Protein AF-A0A6P6GHH7-F1 (afdb_monomer_lite)

Structure (mmCIF, N/CA/C/O backbone):
data_AF-A0A6P6GHH7-F1
#
_entry.id   AF-A0A6P6GHH7-F1
#
loop_
_atom_site.group_PDB
_atom_site.id
_atom_site.type_symbol
_atom_site.label_atom_id
_atom_site.label_alt_id
_atom_site.label_comp_id
_atom_site.label_asym_id
_atom_site.label_entity_id
_atom_site.label_seq_id
_atom_site.pdbx_PDB_ins_code
_atom_site.Cartn_x
_atom_site.Cartn_y
_atom_site.Cartn_z
_atom_site.occupancy
_atom_site.B_iso_or_equiv
_atom_site.auth_seq_id
_atom_site.auth_comp_id
_atom_site.auth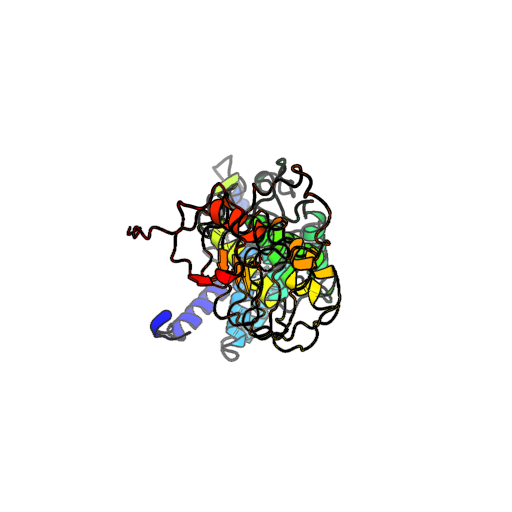_asym_id
_atom_site.auth_atom_id
_atom_site.pdbx_PDB_model_num
ATOM 1 N N . MET A 1 1 ? -5.517 -25.011 -0.598 1.00 57.78 1 MET A N 1
ATOM 2 C CA . MET A 1 1 ? -4.176 -25.634 -0.514 1.00 57.78 1 MET A CA 1
ATOM 3 C C . MET A 1 1 ? -4.291 -26.908 0.301 1.00 57.78 1 MET A C 1
ATOM 5 O O . MET A 1 1 ? -5.130 -26.941 1.194 1.00 57.78 1 MET A O 1
ATOM 9 N N . SER A 1 2 ? -3.521 -27.947 -0.031 1.00 68.38 2 SER A N 1
ATOM 10 C CA . SER A 1 2 ? -3.539 -29.202 0.735 1.00 68.38 2 SER A CA 1
ATOM 11 C C . SER A 1 2 ? -3.079 -28.944 2.180 1.00 68.38 2 SER A C 1
ATOM 13 O O . SER A 1 2 ? -2.083 -28.237 2.352 1.00 68.38 2 SER A O 1
ATOM 15 N N . PRO A 1 3 ? -3.740 -29.512 3.208 1.00 74.12 3 PRO A N 1
ATOM 16 C CA . PRO A 1 3 ? -3.252 -29.483 4.590 1.00 74.12 3 PRO A CA 1
ATOM 17 C C . PRO A 1 3 ? -1.834 -30.050 4.752 1.00 74.12 3 PRO A C 1
ATOM 19 O O . PRO A 1 3 ? -1.134 -29.692 5.692 1.00 74.12 3 PRO A O 1
ATOM 22 N N . GLU A 1 4 ? -1.381 -30.887 3.816 1.00 81.19 4 GLU A N 1
ATOM 23 C CA . GLU A 1 4 ? -0.002 -31.392 3.771 1.00 81.19 4 GLU A CA 1
ATOM 24 C C . GLU A 1 4 ? 1.025 -30.282 3.498 1.00 81.19 4 GLU A C 1
ATOM 26 O O . GLU A 1 4 ? 2.178 -30.395 3.897 1.00 81.19 4 GLU A O 1
ATOM 31 N N . LEU A 1 5 ? 0.602 -29.196 2.844 1.00 81.06 5 LEU A N 1
ATOM 32 C CA . LEU A 1 5 ? 1.461 -28.092 2.410 1.00 81.06 5 LEU A CA 1
ATOM 33 C C . LEU A 1 5 ? 1.445 -26.906 3.386 1.00 81.06 5 LEU A C 1
ATOM 35 O O . LEU A 1 5 ? 2.435 -26.192 3.495 1.00 81.06 5 LEU A O 1
ATOM 39 N N . VAL A 1 6 ? 0.324 -26.683 4.083 1.00 83.75 6 VAL A N 1
ATOM 40 C CA . VAL A 1 6 ? 0.111 -25.502 4.950 1.00 83.75 6 VAL A CA 1
ATOM 41 C C . VAL A 1 6 ? -0.226 -25.842 6.406 1.00 83.75 6 VAL A C 1
ATOM 43 O O . VAL A 1 6 ? -0.410 -24.942 7.221 1.00 83.75 6 VAL A O 1
ATOM 46 N N . GLY A 1 7 ? -0.291 -27.128 6.750 1.00 88.19 7 GLY A N 1
ATOM 47 C CA . GLY A 1 7 ? -0.637 -27.598 8.088 1.00 88.19 7 GLY A CA 1
ATOM 48 C C . GLY A 1 7 ? -2.141 -27.601 8.376 1.00 88.19 7 GLY A C 1
ATOM 49 O O . GLY A 1 7 ? -2.986 -27.409 7.497 1.00 88.19 7 GLY A O 1
ATOM 50 N N . LYS A 1 8 ? -2.483 -27.869 9.642 1.00 88.25 8 LYS A N 1
ATOM 51 C CA . LYS A 1 8 ? -3.875 -27.878 10.112 1.00 88.25 8 LYS A CA 1
ATOM 52 C C . LYS A 1 8 ? -4.432 -26.448 10.174 1.00 88.25 8 LYS A C 1
ATOM 54 O O . LYS A 1 8 ? -3.701 -25.548 10.592 1.00 88.25 8 LYS A O 1
ATOM 59 N N . PRO A 1 9 ? -5.714 -26.236 9.822 1.00 86.56 9 PRO A N 1
ATOM 60 C CA . PRO A 1 9 ? -6.380 -24.957 10.035 1.00 86.56 9 PRO A CA 1
ATOM 61 C C . PRO A 1 9 ? -6.310 -24.528 11.502 1.00 86.56 9 PRO A C 1
ATOM 63 O O . PRO A 1 9 ? -6.315 -25.365 12.403 1.00 86.56 9 PRO A O 1
ATOM 66 N N . ILE A 1 10 ? -6.265 -23.219 11.735 1.00 91.06 10 ILE A N 1
ATOM 67 C CA . ILE A 1 10 ? -6.428 -22.673 13.080 1.00 91.06 10 ILE A CA 1
ATOM 68 C C . ILE A 1 10 ? -7.863 -22.920 13.569 1.00 91.06 10 ILE A C 1
ATOM 70 O O . ILE A 1 10 ? -8.808 -22.817 12.786 1.00 91.06 10 ILE A O 1
ATOM 74 N N . GLU A 1 11 ? -8.017 -23.226 14.858 1.00 94.50 11 GLU A N 1
ATOM 75 C CA . GLU A 1 11 ? -9.334 -23.364 15.492 1.00 94.50 11 GLU A CA 1
ATOM 76 C C . GLU A 1 11 ? -10.148 -22.070 15.354 1.00 94.50 11 GLU A C 1
ATOM 78 O O . GLU A 1 11 ? -9.612 -20.962 15.492 1.00 94.50 11 GLU A O 1
ATOM 83 N N . LEU A 1 12 ? -11.448 -22.210 15.092 1.00 93.25 12 LEU A N 1
ATOM 84 C CA . LEU A 1 12 ? -12.342 -21.095 14.773 1.00 93.25 12 LEU A CA 1
ATOM 85 C C . LEU A 1 12 ? -12.441 -20.082 15.920 1.00 93.25 12 LEU A C 1
ATOM 87 O O . LEU A 1 12 ? -12.443 -18.873 15.689 1.00 93.25 12 LEU A O 1
ATOM 91 N N . GLU A 1 13 ? -12.446 -20.561 17.158 1.00 95.88 13 GLU A N 1
ATOM 92 C CA . GLU A 1 13 ? -12.486 -19.746 18.370 1.00 95.88 13 GLU A CA 1
ATOM 93 C C . GLU A 1 13 ? -11.304 -18.771 18.428 1.00 95.88 13 GLU A C 1
ATOM 95 O O . GLU A 1 13 ? -11.475 -17.615 18.803 1.00 95.88 13 GLU A O 1
ATOM 100 N N . ARG A 1 14 ? -10.122 -19.178 17.947 1.00 96.69 14 ARG A N 1
ATOM 101 C CA . ARG A 1 14 ? -8.946 -18.294 17.912 1.00 96.69 14 ARG A CA 1
ATOM 102 C C . ARG A 1 14 ? -9.095 -17.164 16.895 1.00 96.69 14 ARG A C 1
ATOM 104 O O . ARG A 1 14 ? -8.513 -16.098 17.086 1.00 96.69 14 ARG A O 1
ATOM 111 N N . LEU A 1 15 ? -9.864 -17.374 15.823 1.00 96.06 15 LEU A N 1
ATOM 112 C CA . LEU A 1 15 ? -10.217 -16.299 14.892 1.00 96.06 15 LEU A CA 1
ATOM 113 C C . LEU A 1 15 ? -11.187 -15.314 15.549 1.00 96.06 15 LEU A C 1
ATOM 115 O O . LEU A 1 15 ? -11.034 -14.107 15.378 1.00 96.06 15 LEU A O 1
ATOM 119 N N . TYR A 1 16 ? -12.150 -15.811 16.330 1.00 96.81 16 TYR A N 1
ATOM 120 C CA . TYR A 1 16 ? -13.071 -14.961 17.090 1.00 96.81 16 TYR A CA 1
ATOM 121 C C . TYR A 1 16 ? -12.337 -14.132 18.146 1.00 96.81 16 TYR A C 1
ATOM 123 O O . TYR A 1 16 ? -12.590 -12.933 18.264 1.00 96.81 16 TYR A O 1
ATOM 131 N N . ASP A 1 17 ? -11.375 -14.728 18.850 1.00 97.31 17 ASP A N 1
ATOM 132 C CA . ASP A 1 17 ? -10.522 -14.011 19.798 1.00 97.31 17 ASP A CA 1
ATOM 133 C C . ASP A 1 17 ? -9.724 -12.898 19.106 1.00 97.31 17 ASP A C 1
ATOM 135 O O . ASP A 1 17 ? -9.705 -11.764 19.585 1.00 97.31 17 ASP A O 1
ATOM 139 N N . ALA A 1 18 ? -9.141 -13.175 17.935 1.00 97.50 18 ALA A N 1
ATOM 140 C CA . ALA A 1 18 ? -8.432 -12.163 17.151 1.00 97.50 18 ALA A CA 1
ATOM 141 C C . ALA A 1 18 ? -9.353 -11.005 16.719 1.00 97.50 18 ALA A C 1
ATOM 143 O O . ALA A 1 18 ? -8.979 -9.837 16.836 1.00 97.50 18 ALA A O 1
ATOM 144 N N . VAL A 1 19 ? -10.579 -11.306 16.278 1.00 97.88 19 VAL A N 1
ATOM 145 C CA . VAL A 1 19 ? -11.588 -10.288 15.940 1.00 97.88 19 VAL A CA 1
ATOM 146 C C . VAL A 1 19 ? -11.955 -9.448 17.158 1.00 97.88 19 VAL A C 1
ATOM 148 O O . VAL A 1 19 ? -12.048 -8.225 17.053 1.00 97.88 19 VAL A O 1
ATOM 151 N N . ASN A 1 20 ? -12.122 -10.071 18.325 1.00 96.50 20 ASN A N 1
ATOM 152 C CA . ASN A 1 20 ? -12.418 -9.349 19.557 1.00 96.50 20 ASN A CA 1
ATOM 153 C C . ASN A 1 20 ? -11.288 -8.389 19.939 1.00 96.50 20 ASN A C 1
ATOM 155 O O . ASN A 1 20 ? -11.584 -7.248 20.289 1.00 96.50 20 ASN A O 1
ATOM 159 N N . VAL A 1 21 ? -10.023 -8.795 19.794 1.00 97.44 21 VAL A N 1
ATOM 160 C CA . VAL A 1 21 ? -8.872 -7.901 20.005 1.00 97.44 21 VAL A CA 1
ATOM 161 C C . VAL A 1 21 ? -8.938 -6.706 19.054 1.00 97.44 21 VAL A C 1
ATOM 163 O O . VAL A 1 21 ? -8.929 -5.570 19.521 1.00 97.44 21 VAL A O 1
ATOM 166 N N . ILE A 1 22 ? -9.102 -6.928 17.745 1.00 98.12 22 ILE A N 1
ATOM 167 C CA . ILE A 1 22 ? -9.172 -5.833 16.759 1.00 98.12 22 ILE A CA 1
ATOM 168 C C . ILE A 1 22 ? -10.296 -4.845 17.104 1.00 98.12 22 ILE A C 1
ATOM 170 O O . ILE A 1 22 ? -10.090 -3.632 17.083 1.00 98.12 22 ILE A O 1
ATOM 174 N N . LEU A 1 23 ? -11.479 -5.350 17.470 1.00 97.94 23 LEU A N 1
ATOM 175 C CA . LEU A 1 23 ? -12.623 -4.509 17.828 1.00 97.94 23 LEU A CA 1
ATOM 176 C C . LEU A 1 23 ? -12.365 -3.656 19.082 1.00 97.94 23 LEU A C 1
ATOM 178 O O . LEU A 1 23 ? -12.928 -2.568 19.189 1.00 97.94 23 LEU A O 1
ATOM 182 N N . THR A 1 24 ? -11.524 -4.113 20.016 1.00 96.75 24 THR A N 1
ATOM 183 C CA . THR A 1 24 ? -11.188 -3.346 21.233 1.00 96.75 24 THR A CA 1
ATOM 184 C C . THR A 1 24 ? -10.231 -2.181 20.979 1.00 96.75 24 THR A C 1
ATOM 186 O O . THR A 1 24 ? -10.210 -1.241 21.769 1.00 96.75 24 THR A O 1
ATOM 189 N N . LEU A 1 25 ? -9.476 -2.212 19.876 1.00 97.81 25 LEU A N 1
ATOM 190 C CA . LEU A 1 25 ? -8.456 -1.210 19.548 1.00 97.81 25 LEU A CA 1
ATOM 191 C C . LEU A 1 25 ? -9.008 0.013 18.796 1.00 97.81 25 LEU A C 1
ATOM 193 O O . LEU A 1 25 ? -8.272 0.974 18.574 1.00 97.81 25 LEU A O 1
ATOM 197 N N . GLN A 1 26 ? -10.283 0.005 18.385 1.00 98.06 26 GLN A N 1
ATOM 198 C CA . GLN A 1 26 ? -10.872 1.143 17.678 1.00 98.06 26 GLN A CA 1
ATOM 199 C C . GLN A 1 26 ? -11.217 2.284 18.637 1.00 98.06 26 GLN A C 1
ATOM 201 O O . GLN A 1 26 ? -12.055 2.152 19.532 1.00 98.06 26 GLN A O 1
ATOM 206 N N . ALA A 1 27 ? -10.637 3.449 18.382 1.00 96.81 27 ALA A N 1
ATOM 207 C CA . ALA A 1 27 ? -10.942 4.670 19.101 1.00 96.81 27 ALA A CA 1
ATOM 208 C C . ALA A 1 27 ? -12.282 5.284 18.661 1.00 96.81 27 ALA A C 1
ATOM 210 O O . ALA A 1 27 ? -12.885 4.938 17.641 1.00 96.81 27 ALA A O 1
ATOM 211 N N . LYS A 1 28 ? -12.759 6.279 19.419 1.00 95.19 28 LYS A N 1
ATOM 212 C CA . LYS A 1 28 ? -14.036 6.963 19.134 1.00 95.19 28 LYS A CA 1
ATOM 213 C C . LYS A 1 28 ? -14.063 7.653 17.766 1.00 95.19 28 LYS A C 1
ATOM 215 O O . LYS A 1 28 ? -15.137 7.748 17.175 1.00 95.19 28 LYS A O 1
ATOM 220 N N . ASN A 1 29 ? -12.910 8.113 17.278 1.00 95.75 29 ASN A N 1
ATOM 221 C CA . ASN A 1 29 ? -12.752 8.745 15.965 1.00 95.75 29 ASN A CA 1
ATOM 222 C C . ASN A 1 29 ? -12.733 7.734 14.798 1.00 95.75 29 ASN A C 1
ATOM 224 O O . ASN A 1 29 ? -12.688 8.155 13.649 1.00 95.75 29 ASN A O 1
ATOM 228 N N . GLY A 1 30 ? -12.782 6.425 15.080 1.00 97.94 30 GLY A N 1
ATOM 229 C CA . GLY A 1 30 ? -12.775 5.351 14.086 1.00 97.94 30 GLY A CA 1
ATOM 230 C C . GLY A 1 30 ? -11.396 4.805 13.730 1.00 97.94 30 GLY A C 1
ATOM 231 O O . GLY A 1 30 ? -11.325 3.746 13.104 1.00 97.94 30 GLY A O 1
ATOM 232 N N . GLY A 1 31 ? -10.329 5.483 14.150 1.00 98.19 31 GLY A N 1
ATOM 233 C CA . GLY A 1 31 ? -8.963 5.022 13.966 1.00 98.19 31 GLY A CA 1
ATOM 234 C C . GLY A 1 31 ? -8.617 3.859 14.891 1.00 98.19 31 GLY A C 1
ATOM 235 O O . GLY A 1 31 ? -9.273 3.633 15.908 1.00 98.19 31 GLY A O 1
ATOM 236 N N . VAL A 1 32 ? -7.577 3.118 14.528 1.00 98.38 32 VAL A N 1
ATOM 237 C CA . VAL A 1 32 ? -7.079 1.955 15.267 1.00 98.38 32 VAL A CA 1
ATOM 238 C C . VAL A 1 32 ? -5.631 2.198 15.665 1.00 98.38 32 VAL A C 1
ATOM 240 O O . VAL A 1 32 ? -4.824 2.651 14.848 1.00 98.38 32 VAL A O 1
ATOM 243 N N . SER A 1 33 ? -5.304 1.911 16.918 1.00 95.94 33 SER A N 1
ATOM 244 C CA . SER A 1 33 ? -3.940 1.980 17.441 1.00 95.94 33 SER A CA 1
ATOM 245 C C . SER A 1 33 ? -3.139 0.710 17.157 1.00 95.94 33 SER A C 1
ATOM 247 O O . SER A 1 33 ? -3.680 -0.326 16.774 1.00 95.94 33 SER A O 1
ATOM 249 N N . ALA A 1 34 ? -1.820 0.793 17.334 1.00 93.81 34 ALA A N 1
ATOM 250 C CA . ALA A 1 34 ? -0.922 -0.327 17.057 1.00 93.81 34 ALA A CA 1
ATOM 251 C C . ALA A 1 34 ? -0.928 -1.409 18.152 1.00 93.81 34 ALA A C 1
ATOM 253 O O . ALA A 1 34 ? -0.858 -2.593 17.833 1.00 93.81 34 ALA A O 1
ATOM 254 N N . TRP A 1 35 ? -0.996 -1.009 19.427 1.00 92.81 35 TRP A N 1
ATOM 255 C CA . TRP A 1 35 ? -0.715 -1.905 20.560 1.00 92.81 35 TRP A CA 1
ATOM 256 C C . TRP A 1 35 ? -1.857 -1.975 21.572 1.00 92.81 35 TRP A C 1
ATOM 258 O O . TRP A 1 35 ? -2.320 -3.059 21.914 1.00 92.81 35 TRP A O 1
ATOM 268 N N . GLU A 1 36 ? -2.316 -0.817 22.042 1.00 93.50 36 GLU A N 1
ATOM 269 C CA . GLU A 1 36 ? -3.300 -0.689 23.116 1.00 93.50 36 GLU A CA 1
ATOM 270 C C . GLU A 1 36 ? -4.334 0.377 22.747 1.00 93.50 36 GLU A C 1
ATOM 272 O O . GLU A 1 36 ? -3.996 1.304 22.001 1.00 93.50 36 GLU A O 1
ATOM 277 N N . PRO A 1 37 ? -5.581 0.290 23.243 1.00 92.69 37 PRO A N 1
ATOM 278 C CA . PRO A 1 37 ? -6.588 1.312 22.987 1.00 92.69 37 PRO A CA 1
ATOM 279 C C . PRO A 1 37 ? -6.087 2.703 23.388 1.00 92.69 37 PRO A C 1
ATOM 281 O O . PRO A 1 37 ? -5.508 2.887 24.460 1.00 92.69 37 PRO A O 1
ATOM 284 N N . THR A 1 38 ? -6.325 3.696 22.536 1.00 89.12 38 THR A N 1
ATOM 285 C CA . THR A 1 38 ? -5.948 5.078 22.844 1.00 89.12 38 THR A CA 1
ATOM 286 C C . THR A 1 38 ? -6.809 5.647 23.975 1.00 89.12 38 THR A C 1
ATOM 288 O O . THR A 1 38 ? -7.937 5.213 24.229 1.00 89.12 38 THR A O 1
ATOM 291 N N . GLY A 1 39 ? -6.280 6.643 24.686 1.00 85.00 39 GLY A N 1
ATOM 292 C CA . GLY A 1 39 ? -6.990 7.246 25.820 1.00 85.00 39 GLY A CA 1
ATOM 293 C C . GLY A 1 39 ? -6.156 8.199 26.668 1.00 85.00 39 GLY A C 1
ATOM 294 O O . GLY A 1 39 ? -6.715 8.984 27.434 1.00 85.00 39 GLY A O 1
ATOM 295 N N . ALA A 1 40 ? -4.833 8.166 26.511 1.00 90.88 40 ALA A N 1
ATOM 296 C CA . ALA A 1 40 ? -3.943 9.133 27.127 1.00 90.88 40 ALA A CA 1
ATOM 297 C C . ALA A 1 40 ? -4.192 10.546 26.550 1.00 90.88 40 ALA A C 1
ATOM 299 O O . ALA A 1 40 ? -4.367 10.697 25.338 1.00 90.88 40 ALA A O 1
ATOM 300 N N . PRO A 1 41 ? -4.250 11.594 27.391 1.00 91.00 41 PRO A N 1
ATOM 301 C CA . PRO A 1 41 ? -4.495 12.950 26.919 1.00 91.00 41 PRO A CA 1
ATOM 302 C C . PRO A 1 41 ? -3.272 13.519 26.185 1.00 91.00 41 PRO A C 1
ATOM 304 O O . PRO A 1 41 ? -2.147 13.402 26.662 1.00 91.00 41 PRO A O 1
ATOM 307 N N . GLY A 1 42 ? -3.505 14.222 25.071 1.00 90.19 42 GLY A N 1
ATOM 308 C CA . GLY A 1 42 ? -2.440 14.737 24.194 1.00 90.19 42 GLY A CA 1
ATOM 309 C C . GLY A 1 42 ? -1.464 15.733 24.831 1.00 90.19 42 GLY A C 1
ATOM 310 O O . GLY A 1 42 ? -0.388 15.965 24.297 1.00 90.19 42 GLY A O 1
ATOM 311 N N . TRP A 1 43 ? -1.783 16.315 25.994 1.00 93.88 43 TRP A N 1
ATOM 312 C CA . TRP A 1 43 ? -0.817 17.163 26.699 1.00 93.88 43 TRP A CA 1
ATOM 313 C C . TRP A 1 43 ? 0.385 16.366 27.233 1.00 93.88 43 TRP A C 1
ATOM 315 O O . TRP A 1 43 ? 1.418 16.965 27.512 1.00 93.88 43 TRP A O 1
ATOM 325 N N . LEU A 1 44 ? 0.289 15.036 27.352 1.00 94.75 44 LEU A N 1
ATOM 326 C CA . LEU A 1 44 ? 1.410 14.200 27.786 1.00 94.75 44 LEU A CA 1
ATOM 327 C C . LEU A 1 44 ? 2.582 14.221 26.801 1.00 94.75 44 LEU A C 1
ATOM 329 O O . LEU A 1 44 ? 3.717 14.099 27.247 1.00 94.75 44 LEU A O 1
ATOM 333 N N . ASP A 1 45 ? 2.360 14.466 25.506 1.00 91.00 45 ASP A N 1
ATOM 334 C CA . ASP A 1 45 ? 3.471 14.612 24.552 1.00 91.00 45 ASP A CA 1
ATOM 335 C C . ASP A 1 45 ? 4.348 15.839 24.826 1.00 91.00 45 ASP A C 1
ATOM 337 O O . ASP A 1 45 ? 5.505 15.863 24.419 1.00 91.00 45 ASP A O 1
ATOM 341 N N . TRP A 1 46 ? 3.868 16.826 25.594 1.00 92.06 46 TRP A N 1
ATOM 342 C CA . TRP A 1 46 ? 4.714 17.930 26.072 1.00 92.06 46 TRP A CA 1
ATOM 343 C C . TRP A 1 46 ? 5.797 17.464 27.047 1.00 92.06 46 TRP A C 1
ATOM 345 O O . TRP A 1 46 ? 6.749 18.196 27.302 1.00 92.06 46 TRP A O 1
ATOM 355 N N . LEU A 1 47 ? 5.649 16.260 27.606 1.00 94.56 47 LEU A N 1
ATOM 356 C CA . LEU A 1 47 ? 6.637 15.626 28.471 1.00 94.56 47 LEU A CA 1
ATOM 357 C C . LEU A 1 47 ? 7.642 14.783 27.687 1.00 94.56 47 LEU A C 1
ATOM 359 O O . LEU A 1 47 ? 8.435 14.087 28.317 1.00 94.56 47 LEU A O 1
ATOM 363 N N . ASN A 1 48 ? 7.604 14.807 26.350 1.00 93.88 48 ASN A N 1
ATOM 364 C CA . ASN A 1 48 ? 8.545 14.072 25.522 1.00 93.88 48 ASN A CA 1
ATOM 365 C C . ASN A 1 48 ? 9.992 14.499 25.850 1.00 93.88 48 ASN A C 1
ATOM 367 O O . ASN A 1 48 ? 10.365 15.634 25.553 1.00 93.88 48 ASN A O 1
ATOM 371 N N . PRO A 1 49 ? 10.820 13.608 26.430 1.00 94.62 49 PRO A N 1
ATOM 372 C CA . PRO A 1 49 ? 12.194 13.936 26.785 1.00 94.62 49 PRO A CA 1
ATOM 373 C C . PRO A 1 49 ? 13.183 13.685 25.632 1.00 94.62 49 PRO A C 1
ATOM 375 O O . PRO A 1 49 ? 14.391 13.776 25.840 1.00 94.62 49 PRO A O 1
ATOM 378 N N . VAL A 1 50 ? 12.703 13.286 24.448 1.00 93.62 50 VAL A N 1
ATOM 379 C CA . VAL A 1 50 ? 13.527 12.905 23.297 1.00 93.62 50 VAL A CA 1
ATOM 380 C C . VAL A 1 50 ? 13.400 13.954 22.195 1.00 93.62 50 VAL A C 1
ATOM 382 O O . VAL A 1 50 ? 12.419 13.990 21.457 1.00 93.62 50 VAL A O 1
ATOM 385 N N . ASP A 1 51 ? 14.447 14.761 22.033 1.00 90.00 51 ASP A N 1
ATOM 386 C CA . ASP A 1 51 ? 14.439 15.941 21.153 1.00 9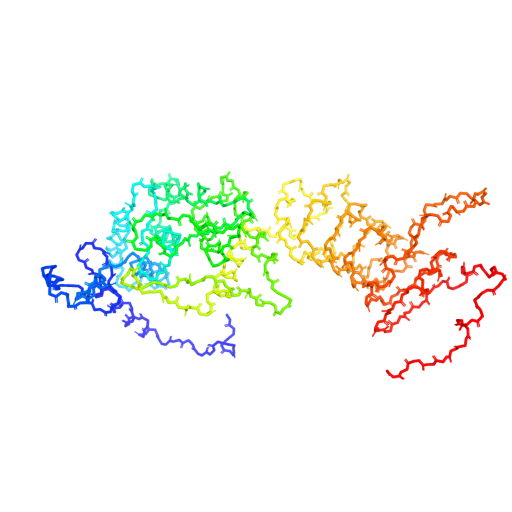0.00 51 ASP A CA 1
ATOM 387 C C . ASP A 1 51 ? 14.311 15.631 19.651 1.00 90.00 51 ASP A C 1
ATOM 389 O O . ASP A 1 51 ? 13.949 16.502 18.862 1.00 90.00 51 ASP A O 1
ATOM 393 N N . PHE A 1 52 ? 14.644 14.409 19.225 1.00 88.38 52 PHE A N 1
ATOM 394 C CA . PHE A 1 52 ? 14.730 14.043 17.807 1.00 88.38 52 PHE A CA 1
ATOM 395 C C . PHE A 1 52 ? 13.632 13.080 17.335 1.00 88.38 52 PHE A C 1
ATOM 397 O O . PHE A 1 52 ? 13.637 12.709 16.161 1.00 88.38 52 PHE A O 1
ATOM 404 N N . LEU A 1 53 ? 12.687 12.686 18.196 1.00 90.25 53 LEU A N 1
ATOM 405 C CA . LEU A 1 53 ? 11.571 11.787 17.864 1.00 90.25 53 LEU A CA 1
ATOM 406 C C . LEU A 1 53 ? 10.228 12.447 18.213 1.00 90.25 53 LEU A C 1
ATOM 408 O O . LEU A 1 53 ? 10.107 13.087 19.253 1.00 90.25 53 LEU A O 1
ATOM 412 N N . GLU A 1 54 ? 9.212 12.263 17.365 1.00 88.31 54 GLU A N 1
ATOM 413 C CA . GLU A 1 54 ? 7.841 12.762 17.587 1.00 88.31 54 GLU A CA 1
ATOM 414 C C . GLU A 1 54 ? 6.871 11.596 17.858 1.00 88.31 54 GLU A C 1
ATOM 416 O O . GLU A 1 54 ? 7.150 10.460 17.473 1.00 88.31 54 GLU A O 1
ATOM 421 N N . ASP A 1 55 ? 5.720 11.887 18.476 1.00 86.56 55 ASP A N 1
ATOM 422 C CA . ASP A 1 55 ? 4.598 10.952 18.667 1.00 86.56 55 ASP A CA 1
ATOM 423 C C . ASP A 1 55 ? 4.976 9.659 19.417 1.00 86.56 55 ASP A C 1
ATOM 425 O O . ASP A 1 55 ? 4.607 8.554 19.013 1.00 86.56 55 ASP A O 1
ATOM 429 N N . LEU A 1 56 ? 5.754 9.796 20.498 1.00 89.31 56 LEU A N 1
ATOM 430 C CA . LEU A 1 56 ? 6.309 8.660 21.248 1.00 89.31 56 LEU A CA 1
ATOM 431 C C . LEU A 1 56 ? 5.750 8.467 22.656 1.00 89.31 56 LEU A C 1
ATOM 433 O O . LEU A 1 56 ? 5.907 7.381 23.210 1.00 89.31 56 LEU A O 1
ATOM 437 N N . VAL A 1 57 ? 5.158 9.499 23.269 1.00 91.81 57 VAL A N 1
ATOM 438 C CA . VAL A 1 57 ? 4.757 9.423 24.685 1.00 91.81 57 VAL A CA 1
ATOM 439 C C . VAL A 1 57 ? 3.436 8.680 24.839 1.00 91.81 57 VAL A C 1
ATOM 441 O O . VAL A 1 57 ? 3.237 7.966 25.822 1.00 91.81 57 VAL A O 1
ATOM 444 N N . ILE A 1 58 ? 2.536 8.831 23.869 1.00 91.44 58 ILE A N 1
ATOM 445 C CA . ILE A 1 58 ? 1.215 8.205 23.883 1.00 91.44 58 ILE A CA 1
ATOM 446 C C . ILE A 1 58 ? 0.976 7.355 22.636 1.00 91.44 58 ILE A C 1
ATOM 448 O O . ILE A 1 58 ? 1.575 7.561 21.583 1.00 91.44 58 ILE A O 1
ATOM 452 N N . GLY A 1 59 ? 0.055 6.398 22.754 1.00 89.38 59 GLY A N 1
ATOM 453 C CA . GLY A 1 59 ? -0.442 5.638 21.614 1.00 89.38 59 GLY A CA 1
ATOM 454 C C . GLY A 1 59 ? -1.404 6.472 20.771 1.00 89.38 59 GLY A C 1
ATOM 455 O O . GLY A 1 59 ? -2.399 6.983 21.288 1.00 89.38 59 GLY A O 1
ATOM 456 N N . TYR A 1 60 ? -1.127 6.557 19.473 1.00 94.06 60 TYR A N 1
ATOM 457 C CA . TYR A 1 60 ? -1.994 7.193 18.487 1.00 94.06 60 TYR A CA 1
ATOM 458 C C . TYR A 1 60 ? -2.792 6.164 17.691 1.00 94.06 60 TYR A C 1
ATOM 460 O O . TYR A 1 60 ? -2.462 4.975 17.653 1.00 94.06 60 TYR A O 1
ATOM 468 N N . GLU A 1 61 ? -3.844 6.630 17.020 1.00 96.44 61 GLU A N 1
ATOM 469 C CA . GLU A 1 61 ? -4.443 5.868 15.933 1.00 96.44 61 GLU A CA 1
ATOM 470 C C . GLU A 1 61 ? -3.686 6.121 14.632 1.00 96.44 61 GLU A C 1
ATOM 472 O O . GLU A 1 61 ? -3.347 7.265 14.318 1.00 96.44 61 GLU A O 1
ATOM 477 N N . TYR A 1 62 ? -3.488 5.064 13.849 1.00 97.38 62 TYR A N 1
ATOM 478 C CA . TYR A 1 62 ? -2.724 5.125 12.609 1.00 97.38 62 TYR A CA 1
ATOM 479 C C . TYR A 1 62 ? -3.566 4.677 11.422 1.00 97.38 62 TYR A C 1
ATOM 481 O O . TYR A 1 62 ? -4.386 3.755 11.511 1.00 97.38 62 TYR A O 1
ATOM 489 N N . LEU A 1 63 ? -3.331 5.316 10.281 1.00 98.06 63 LEU A N 1
ATOM 490 C CA . LEU A 1 63 ? -3.974 4.993 9.014 1.00 98.06 63 LEU A CA 1
ATOM 491 C C . LEU A 1 63 ? -3.797 3.516 8.651 1.00 98.06 63 LEU A C 1
ATOM 493 O O . LEU A 1 63 ? -4.756 2.842 8.276 1.00 98.06 63 LEU A O 1
ATOM 497 N N . GLU A 1 64 ? -2.576 3.010 8.782 1.00 98.25 64 GLU A N 1
ATOM 498 C CA . GLU A 1 64 ? -2.194 1.676 8.325 1.00 98.25 64 GLU A CA 1
ATOM 499 C C . GLU A 1 64 ? -2.805 0.588 9.213 1.00 98.25 64 GLU A C 1
ATOM 501 O O . GLU A 1 64 ? -3.336 -0.402 8.705 1.00 98.25 64 GLU A O 1
ATOM 506 N N . CYS A 1 65 ? -2.827 0.815 10.531 1.00 98.44 65 CYS A N 1
ATOM 507 C CA . CYS A 1 65 ? -3.519 -0.041 11.497 1.00 98.44 65 CYS A CA 1
ATOM 508 C C . CYS A 1 65 ? -5.029 -0.070 11.222 1.00 98.44 65 CYS A C 1
ATOM 510 O O . CYS A 1 65 ? -5.649 -1.137 11.220 1.00 98.44 65 CYS A O 1
ATOM 512 N N . THR A 1 66 ? -5.612 1.096 10.927 1.00 98.81 66 THR A N 1
ATOM 513 C CA . THR A 1 66 ? -7.042 1.243 10.625 1.00 98.81 66 THR A CA 1
ATOM 514 C C . THR A 1 66 ? -7.416 0.513 9.339 1.00 98.81 66 THR A C 1
ATOM 516 O O . THR A 1 66 ? -8.349 -0.290 9.335 1.00 98.81 66 THR A O 1
ATOM 519 N N . SER A 1 67 ? -6.658 0.731 8.263 1.00 98.75 67 SER A N 1
ATOM 520 C CA . SER A 1 67 ? -6.877 0.077 6.972 1.00 98.75 67 SER A CA 1
ATOM 521 C C . SER A 1 67 ? -6.703 -1.441 7.054 1.00 98.75 67 SER A C 1
ATOM 523 O O . SER A 1 67 ? -7.568 -2.180 6.583 1.00 98.75 67 SER A O 1
ATOM 525 N N . SER A 1 68 ? -5.637 -1.923 7.702 1.00 98.56 68 SER A N 1
ATOM 526 C CA . SER A 1 68 ? -5.383 -3.364 7.860 1.00 98.56 68 SER A CA 1
ATOM 527 C C . SER A 1 68 ? -6.506 -4.054 8.634 1.00 98.56 68 SER A C 1
ATOM 529 O O . SER A 1 68 ? -6.993 -5.110 8.230 1.00 98.56 68 SER A O 1
ATOM 531 N N . SER A 1 69 ? -6.961 -3.426 9.720 1.00 98.69 69 SER A N 1
ATOM 532 C CA . SER A 1 69 ? -8.057 -3.941 10.543 1.00 98.69 69 SER A CA 1
ATOM 533 C C . SER A 1 69 ? -9.381 -3.965 9.783 1.00 98.69 69 SER A C 1
ATOM 535 O O . SER A 1 69 ? -10.123 -4.942 9.866 1.00 98.69 69 SER A O 1
ATOM 537 N N . LEU A 1 70 ? -9.663 -2.919 8.998 1.00 98.56 70 LEU A N 1
ATOM 538 C CA . LEU A 1 70 ? -10.845 -2.846 8.143 1.00 98.56 70 LEU A CA 1
ATOM 539 C C . LEU A 1 70 ? -10.844 -3.997 7.127 1.00 98.56 70 LEU A C 1
ATOM 541 O O . LEU A 1 70 ? -11.816 -4.750 7.063 1.00 98.56 70 LEU A O 1
ATOM 545 N N . GLN A 1 71 ? -9.745 -4.184 6.390 1.00 98.56 71 GLN A N 1
ATOM 546 C CA . GLN A 1 71 ? -9.595 -5.269 5.412 1.00 98.56 71 GLN A CA 1
ATOM 547 C C . GLN A 1 71 ? -9.797 -6.652 6.053 1.00 98.56 71 GLN A C 1
ATOM 549 O O . GLN A 1 71 ? -10.552 -7.476 5.529 1.00 98.56 71 GLN A O 1
ATOM 554 N N . ALA A 1 72 ? -9.174 -6.893 7.212 1.00 98.31 72 ALA A N 1
ATOM 555 C CA . ALA A 1 72 ? -9.302 -8.154 7.939 1.00 98.31 72 ALA A CA 1
ATOM 556 C C . ALA A 1 72 ? -10.751 -8.429 8.369 1.00 98.31 72 ALA A C 1
ATOM 558 O O . ALA A 1 72 ? -11.257 -9.533 8.160 1.00 98.31 72 ALA A O 1
ATOM 559 N N . LEU A 1 73 ? -11.445 -7.430 8.924 1.00 98.50 73 LEU A N 1
ATOM 560 C CA . LEU A 1 73 ? -12.824 -7.586 9.389 1.00 98.50 73 LEU A CA 1
ATOM 561 C C . LEU A 1 73 ? -13.833 -7.728 8.246 1.00 98.50 73 LEU A C 1
ATOM 563 O O . LEU A 1 73 ? -14.794 -8.484 8.386 1.00 98.50 73 LEU A O 1
ATOM 567 N N . VAL A 1 74 ? -13.611 -7.073 7.103 1.00 98.25 74 VAL A N 1
ATOM 568 C CA . VAL A 1 74 ? -14.426 -7.277 5.892 1.00 98.25 74 VAL A CA 1
ATOM 569 C C . VAL A 1 74 ? -14.301 -8.718 5.399 1.00 98.25 74 VAL A C 1
ATOM 571 O O . VAL A 1 74 ? -15.315 -9.376 5.147 1.00 98.25 74 VAL A O 1
ATOM 574 N N . LEU A 1 75 ? -13.072 -9.238 5.307 1.00 97.25 75 LEU A N 1
ATOM 575 C CA . LEU A 1 75 ? -12.838 -10.627 4.914 1.00 97.25 75 LEU A CA 1
ATOM 576 C C . LEU A 1 75 ? -13.451 -11.604 5.924 1.00 97.25 75 LEU A C 1
ATOM 578 O O . LEU A 1 75 ? -14.148 -12.539 5.530 1.00 97.25 75 LEU A O 1
ATOM 582 N N . PHE A 1 76 ? -13.242 -11.366 7.220 1.00 97.38 76 PHE A N 1
ATOM 583 C CA . PHE A 1 76 ? -13.814 -12.189 8.280 1.00 97.38 76 PHE A CA 1
ATOM 584 C C . PHE A 1 76 ? -15.346 -12.203 8.217 1.00 97.38 76 PHE A C 1
ATOM 586 O O . PHE A 1 76 ? -15.938 -13.278 8.213 1.00 97.38 76 PHE A O 1
ATOM 593 N N . LYS A 1 77 ? -15.999 -11.041 8.075 1.00 97.06 77 LYS A N 1
ATOM 594 C CA . LYS A 1 77 ? -17.462 -10.941 7.941 1.00 97.06 77 LYS A CA 1
ATOM 595 C C . LYS A 1 77 ? -17.977 -11.732 6.738 1.00 97.06 77 LYS A C 1
ATOM 597 O O . LYS A 1 77 ? -19.025 -12.366 6.835 1.00 97.06 77 LYS A O 1
ATOM 602 N N . LYS A 1 78 ? -17.258 -11.715 5.611 1.00 96.38 78 LYS A N 1
ATOM 603 C CA . LYS A 1 78 ? -17.624 -12.496 4.419 1.00 96.38 78 LYS A CA 1
ATOM 604 C C . LYS A 1 78 ? -17.600 -14.003 4.692 1.00 96.38 78 LYS A C 1
ATOM 606 O O . LYS A 1 78 ? -18.461 -14.717 4.186 1.00 96.38 78 LYS A O 1
ATOM 611 N N . LEU A 1 79 ? -16.628 -14.477 5.470 1.00 95.19 79 LEU A N 1
ATOM 612 C CA . LEU A 1 79 ? -16.469 -15.896 5.800 1.00 95.19 79 LEU A CA 1
ATOM 613 C C . LEU A 1 79 ? -17.379 -16.343 6.959 1.00 95.19 79 LEU A C 1
ATOM 615 O O . LEU A 1 79 ? -17.835 -17.483 6.967 1.00 95.19 79 LEU A O 1
ATOM 619 N N . PHE A 1 80 ? -17.684 -15.445 7.901 1.00 95.00 80 PHE A N 1
ATOM 620 C CA . PHE A 1 80 ? -18.433 -15.721 9.133 1.00 95.00 80 PHE A CA 1
ATOM 621 C C . PHE A 1 80 ? -19.546 -14.681 9.376 1.00 95.00 80 PHE A C 1
ATOM 623 O O . PHE A 1 80 ? -19.527 -13.953 10.372 1.00 95.00 80 PHE A O 1
ATOM 630 N N . PRO A 1 81 ? -20.566 -14.603 8.500 1.00 92.62 81 PRO A N 1
ATOM 631 C CA . PRO A 1 81 ? -21.538 -13.504 8.482 1.00 92.62 81 PRO A CA 1
ATOM 632 C C . PRO A 1 81 ? -22.443 -13.398 9.721 1.00 92.62 81 PRO A C 1
ATOM 634 O O . PRO A 1 81 ? -23.127 -12.387 9.874 1.00 92.62 81 PRO A O 1
ATOM 637 N N . GLY A 1 82 ? -22.468 -14.411 10.595 1.00 92.38 82 GLY A N 1
ATOM 638 C CA . GLY A 1 82 ? -23.267 -14.432 11.826 1.00 92.38 82 GLY A CA 1
ATOM 639 C C . GLY A 1 82 ? -22.543 -13.960 13.093 1.00 92.38 82 GLY A C 1
ATOM 640 O O . GLY A 1 82 ? -23.185 -13.834 14.134 1.00 92.38 82 GLY A O 1
ATOM 641 N N . HIS A 1 83 ? -21.229 -13.713 13.047 1.00 94.88 83 HIS A N 1
ATOM 642 C CA . HIS A 1 83 ? -20.448 -13.361 14.235 1.00 94.88 83 HIS A CA 1
ATOM 643 C C . HIS A 1 83 ? -20.247 -11.843 14.344 1.00 94.88 83 HIS A C 1
ATOM 645 O O . HIS A 1 83 ? -19.524 -11.254 13.544 1.00 94.88 83 HIS A O 1
ATOM 651 N N . ARG A 1 84 ? -20.870 -11.208 15.352 1.00 96.69 84 ARG A N 1
ATOM 652 C CA . ARG A 1 84 ? -20.705 -9.774 15.699 1.00 96.69 84 ARG A CA 1
ATOM 653 C C . ARG A 1 84 ? -20.874 -8.801 14.524 1.00 96.69 84 ARG A C 1
ATOM 655 O O . ARG A 1 84 ? -20.230 -7.756 14.444 1.00 96.69 84 ARG A O 1
ATOM 662 N N . THR A 1 85 ? -21.769 -9.141 13.602 1.00 96.88 85 THR A N 1
ATOM 663 C CA . THR A 1 85 ? -21.971 -8.440 12.328 1.00 96.88 85 THR A CA 1
ATOM 664 C C . THR A 1 85 ? -22.255 -6.953 12.513 1.00 96.88 85 THR A C 1
ATOM 666 O O . THR A 1 85 ? -21.704 -6.128 11.791 1.00 96.88 85 THR A O 1
ATOM 669 N N . LYS A 1 86 ? -23.080 -6.600 13.508 1.00 98.00 86 LYS A N 1
ATOM 670 C CA . LYS A 1 86 ? -23.451 -5.205 13.784 1.00 98.00 86 LYS A CA 1
ATOM 671 C C . LYS A 1 86 ? -22.245 -4.385 14.229 1.00 98.00 86 LYS A C 1
ATOM 673 O O . LYS A 1 86 ? -22.065 -3.263 13.767 1.00 98.00 86 LYS A O 1
ATOM 678 N N . GLU A 1 87 ? -21.425 -4.929 15.122 1.00 98.44 87 GLU A N 1
ATOM 679 C CA . GLU A 1 87 ? -20.227 -4.250 15.610 1.00 98.44 87 GLU A CA 1
ATOM 680 C C . GLU A 1 87 ? -19.171 -4.119 14.517 1.00 98.44 87 GLU A C 1
ATOM 682 O O . GLU A 1 87 ? -18.574 -3.052 14.394 1.00 98.44 87 GLU A O 1
ATOM 687 N N . ILE A 1 88 ? -19.003 -5.150 13.686 1.00 98.56 88 ILE A N 1
ATOM 688 C CA . ILE A 1 88 ? -18.101 -5.112 12.532 1.00 98.56 88 ILE A CA 1
ATOM 689 C C . ILE A 1 88 ? -18.555 -4.056 11.512 1.00 98.56 88 ILE A C 1
ATOM 691 O O . ILE A 1 88 ? -17.733 -3.279 11.036 1.00 98.56 88 ILE A O 1
ATOM 695 N N . ASP A 1 89 ? -19.850 -3.954 11.215 1.00 98.31 89 ASP A N 1
ATOM 696 C CA . ASP A 1 89 ? -20.363 -2.934 10.288 1.00 98.31 89 ASP A CA 1
ATOM 697 C C . ASP A 1 89 ? -20.164 -1.512 10.807 1.00 98.31 89 ASP A C 1
ATOM 699 O O . ASP A 1 89 ? -19.770 -0.603 10.064 1.00 98.31 89 ASP A O 1
ATOM 703 N N . ASN A 1 90 ? -20.373 -1.326 12.109 1.00 98.50 90 ASN A N 1
ATOM 704 C CA . ASN A 1 90 ? -20.122 -0.048 12.755 1.00 98.50 90 ASN A CA 1
ATOM 705 C C . ASN A 1 90 ? -18.620 0.288 12.752 1.00 98.50 90 ASN A C 1
ATOM 707 O O . ASN A 1 90 ? -18.248 1.439 12.518 1.00 98.50 90 ASN A O 1
ATOM 711 N N . PHE A 1 91 ? -17.760 -0.718 12.954 1.00 98.69 91 PHE A N 1
ATOM 712 C CA . PHE A 1 91 ? -16.310 -0.576 12.861 1.00 98.69 91 PHE A CA 1
ATOM 713 C C . PHE A 1 91 ? -15.889 -0.129 11.462 1.00 98.69 91 PHE A C 1
ATOM 715 O O . PHE A 1 91 ? -15.194 0.880 11.343 1.00 98.69 91 PHE A O 1
ATOM 722 N N . ILE A 1 92 ? -16.327 -0.839 10.415 1.00 98.69 92 ILE A N 1
ATOM 723 C CA . ILE A 1 92 ? -15.966 -0.563 9.015 1.00 98.69 92 ILE A CA 1
ATOM 724 C C . ILE A 1 92 ? -16.369 0.862 8.635 1.00 98.69 92 ILE A C 1
ATOM 726 O O . ILE A 1 92 ? -15.564 1.600 8.071 1.00 98.69 92 ILE A O 1
ATOM 730 N N . THR A 1 93 ? -17.584 1.278 9.003 1.00 98.62 93 THR A N 1
ATOM 731 C CA . THR A 1 93 ? -18.098 2.624 8.708 1.00 98.62 93 THR A CA 1
ATOM 732 C C . THR A 1 93 ? -17.218 3.711 9.329 1.00 98.62 93 THR A C 1
ATOM 734 O O . THR A 1 93 ? -16.825 4.664 8.654 1.00 98.62 93 THR A O 1
ATOM 737 N N . LYS A 1 94 ? -16.870 3.562 10.612 1.00 98.75 94 LYS A N 1
ATOM 738 C CA . LYS A 1 94 ? -16.025 4.528 11.325 1.00 98.75 94 LYS A CA 1
ATOM 739 C C . LYS A 1 94 ? -14.587 4.534 10.811 1.00 98.75 94 LYS A C 1
ATOM 741 O O . LYS A 1 94 ? -14.020 5.606 10.636 1.00 98.75 94 LYS A O 1
ATOM 746 N N . ALA A 1 95 ? -14.023 3.362 10.535 1.00 98.81 95 ALA A N 1
ATOM 747 C CA . ALA A 1 95 ? -12.670 3.220 10.012 1.00 98.81 95 ALA A CA 1
ATOM 748 C C . ALA A 1 95 ? -12.540 3.850 8.615 1.00 98.81 95 ALA A C 1
ATOM 750 O O . ALA A 1 95 ? -11.606 4.607 8.364 1.00 98.81 95 ALA A O 1
ATOM 751 N N . ALA A 1 96 ? -13.514 3.624 7.729 1.00 98.81 96 ALA A N 1
ATOM 752 C CA . ALA A 1 96 ? -13.537 4.245 6.407 1.00 98.81 96 ALA A CA 1
ATOM 753 C C . ALA A 1 96 ? -13.629 5.776 6.489 1.00 98.81 96 ALA A C 1
ATOM 755 O O . ALA A 1 96 ? -12.959 6.467 5.724 1.00 98.81 96 ALA A O 1
ATOM 756 N N . LYS A 1 97 ? -14.432 6.302 7.425 1.00 98.75 97 LYS A N 1
ATOM 757 C CA . LYS A 1 97 ? -14.516 7.743 7.680 1.00 98.75 97 LYS A CA 1
ATOM 758 C C . LYS A 1 97 ? -13.199 8.306 8.222 1.00 98.75 97 LYS A C 1
ATOM 760 O O . LYS A 1 97 ? -12.746 9.333 7.737 1.00 98.75 97 LYS A O 1
ATOM 765 N N . TYR A 1 98 ? -12.567 7.623 9.175 1.00 98.81 98 TYR A N 1
ATOM 766 C CA . TYR A 1 98 ? -11.258 8.021 9.695 1.00 98.81 98 TYR A CA 1
ATOM 767 C C . TYR A 1 98 ? -10.210 8.106 8.578 1.00 98.81 98 TYR A C 1
ATOM 769 O O . TYR A 1 98 ? -9.462 9.076 8.518 1.00 98.81 98 TYR A O 1
ATOM 777 N N . ILE A 1 99 ? -10.171 7.118 7.675 1.00 98.88 99 ILE A N 1
ATOM 778 C CA . ILE A 1 99 ? -9.246 7.124 6.534 1.00 98.88 99 ILE A CA 1
ATOM 779 C C . ILE A 1 99 ? -9.492 8.361 5.656 1.00 98.88 99 ILE A C 1
ATOM 781 O O . ILE A 1 99 ? -8.539 9.061 5.335 1.00 98.88 99 ILE A O 1
ATOM 785 N N . GLU A 1 100 ? -10.741 8.677 5.305 1.00 98.75 100 GLU A N 1
ATOM 786 C CA . GLU A 1 100 ? -11.061 9.888 4.528 1.00 98.75 100 GLU A CA 1
ATOM 787 C C . GLU A 1 100 ? -10.665 11.179 5.250 1.00 98.75 100 GLU A C 1
ATOM 789 O O . GLU A 1 100 ? -10.042 12.050 4.648 1.00 98.75 100 GLU A O 1
ATOM 794 N N . ASP A 1 101 ? -10.959 11.277 6.547 1.00 98.50 101 ASP A N 1
ATOM 795 C CA . ASP A 1 101 ? -10.660 12.456 7.366 1.00 98.50 101 ASP A CA 1
ATOM 796 C C . ASP A 1 101 ? -9.137 12.684 7.539 1.00 98.50 101 ASP A C 1
ATOM 798 O O . ASP A 1 101 ? -8.712 13.772 7.931 1.00 98.50 101 ASP A O 1
ATOM 802 N N . LYS A 1 102 ? -8.301 11.674 7.251 1.00 98.44 102 LYS A N 1
ATOM 803 C CA . LYS A 1 102 ? -6.828 11.751 7.283 1.00 98.44 102 LYS A CA 1
ATOM 804 C C . LYS A 1 102 ? -6.182 12.051 5.928 1.00 98.44 102 LYS A C 1
ATOM 806 O O . LYS A 1 102 ? -4.953 12.116 5.866 1.00 98.44 102 LYS A O 1
ATOM 811 N N . GLN A 1 103 ? -6.964 12.219 4.861 1.00 98.62 103 GLN A N 1
ATOM 812 C CA . GLN A 1 103 ? -6.422 12.534 3.539 1.00 98.62 103 GLN A CA 1
ATOM 813 C C . GLN A 1 103 ? -5.819 13.945 3.505 1.00 98.62 103 GLN A C 1
ATOM 815 O O . GLN A 1 103 ? -6.398 14.907 4.011 1.00 98.62 103 GLN A O 1
ATOM 820 N N . MET A 1 104 ? -4.664 14.079 2.861 1.00 98.31 104 MET A N 1
ATOM 821 C CA . MET A 1 104 ? -3.952 15.344 2.702 1.00 98.31 104 MET A CA 1
ATOM 822 C C . MET A 1 104 ? -4.557 16.200 1.571 1.00 98.31 104 MET A C 1
ATOM 824 O O . MET A 1 104 ? -5.275 15.684 0.705 1.00 98.31 104 MET A O 1
ATOM 828 N N . PRO A 1 105 ? -4.275 17.518 1.520 1.00 97.94 105 PRO A N 1
ATOM 829 C CA . PRO A 1 105 ? -4.768 18.397 0.452 1.00 97.94 105 PRO A CA 1
ATOM 830 C C . PRO A 1 105 ? -4.318 18.010 -0.966 1.00 97.94 105 PRO A C 1
ATOM 832 O O . PRO A 1 105 ? -5.056 18.250 -1.920 1.00 97.94 105 PRO A O 1
ATOM 835 N N . ASP A 1 106 ? -3.166 17.358 -1.118 1.00 97.56 106 ASP A N 1
ATOM 836 C CA . ASP A 1 106 ? -2.662 16.851 -2.405 1.00 97.56 106 ASP A CA 1
ATOM 837 C C . ASP A 1 106 ? -3.273 15.497 -2.823 1.00 97.56 106 ASP A C 1
ATOM 839 O O . ASP A 1 106 ? -2.957 14.979 -3.889 1.00 97.56 106 ASP A O 1
ATOM 843 N N . GLY A 1 107 ? -4.163 14.930 -1.998 1.00 98.44 107 GLY A N 1
ATOM 844 C CA . GLY A 1 107 ? -4.822 13.647 -2.242 1.00 98.44 107 GLY A CA 1
ATOM 845 C C . GLY A 1 107 ? -4.099 12.439 -1.649 1.00 98.44 107 GLY A C 1
ATOM 846 O O . GLY A 1 107 ? -4.684 11.357 -1.605 1.00 98.44 107 GLY A O 1
ATOM 847 N N . SER A 1 108 ? -2.876 12.612 -1.153 1.00 98.69 108 SER A N 1
ATOM 848 C CA . SER A 1 108 ? -2.095 11.545 -0.530 1.00 98.69 108 SER A CA 1
ATOM 849 C C . SER A 1 108 ? -2.517 11.269 0.918 1.00 98.69 108 SER A C 1
ATOM 851 O O . SER A 1 108 ? -3.346 11.971 1.504 1.00 98.69 108 SER A O 1
ATOM 853 N N . TRP A 1 109 ? -1.913 10.247 1.522 1.00 98.75 109 TRP A N 1
ATOM 854 C CA . TRP A 1 109 ? -1.997 9.996 2.958 1.00 98.75 109 TRP A CA 1
ATOM 855 C C . TRP A 1 109 ? -0.623 9.769 3.571 1.00 98.75 109 TRP A C 1
ATOM 857 O O . TRP A 1 109 ? 0.191 9.041 3.012 1.00 98.75 109 TRP A O 1
ATOM 867 N N . TYR A 1 110 ? -0.397 10.326 4.759 1.00 98.25 110 TYR A N 1
ATOM 868 C CA . TYR A 1 110 ? 0.855 10.164 5.494 1.00 98.25 110 TYR A CA 1
ATOM 869 C C . TYR A 1 110 ? 0.996 8.756 6.098 1.00 98.25 110 TYR A C 1
ATOM 871 O O . TYR A 1 110 ? 0.149 8.327 6.885 1.00 98.25 110 TYR A O 1
ATOM 879 N N . GLY A 1 111 ? 2.084 8.060 5.760 1.00 97.25 111 GLY A N 1
ATOM 880 C CA . GLY A 1 111 ? 2.510 6.813 6.399 1.00 97.25 111 GLY A CA 1
ATOM 881 C C . GLY A 1 111 ? 3.363 7.069 7.644 1.00 97.25 111 GLY A C 1
ATOM 882 O O . GLY A 1 111 ? 4.290 7.875 7.613 1.00 97.25 111 GLY A O 1
ATOM 883 N N . ASN A 1 112 ? 3.049 6.370 8.734 1.00 95.44 112 ASN A N 1
ATOM 884 C CA . ASN A 1 112 ? 3.740 6.447 10.023 1.00 95.44 112 ASN A CA 1
ATOM 885 C C . ASN A 1 112 ? 4.745 5.310 10.230 1.00 95.44 112 ASN A C 1
ATOM 887 O O . ASN A 1 112 ? 5.698 5.493 10.983 1.00 95.44 112 ASN A O 1
ATOM 891 N N . TRP A 1 113 ? 4.526 4.159 9.582 1.00 96.00 113 TRP A N 1
ATOM 892 C CA . TRP A 1 113 ? 5.337 2.941 9.758 1.00 96.00 113 TRP A CA 1
ATOM 893 C C . TRP A 1 113 ? 6.226 2.606 8.550 1.00 96.00 113 TRP A C 1
ATOM 895 O O . TRP A 1 113 ? 7.104 1.742 8.614 1.00 96.00 113 TRP A O 1
ATOM 905 N N . GLY A 1 114 ? 6.004 3.295 7.433 1.00 96.19 114 GLY A N 1
ATOM 906 C CA . GLY A 1 114 ? 6.766 3.161 6.200 1.00 96.19 114 GLY A CA 1
ATOM 907 C C . GLY A 1 114 ? 6.940 4.512 5.524 1.00 96.19 114 GLY A C 1
ATOM 908 O O . GLY A 1 114 ? 6.195 5.448 5.803 1.00 96.19 114 GLY A O 1
ATOM 909 N N . ILE A 1 115 ? 7.930 4.614 4.645 1.00 96.81 115 ILE A N 1
ATOM 910 C CA . ILE A 1 115 ? 8.238 5.839 3.903 1.00 96.81 115 ILE A CA 1
ATOM 911 C C . ILE A 1 115 ? 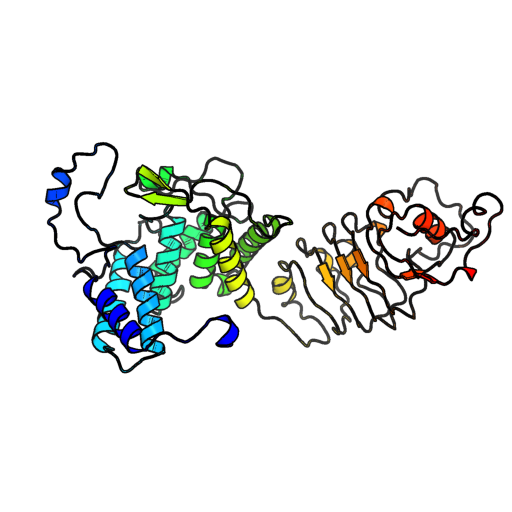7.344 5.933 2.664 1.00 96.81 115 ILE A C 1
ATOM 913 O O . ILE A 1 115 ? 7.439 5.090 1.774 1.00 96.81 115 ILE A O 1
ATOM 917 N N . CYS A 1 116 ? 6.527 6.966 2.494 1.00 81.56 116 CYS A N 1
ATOM 918 C CA . CYS A 1 116 ? 5.786 7.756 3.478 1.00 81.56 116 CYS A CA 1
ATOM 919 C C . CYS A 1 116 ? 4.390 7.956 2.885 1.00 81.56 116 CYS A C 1
ATOM 921 O O . CYS A 1 116 ? 3.450 7.248 3.255 1.00 81.56 116 CYS A O 1
ATOM 923 N N . PHE A 1 117 ? 4.271 8.818 1.877 1.00 98.69 117 PHE A N 1
ATOM 924 C CA . PHE A 1 117 ? 3.003 9.099 1.220 1.00 98.69 117 PHE A CA 1
ATOM 925 C C . PHE A 1 117 ? 2.599 8.002 0.239 1.00 98.69 117 PHE A C 1
ATOM 927 O O . PHE A 1 117 ? 1.412 7.700 0.125 1.00 98.69 117 PHE A O 1
ATOM 934 N N . LEU A 1 118 ? 3.555 7.340 -0.419 1.00 98.56 118 LEU A N 1
ATOM 935 C CA . LEU A 1 118 ? 3.254 6.175 -1.264 1.00 98.56 118 LEU A CA 1
ATOM 936 C C . LEU A 1 118 ? 2.737 5.000 -0.426 1.00 98.56 118 LEU A C 1
ATOM 938 O O . LEU A 1 118 ? 1.741 4.367 -0.778 1.00 98.56 118 LEU A O 1
ATOM 942 N N . TYR A 1 119 ? 3.379 4.759 0.719 1.00 98.56 119 TYR A N 1
ATOM 943 C CA . TYR A 1 119 ? 2.981 3.731 1.678 1.00 98.56 119 TYR A CA 1
ATOM 944 C C . TYR A 1 119 ? 1.587 4.006 2.253 1.00 98.56 119 TYR A C 1
ATOM 946 O O . TYR A 1 119 ? 0.699 3.157 2.155 1.00 98.56 119 TYR A O 1
ATOM 954 N N . GLY A 1 120 ? 1.366 5.212 2.787 1.00 98.62 120 GLY A N 1
ATOM 955 C CA . GLY A 1 120 ? 0.075 5.604 3.347 1.00 98.62 120 GLY A CA 1
ATOM 956 C C . GLY A 1 120 ? -1.050 5.584 2.310 1.00 98.62 120 GLY A C 1
ATOM 957 O O . GLY A 1 120 ? -2.124 5.050 2.581 1.00 98.62 120 GLY A O 1
ATOM 958 N N . THR A 1 121 ? -0.800 6.087 1.099 1.00 98.88 121 THR A N 1
ATOM 959 C CA . THR A 1 121 ? -1.810 6.127 0.027 1.00 98.88 121 THR A CA 1
ATOM 960 C C . THR A 1 121 ? -2.222 4.729 -0.430 1.00 98.88 121 THR A C 1
ATOM 962 O O . THR A 1 121 ? -3.415 4.480 -0.604 1.00 98.88 121 THR A O 1
ATOM 965 N N . TRP A 1 122 ? -1.280 3.787 -0.556 1.00 98.69 122 TRP A N 1
ATOM 966 C CA . TRP A 1 122 ? -1.616 2.389 -0.845 1.00 98.69 122 TRP A CA 1
ATOM 967 C C . TRP A 1 122 ? -2.525 1.784 0.235 1.00 98.69 122 TRP A C 1
ATOM 969 O O . TRP A 1 122 ? -3.575 1.223 -0.094 1.00 98.69 122 TRP A O 1
ATOM 979 N N . PHE A 1 123 ? -2.183 1.955 1.519 1.00 98.81 123 PHE A N 1
ATOM 980 C CA . PHE A 1 123 ? -3.040 1.502 2.621 1.00 98.81 123 PHE A CA 1
ATOM 981 C C . PHE A 1 123 ? -4.420 2.152 2.576 1.00 98.81 123 PHE A C 1
ATOM 983 O O . PHE A 1 123 ? -5.423 1.459 2.751 1.00 98.81 123 PHE A O 1
ATOM 990 N N . ALA A 1 124 ? -4.495 3.462 2.349 1.00 98.81 124 ALA A N 1
ATOM 991 C CA . ALA A 1 124 ? -5.758 4.181 2.309 1.00 98.81 124 ALA A CA 1
ATOM 992 C C . ALA A 1 124 ? -6.664 3.667 1.187 1.00 98.81 124 ALA A C 1
ATOM 994 O O . ALA A 1 124 ? -7.800 3.286 1.463 1.00 98.81 124 ALA A O 1
ATOM 995 N N . ILE A 1 125 ? -6.157 3.575 -0.047 1.00 98.81 125 ILE A N 1
ATOM 996 C CA . ILE A 1 125 ? -6.938 3.096 -1.196 1.00 98.81 125 ILE A CA 1
ATOM 997 C C . ILE A 1 125 ? -7.442 1.672 -0.944 1.00 98.81 125 ILE A C 1
ATOM 999 O O . ILE A 1 125 ? -8.638 1.427 -1.081 1.00 98.81 125 ILE A O 1
ATOM 1003 N N . LYS A 1 126 ? -6.576 0.757 -0.491 1.00 98.31 126 LYS A N 1
ATOM 1004 C CA . LYS A 1 126 ? -6.957 -0.638 -0.212 1.00 98.31 126 LYS A CA 1
ATOM 1005 C C . LYS A 1 126 ? -7.985 -0.755 0.924 1.00 98.31 126 LYS A C 1
ATOM 1007 O O . LYS A 1 126 ? -8.907 -1.565 0.865 1.00 98.31 126 LYS A O 1
ATOM 1012 N N . GLY A 1 127 ? -7.866 0.086 1.953 1.00 98.56 127 GLY A N 1
ATOM 1013 C CA . GLY A 1 127 ? -8.822 0.148 3.062 1.00 98.56 127 GLY A CA 1
ATOM 1014 C C . GLY A 1 127 ? -10.187 0.691 2.639 1.00 98.56 127 GLY A C 1
ATOM 1015 O O . GLY A 1 127 ? -11.219 0.132 3.007 1.00 98.56 127 GLY A O 1
ATOM 1016 N N . LEU A 1 128 ? -10.204 1.757 1.835 1.00 98.81 128 LEU A N 1
ATOM 1017 C CA . LEU A 1 128 ? -11.436 2.321 1.282 1.00 98.81 128 LEU A CA 1
ATOM 1018 C C . LEU A 1 128 ? -12.092 1.351 0.288 1.00 98.81 128 LEU A C 1
ATOM 1020 O O . LEU A 1 128 ? -13.312 1.194 0.327 1.00 98.81 128 LEU A O 1
ATOM 1024 N N . GLU A 1 129 ? -11.307 0.644 -0.529 1.00 98.31 129 GLU A N 1
ATOM 1025 C CA . GLU A 1 129 ? -11.804 -0.415 -1.413 1.00 98.31 129 GLU A CA 1
ATOM 1026 C C . GLU A 1 129 ? -12.518 -1.519 -0.634 1.00 98.31 129 GLU A C 1
ATOM 1028 O O . GLU A 1 129 ? -13.663 -1.857 -0.945 1.00 98.31 129 GLU A O 1
ATOM 1033 N N . ALA A 1 130 ? -11.901 -2.028 0.435 1.00 97.94 130 ALA A N 1
ATOM 1034 C CA . ALA A 1 130 ? -12.530 -3.023 1.298 1.00 97.94 130 ALA A CA 1
ATOM 1035 C C . ALA A 1 130 ? -13.831 -2.507 1.948 1.00 97.94 130 ALA A C 1
ATOM 1037 O O . ALA A 1 130 ? -14.753 -3.287 2.183 1.00 97.94 130 ALA A O 1
ATOM 1038 N N . ALA A 1 131 ? -13.955 -1.194 2.171 1.00 98.12 131 ALA A N 1
ATOM 1039 C CA . ALA A 1 131 ? -15.189 -0.551 2.629 1.00 98.12 131 ALA A CA 1
ATOM 1040 C C . ALA A 1 131 ? -16.238 -0.325 1.516 1.00 98.12 131 ALA A C 1
ATOM 1042 O O . ALA A 1 131 ? -17.260 0.317 1.762 1.00 98.12 131 ALA A O 1
ATOM 1043 N N . GLY A 1 132 ? -16.005 -0.822 0.296 1.00 97.38 132 GLY A N 1
ATOM 1044 C CA . GLY A 1 132 ? -16.906 -0.675 -0.851 1.00 97.38 132 GLY A CA 1
ATOM 1045 C C . GLY A 1 132 ? -16.765 0.651 -1.605 1.00 97.38 132 GLY A C 1
ATOM 1046 O O . GLY A 1 132 ? -17.638 1.002 -2.407 1.00 97.38 132 GLY A O 1
ATOM 1047 N N . LYS A 1 133 ? -15.691 1.406 -1.358 1.00 97.81 133 LYS A N 1
ATOM 1048 C CA . LYS A 1 133 ? -15.392 2.643 -2.086 1.00 97.81 133 LYS A CA 1
ATOM 1049 C C . LYS A 1 133 ? -14.501 2.355 -3.285 1.00 97.81 133 LYS A C 1
ATOM 1051 O O . LYS A 1 133 ? -13.725 1.416 -3.303 1.00 97.81 133 LYS A O 1
ATOM 1056 N N . SER A 1 134 ? -14.625 3.156 -4.320 1.00 93.69 134 SER A N 1
ATOM 1057 C CA . SER A 1 134 ? -13.921 2.978 -5.584 1.00 93.69 134 SER A CA 1
ATOM 1058 C C . SER A 1 134 ? -13.724 4.333 -6.243 1.00 93.69 134 SER A C 1
ATOM 1060 O O . SER A 1 134 ? -14.253 5.344 -5.771 1.00 93.69 134 SER A O 1
ATOM 1062 N N . TYR A 1 135 ? -13.001 4.348 -7.359 1.00 94.38 135 TYR A N 1
ATOM 1063 C CA . TYR A 1 135 ? -12.841 5.549 -8.169 1.00 94.38 135 TYR A CA 1
ATOM 1064 C C . TYR A 1 135 ? -14.192 6.197 -8.529 1.00 94.38 135 TYR A C 1
ATOM 1066 O O . TYR A 1 135 ? -14.325 7.418 -8.498 1.00 94.38 135 TYR A O 1
ATOM 1074 N N . ASP A 1 136 ? -15.223 5.400 -8.812 1.00 94.75 136 ASP A N 1
ATOM 1075 C CA . ASP A 1 136 ? -16.500 5.917 -9.319 1.00 94.75 136 ASP A CA 1
ATOM 1076 C C . ASP A 1 136 ? -17.369 6.578 -8.242 1.00 94.75 136 ASP A C 1
ATOM 1078 O O . ASP A 1 136 ? -18.152 7.479 -8.543 1.00 94.75 136 ASP A O 1
ATOM 1082 N N . ASN A 1 137 ? -17.241 6.151 -6.982 1.00 96.81 137 ASN A N 1
ATOM 1083 C CA . ASN A 1 137 ? -18.130 6.575 -5.894 1.00 96.81 137 ASN A CA 1
ATOM 1084 C C . ASN A 1 137 ? -17.424 7.306 -4.738 1.00 96.81 137 ASN A C 1
ATOM 1086 O O . ASN A 1 137 ? -18.096 7.725 -3.797 1.00 96.81 137 ASN A O 1
ATOM 1090 N N . SER A 1 138 ? -16.099 7.477 -4.784 1.00 98.19 138 SER A N 1
ATOM 1091 C CA . SER A 1 138 ? -15.337 8.141 -3.724 1.00 98.19 138 SER A CA 1
ATOM 1092 C C . SER A 1 138 ? -14.354 9.158 -4.288 1.00 98.19 138 SER A C 1
ATOM 1094 O O . SER A 1 138 ? -13.407 8.833 -4.999 1.00 98.19 138 SER A O 1
ATOM 1096 N N . GLU A 1 139 ? -14.562 10.426 -3.935 1.00 98.31 139 GLU A N 1
ATOM 1097 C CA . GLU A 1 139 ? -13.612 11.502 -4.229 1.00 98.31 139 GLU A CA 1
ATOM 1098 C C . GLU A 1 139 ? -12.242 11.254 -3.591 1.00 98.31 139 GLU A C 1
ATOM 1100 O O . GLU A 1 139 ? -11.222 11.489 -4.235 1.00 98.31 139 GLU A O 1
ATOM 1105 N N . ALA A 1 140 ? -12.212 10.701 -2.375 1.00 98.69 140 ALA A N 1
ATOM 1106 C CA . ALA A 1 140 ? -10.964 10.379 -1.700 1.00 98.69 140 ALA A CA 1
ATOM 1107 C C . ALA A 1 140 ? -10.121 9.390 -2.517 1.00 98.69 140 ALA A C 1
ATOM 1109 O O . ALA A 1 140 ? -8.948 9.658 -2.775 1.00 98.69 140 ALA A O 1
ATOM 1110 N N . VAL A 1 141 ? -10.725 8.299 -3.009 1.00 98.75 141 VAL A N 1
ATOM 1111 C CA . VAL A 1 141 ? -10.030 7.326 -3.872 1.00 98.75 141 VAL A CA 1
ATOM 1112 C C . VAL A 1 141 ? -9.533 7.986 -5.161 1.00 98.75 141 VAL A C 1
ATOM 1114 O O . VAL A 1 141 ? -8.382 7.776 -5.535 1.00 98.75 141 VAL A O 1
ATOM 1117 N N . ARG A 1 142 ? -10.347 8.833 -5.808 1.00 98.62 142 ARG A N 1
ATOM 1118 C CA . ARG A 1 142 ? -9.945 9.548 -7.036 1.00 98.62 142 ARG A CA 1
ATOM 1119 C C . ARG A 1 142 ? -8.707 10.409 -6.833 1.00 98.62 142 ARG A C 1
ATOM 1121 O O . ARG A 1 142 ? -7.765 10.299 -7.612 1.00 98.62 142 ARG A O 1
ATOM 1128 N N . ARG A 1 143 ? -8.692 11.211 -5.768 1.00 98.81 143 ARG A N 1
ATOM 1129 C CA . ARG A 1 143 ? -7.559 12.077 -5.417 1.00 98.81 143 ARG A CA 1
ATOM 1130 C C . ARG A 1 143 ? -6.311 11.269 -5.045 1.00 98.81 143 ARG A C 1
ATOM 1132 O O . ARG A 1 143 ? -5.208 11.651 -5.413 1.00 98.81 143 ARG A O 1
ATOM 1139 N N . GLY A 1 144 ? -6.483 10.120 -4.387 1.00 98.81 144 GLY A N 1
ATOM 1140 C C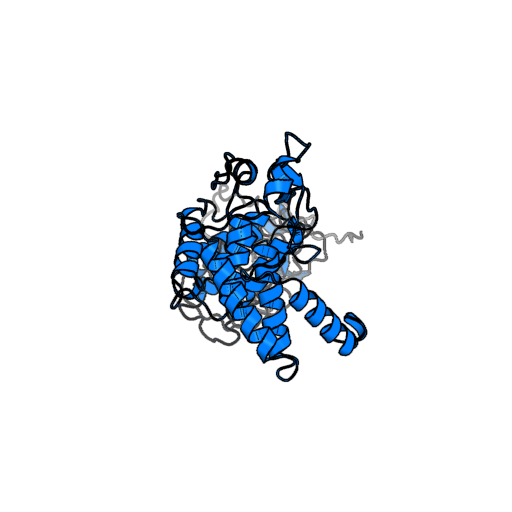A . GLY A 1 144 ? -5.392 9.182 -4.108 1.00 98.81 144 GLY A CA 1
ATOM 1141 C C . GLY A 1 144 ? -4.759 8.598 -5.368 1.00 98.81 144 GLY A C 1
ATOM 1142 O O . GLY A 1 144 ? -3.539 8.572 -5.504 1.00 98.81 144 GLY A O 1
ATOM 1143 N N . VAL A 1 145 ? -5.591 8.156 -6.312 1.00 98.75 145 VAL A N 1
ATOM 1144 C CA . VAL A 1 145 ? -5.133 7.660 -7.617 1.00 98.75 145 VAL A CA 1
ATOM 1145 C C . VAL A 1 145 ? -4.440 8.771 -8.403 1.00 98.75 145 VAL A C 1
ATOM 1147 O O . VAL A 1 145 ? -3.363 8.546 -8.947 1.00 98.75 145 VAL A O 1
ATOM 1150 N N . GLU A 1 146 ? -5.005 9.978 -8.422 1.00 98.75 146 GLU A N 1
ATOM 1151 C CA . GLU A 1 146 ? -4.401 11.143 -9.073 1.00 98.75 146 GLU A CA 1
ATOM 1152 C C . GLU A 1 146 ? -3.028 11.490 -8.481 1.00 98.75 146 GLU A C 1
ATOM 1154 O O . GLU A 1 146 ? -2.080 11.709 -9.235 1.00 98.75 146 GLU A O 1
ATOM 1159 N N . PHE A 1 147 ? -2.874 11.448 -7.155 1.00 98.88 147 PHE A N 1
ATOM 1160 C CA . PHE A 1 147 ? -1.574 11.601 -6.501 1.00 98.88 147 PHE A CA 1
ATOM 1161 C C . PHE A 1 147 ? -0.553 10.560 -6.991 1.00 98.88 147 PHE A C 1
ATOM 1163 O O . PHE A 1 147 ? 0.570 10.922 -7.354 1.00 98.88 147 PHE A O 1
ATOM 1170 N N . LEU A 1 148 ? -0.928 9.276 -7.053 1.00 98.88 148 LEU A N 1
ATOM 1171 C CA . LEU A 1 148 ? -0.037 8.218 -7.547 1.00 98.88 148 LEU A CA 1
ATOM 1172 C C . LEU A 1 148 ? 0.350 8.446 -9.014 1.00 98.88 148 LEU A C 1
ATOM 1174 O O . LEU A 1 148 ? 1.522 8.333 -9.361 1.00 98.88 148 LEU A O 1
ATOM 1178 N N . LEU A 1 149 ? -0.600 8.818 -9.873 1.00 98.69 149 LEU A N 1
ATOM 1179 C CA . LEU A 1 149 ? -0.330 9.109 -11.284 1.00 98.69 149 LEU A CA 1
ATOM 1180 C C . LEU A 1 149 ? 0.620 10.302 -11.453 1.00 98.69 149 LEU A C 1
ATOM 1182 O O . LEU A 1 149 ? 1.599 10.208 -12.192 1.00 98.69 149 LEU A O 1
ATOM 1186 N N . ASN A 1 150 ? 0.375 11.392 -10.724 1.00 98.44 150 ASN A N 1
ATOM 1187 C CA . ASN A 1 150 ? 1.173 12.619 -10.798 1.00 98.44 150 ASN A CA 1
ATOM 1188 C C . ASN A 1 150 ? 2.601 12.448 -10.263 1.00 98.44 150 ASN A C 1
ATOM 1190 O O . ASN A 1 150 ? 3.484 13.241 -10.588 1.00 98.44 150 ASN A O 1
ATOM 1194 N N . THR A 1 151 ? 2.835 11.423 -9.444 1.00 98.25 151 THR A N 1
ATOM 1195 C CA . THR A 1 151 ? 4.145 11.126 -8.852 1.00 98.25 151 THR A CA 1
ATOM 1196 C C . THR A 1 151 ? 4.890 9.989 -9.554 1.00 98.25 151 THR A C 1
ATOM 1198 O O . THR A 1 151 ? 6.042 9.720 -9.200 1.00 98.25 151 THR A O 1
ATOM 1201 N N . GLN A 1 152 ? 4.288 9.350 -10.567 1.00 98.50 152 GLN A N 1
ATOM 1202 C CA . GLN A 1 152 ? 4.953 8.304 -11.343 1.00 98.50 152 GLN A CA 1
ATOM 1203 C C . GLN A 1 152 ? 6.111 8.888 -12.162 1.00 98.50 152 GLN A C 1
ATOM 1205 O O . GLN A 1 152 ? 5.975 9.873 -12.891 1.00 98.50 152 GLN A O 1
ATOM 1210 N N . ARG A 1 153 ? 7.273 8.243 -12.082 1.00 97.62 153 ARG A N 1
ATOM 1211 C CA . ARG A 1 153 ? 8.498 8.665 -12.767 1.00 97.62 153 ARG A CA 1
ATOM 1212 C C . ARG A 1 153 ? 8.508 8.228 -14.233 1.00 97.62 153 ARG A C 1
ATOM 1214 O O . ARG A 1 153 ? 7.679 7.443 -14.703 1.00 97.62 153 ARG A O 1
ATOM 1221 N N . LYS A 1 154 ? 9.469 8.752 -15.002 1.00 94.31 154 LYS A N 1
ATOM 1222 C CA . LYS A 1 154 ? 9.610 8.473 -16.447 1.00 94.31 154 LYS A CA 1
ATOM 1223 C C . LYS A 1 154 ? 9.931 7.005 -16.751 1.00 94.31 154 LYS A C 1
ATOM 1225 O O . LYS A 1 154 ? 9.454 6.480 -17.754 1.00 94.31 154 LYS A O 1
ATOM 1230 N N . ASP A 1 155 ? 10.663 6.335 -15.870 1.00 90.12 155 ASP A N 1
ATOM 1231 C CA . ASP A 1 155 ? 10.966 4.898 -15.942 1.00 90.12 155 ASP A CA 1
ATOM 1232 C C . ASP A 1 155 ? 9.760 3.998 -15.598 1.00 90.12 155 ASP A C 1
ATOM 1234 O O . ASP A 1 155 ? 9.822 2.789 -15.801 1.00 90.12 155 ASP A O 1
ATOM 1238 N N . GLY A 1 156 ? 8.648 4.582 -15.134 1.00 92.69 156 GLY A N 1
ATOM 1239 C CA . GLY A 1 156 ? 7.423 3.867 -14.775 1.00 92.69 156 GLY A CA 1
ATOM 1240 C C . GLY A 1 156 ? 7.300 3.519 -13.294 1.00 92.69 156 GLY A C 1
ATOM 1241 O O . GLY A 1 156 ? 6.261 2.996 -12.895 1.00 92.69 156 GLY A O 1
ATOM 1242 N N . GLY A 1 157 ? 8.319 3.803 -12.485 1.00 97.94 157 GLY A N 1
ATOM 1243 C CA . GLY A 1 157 ? 8.294 3.533 -11.053 1.00 97.94 157 GLY A CA 1
ATOM 1244 C C . GLY A 1 157 ? 7.945 4.745 -10.200 1.00 97.94 157 GLY A C 1
ATOM 1245 O O . GLY A 1 157 ? 7.511 5.789 -10.691 1.00 97.94 157 GLY A O 1
ATOM 1246 N N . TRP A 1 158 ? 8.158 4.587 -8.897 1.00 98.69 158 TRP A N 1
ATOM 1247 C CA . TRP A 1 158 ? 8.058 5.653 -7.907 1.00 98.69 158 TRP A CA 1
ATOM 1248 C C . TRP A 1 158 ? 9.309 5.703 -7.040 1.00 98.69 158 TRP A C 1
ATOM 1250 O O . TRP A 1 158 ? 9.953 4.682 -6.798 1.00 98.69 158 TRP A O 1
ATOM 1260 N N . ALA A 1 159 ? 9.641 6.907 -6.577 1.00 97.88 159 ALA A N 1
ATOM 1261 C CA . ALA A 1 159 ? 10.760 7.139 -5.676 1.00 97.88 159 ALA A CA 1
ATOM 1262 C C . ALA A 1 159 ? 10.475 8.335 -4.763 1.00 97.88 159 ALA A C 1
ATOM 1264 O O . ALA A 1 159 ? 10.397 9.480 -5.214 1.00 97.88 159 ALA A O 1
ATOM 1265 N N . GLU A 1 160 ? 10.359 8.058 -3.477 1.00 97.88 160 GLU A N 1
ATOM 1266 C CA . GLU A 1 160 ? 10.082 8.989 -2.401 1.00 97.88 160 GLU A CA 1
ATOM 1267 C C . GLU A 1 160 ? 11.248 8.989 -1.411 1.00 97.88 160 GLU A C 1
ATOM 1269 O O . GLU A 1 160 ? 11.739 7.939 -0.990 1.00 97.88 160 GLU A O 1
ATOM 1274 N N . SER A 1 161 ? 11.684 10.188 -1.030 1.00 97.06 161 SER A N 1
ATOM 1275 C CA . SER A 1 161 ? 12.757 10.384 -0.064 1.00 97.06 161 SER A CA 1
ATOM 1276 C C . SER A 1 161 ? 12.273 10.151 1.365 1.00 97.06 161 SER A C 1
ATOM 1278 O O . SER A 1 161 ? 11.180 10.571 1.739 1.00 97.06 161 SER A O 1
ATOM 1280 N N . TYR A 1 162 ? 13.142 9.611 2.223 1.00 95.50 162 TYR A N 1
ATOM 1281 C CA . TYR A 1 162 ? 12.884 9.528 3.666 1.00 95.50 162 TYR A CA 1
ATOM 1282 C C . TYR A 1 162 ? 12.601 10.901 4.305 1.00 95.50 162 TYR A C 1
ATOM 1284 O O . TYR A 1 162 ? 11.921 10.982 5.328 1.00 95.50 162 TYR A O 1
ATOM 1292 N N . LYS A 1 163 ? 13.071 11.991 3.675 1.00 96.06 163 LYS A N 1
ATOM 1293 C CA . LYS A 1 163 ? 12.779 13.374 4.079 1.00 96.06 163 LYS A CA 1
ATOM 1294 C C . LYS A 1 163 ? 11.271 13.669 4.111 1.00 96.06 163 LYS A C 1
ATOM 1296 O O . LYS A 1 163 ? 10.862 14.535 4.881 1.00 96.06 163 LYS A O 1
ATOM 1301 N N . SER A 1 164 ? 10.446 12.939 3.349 1.00 97.12 164 SER A N 1
ATOM 1302 C CA . SER A 1 164 ? 8.981 13.024 3.430 1.00 97.12 164 SER A CA 1
ATOM 1303 C C . SER A 1 164 ? 8.454 12.807 4.848 1.00 97.12 164 SER A C 1
ATOM 1305 O O . SER A 1 164 ? 7.538 13.508 5.277 1.00 97.12 164 SER A O 1
ATOM 1307 N N . CYS A 1 165 ? 9.048 11.869 5.596 1.00 95.88 165 CYS A N 1
ATOM 1308 C CA . CYS A 1 165 ? 8.621 11.544 6.954 1.00 95.88 165 CYS A CA 1
ATOM 1309 C C . CYS A 1 165 ? 8.808 12.743 7.889 1.00 95.88 165 CYS A C 1
ATOM 1311 O O . CYS A 1 165 ? 7.866 13.128 8.586 1.00 95.88 165 CYS A O 1
ATOM 1313 N N . THR A 1 166 ? 9.996 13.352 7.856 1.00 93.12 166 THR A N 1
ATOM 1314 C CA . THR A 1 166 ? 10.366 14.509 8.682 1.00 93.12 166 THR A CA 1
ATOM 1315 C C . THR A 1 166 ? 9.616 15.772 8.260 1.00 93.12 166 THR A C 1
ATOM 1317 O O . THR A 1 166 ? 9.073 16.477 9.106 1.00 93.12 166 THR A O 1
ATOM 1320 N N . ASN A 1 167 ? 9.539 16.045 6.954 1.00 94.50 167 ASN A N 1
ATOM 1321 C CA . ASN A 1 167 ? 8.940 17.277 6.435 1.00 94.50 167 ASN A CA 1
ATOM 1322 C C . ASN A 1 167 ? 7.406 17.232 6.380 1.00 94.50 167 ASN A C 1
ATOM 1324 O O . ASN A 1 167 ? 6.778 18.269 6.176 1.00 94.50 167 ASN A O 1
ATOM 1328 N N . LYS A 1 168 ? 6.800 16.045 6.530 1.00 95.00 168 LYS A N 1
ATOM 1329 C CA . LYS A 1 168 ? 5.347 15.813 6.427 1.00 95.00 168 LYS A CA 1
ATOM 1330 C C . LYS A 1 168 ? 4.750 16.329 5.109 1.00 95.00 168 LYS A C 1
ATOM 1332 O O . LYS A 1 168 ? 3.595 16.746 5.060 1.00 95.00 168 LYS A O 1
ATOM 1337 N N . VAL A 1 169 ? 5.535 16.267 4.037 1.00 96.81 169 VAL A N 1
ATOM 1338 C CA . VAL A 1 169 ? 5.132 16.590 2.664 1.00 96.81 169 VAL A CA 1
ATOM 1339 C C . VAL A 1 169 ? 5.859 15.662 1.702 1.00 96.81 169 VAL A C 1
ATOM 1341 O O . VAL A 1 169 ? 7.019 15.315 1.943 1.00 96.81 169 VAL A O 1
ATOM 1344 N N . TYR A 1 170 ? 5.189 15.249 0.627 1.00 98.00 170 TYR A N 1
ATOM 1345 C CA . TYR A 1 170 ? 5.801 14.389 -0.375 1.00 98.00 170 TYR A CA 1
ATOM 1346 C C . TYR A 1 170 ? 7.064 15.044 -0.938 1.00 98.00 170 TYR A C 1
ATOM 1348 O O . TYR A 1 170 ? 7.024 16.128 -1.521 1.00 98.00 170 TYR A O 1
ATOM 1356 N N . THR A 1 171 ? 8.197 14.378 -0.737 1.00 97.88 171 THR A N 1
ATOM 1357 C CA . THR A 1 171 ? 9.507 14.817 -1.204 1.00 97.88 171 THR A CA 1
ATOM 1358 C C . THR A 1 171 ? 10.025 13.788 -2.210 1.00 97.88 171 THR A C 1
ATOM 1360 O O . THR A 1 171 ? 10.419 12.690 -1.802 1.00 97.88 171 THR A O 1
ATOM 1363 N N . PRO A 1 172 ? 10.036 14.108 -3.519 1.00 96.56 172 PRO A N 1
ATOM 1364 C CA . PRO A 1 172 ? 10.586 13.219 -4.534 1.00 96.56 172 PRO A CA 1
ATOM 1365 C C . PRO A 1 172 ? 12.025 12.822 -4.199 1.00 96.56 172 PRO A C 1
ATOM 1367 O O . PRO A 1 172 ? 12.814 13.640 -3.720 1.00 96.56 172 PRO A O 1
ATOM 1370 N N . PHE A 1 173 ? 12.383 11.572 -4.466 1.00 96.38 173 PHE A N 1
ATOM 1371 C CA . PHE A 1 173 ? 13.774 11.144 -4.373 1.00 96.38 173 PHE A CA 1
ATOM 1372 C C . PHE A 1 173 ? 14.619 11.814 -5.470 1.00 96.38 173 PHE A C 1
ATOM 1374 O O . PHE A 1 173 ? 14.238 11.816 -6.644 1.00 96.38 173 PHE A O 1
ATOM 1381 N N . GLU A 1 174 ? 15.762 12.380 -5.073 1.00 92.88 174 GLU A N 1
ATOM 1382 C CA . GLU A 1 174 ? 16.636 13.189 -5.938 1.00 92.88 174 GLU A CA 1
ATOM 1383 C C . GLU A 1 174 ? 17.442 12.347 -6.948 1.00 92.88 174 GLU A C 1
ATOM 1385 O O . GLU A 1 174 ? 17.902 12.887 -7.951 1.00 92.88 174 GLU A O 1
ATOM 1390 N N . GLY A 1 175 ? 17.600 11.038 -6.714 1.00 91.31 175 GLY A N 1
ATOM 1391 C CA . GLY A 1 175 ? 18.287 10.137 -7.645 1.00 91.31 175 GLY A CA 1
ATOM 1392 C C . GLY A 1 175 ? 17.517 9.920 -8.949 1.00 91.31 175 GLY A C 1
ATOM 1393 O O . GLY A 1 175 ? 16.354 10.308 -9.082 1.00 91.31 175 GLY A O 1
ATOM 1394 N N . ASP A 1 176 ? 18.165 9.297 -9.931 1.00 89.31 176 ASP A N 1
ATOM 1395 C CA . ASP A 1 176 ? 17.612 9.040 -11.266 1.00 89.31 176 ASP A CA 1
ATOM 1396 C C . ASP A 1 176 ? 16.755 7.765 -11.337 1.00 89.31 176 ASP A C 1
ATOM 1398 O O . ASP A 1 176 ? 15.823 7.704 -12.142 1.00 89.31 176 ASP A O 1
ATOM 1402 N N . HIS A 1 177 ? 16.977 6.809 -10.438 1.00 92.19 177 HIS A N 1
ATOM 1403 C CA . HIS A 1 177 ? 16.238 5.551 -10.376 1.00 92.19 177 HIS A CA 1
ATOM 1404 C C . HIS A 1 177 ? 14.952 5.613 -9.535 1.00 92.19 177 HIS A C 1
ATOM 1406 O O . HIS A 1 177 ? 14.785 6.439 -8.634 1.00 92.19 177 HIS A O 1
ATOM 1412 N N . SER A 1 178 ? 14.045 4.679 -9.818 1.00 97.81 178 SER A N 1
ATOM 1413 C CA . SER A 1 178 ? 12.918 4.347 -8.946 1.00 97.81 178 SER A CA 1
ATOM 1414 C C . SER A 1 178 ? 13.293 3.384 -7.820 1.00 97.81 178 SER A C 1
ATOM 1416 O O . SER A 1 178 ? 14.264 2.630 -7.925 1.00 97.81 178 SER A O 1
ATOM 1418 N N . ASN A 1 179 ? 12.503 3.377 -6.746 1.00 98.12 179 ASN A N 1
ATOM 1419 C CA . ASN A 1 179 ? 12.592 2.385 -5.680 1.00 98.12 179 ASN A CA 1
ATOM 1420 C C . ASN A 1 179 ? 11.544 1.283 -5.915 1.00 98.12 179 ASN A C 1
ATOM 1422 O O . ASN A 1 179 ? 10.366 1.558 -6.139 1.00 98.12 179 ASN A O 1
ATOM 1426 N N . LEU A 1 180 ? 11.958 0.021 -5.894 1.00 98.25 180 LEU A N 1
ATOM 1427 C CA . LEU A 1 180 ? 11.151 -1.125 -6.312 1.00 98.25 180 LEU A CA 1
ATOM 1428 C C . LEU A 1 180 ? 10.051 -1.459 -5.305 1.00 98.25 180 LEU A C 1
ATOM 1430 O O . LEU A 1 180 ? 8.956 -1.847 -5.705 1.00 98.25 180 LEU A O 1
ATOM 1434 N N . VAL A 1 181 ? 10.294 -1.246 -4.009 1.00 98.44 181 VAL A N 1
ATOM 1435 C CA . VAL A 1 181 ? 9.251 -1.417 -2.989 1.00 98.44 181 VAL A CA 1
ATOM 1436 C C . VAL A 1 181 ? 8.193 -0.333 -3.156 1.00 98.44 181 VAL A C 1
ATOM 1438 O O . VAL A 1 181 ? 7.009 -0.640 -3.245 1.00 98.44 181 VAL A O 1
ATOM 1441 N N . GLN A 1 182 ? 8.604 0.928 -3.285 1.00 98.56 182 GLN A N 1
ATOM 1442 C CA . GLN A 1 182 ? 7.684 2.043 -3.541 1.00 98.56 182 GLN A CA 1
ATOM 1443 C C . GLN A 1 182 ? 6.936 1.892 -4.866 1.00 98.56 182 GLN A C 1
ATOM 1445 O O . GLN A 1 182 ? 5.747 2.192 -4.943 1.00 98.56 182 GLN A O 1
ATOM 1450 N N . THR A 1 183 ? 7.599 1.350 -5.885 1.00 98.81 183 THR A N 1
ATOM 1451 C CA . THR A 1 183 ? 6.974 1.034 -7.170 1.00 98.81 183 THR A CA 1
ATOM 1452 C C . THR A 1 183 ? 5.899 -0.034 -7.024 1.00 98.81 183 THR A C 1
ATOM 1454 O O . THR A 1 183 ? 4.812 0.117 -7.574 1.00 98.81 183 THR A O 1
ATOM 1457 N N . ALA A 1 184 ? 6.164 -1.088 -6.253 1.00 98.75 184 ALA A N 1
ATOM 1458 C CA . ALA A 1 184 ? 5.176 -2.116 -5.955 1.00 98.75 184 ALA A CA 1
ATOM 1459 C C . ALA A 1 184 ? 3.967 -1.559 -5.180 1.00 98.75 184 ALA A C 1
ATOM 1461 O O . ALA A 1 184 ? 2.830 -1.912 -5.490 1.00 98.75 184 ALA A O 1
ATOM 1462 N N . LEU A 1 185 ? 4.192 -0.650 -4.224 1.00 98.75 185 LEU A N 1
ATOM 1463 C CA . LEU A 1 185 ? 3.125 0.042 -3.490 1.00 98.75 185 LEU A CA 1
ATOM 1464 C C . LEU A 1 185 ? 2.266 0.911 -4.421 1.00 98.75 185 LEU A C 1
ATOM 1466 O O . LEU A 1 185 ? 1.041 0.807 -4.394 1.00 98.75 185 LEU A O 1
ATOM 1470 N N . GLY A 1 186 ? 2.897 1.721 -5.279 1.00 98.69 186 GLY A N 1
ATOM 1471 C CA . GLY A 1 186 ? 2.206 2.546 -6.275 1.00 98.69 186 GLY A CA 1
ATOM 1472 C C . GLY A 1 186 ? 1.402 1.707 -7.268 1.00 98.69 186 GLY A C 1
ATOM 1473 O O . GLY A 1 186 ? 0.227 1.987 -7.502 1.00 98.69 186 GLY A O 1
ATOM 1474 N N . LEU A 1 187 ? 1.992 0.618 -7.773 1.00 98.38 187 LEU A N 1
ATOM 1475 C CA . LEU A 1 187 ? 1.323 -0.355 -8.637 1.00 98.38 187 LEU A CA 1
ATOM 1476 C C . LEU A 1 187 ? 0.063 -0.923 -7.971 1.00 98.38 187 LEU A C 1
ATOM 1478 O O . LEU A 1 187 ? -1.024 -0.784 -8.526 1.00 98.38 187 LEU A O 1
ATOM 1482 N N . MET A 1 188 ? 0.173 -1.499 -6.770 1.00 98.56 188 MET A N 1
ATOM 1483 C CA . MET A 1 188 ? -0.995 -2.033 -6.056 1.00 98.56 188 MET A CA 1
ATOM 1484 C C . MET A 1 188 ? -2.023 -0.941 -5.730 1.00 98.56 188 MET A C 1
ATOM 1486 O O . MET A 1 188 ? -3.224 -1.181 -5.813 1.00 98.56 188 MET A O 1
ATOM 1490 N N . GLY A 1 189 ? -1.582 0.275 -5.396 1.00 98.38 189 GLY A N 1
ATOM 1491 C CA . GLY A 1 189 ? -2.471 1.415 -5.170 1.00 98.38 189 GLY A CA 1
ATOM 1492 C C . GLY A 1 189 ? -3.312 1.753 -6.403 1.00 98.38 189 GLY A C 1
ATOM 1493 O O . GLY A 1 189 ? -4.524 1.922 -6.292 1.00 98.38 189 GLY A O 1
ATOM 1494 N N . LEU A 1 190 ? -2.704 1.777 -7.592 1.00 98.00 190 LEU A N 1
ATOM 1495 C CA . LEU A 1 190 ? -3.423 1.990 -8.852 1.00 98.00 190 LEU A CA 1
ATOM 1496 C C . LEU A 1 190 ? -4.355 0.823 -9.204 1.00 98.00 190 LEU A C 1
ATOM 1498 O O . LEU A 1 190 ? -5.461 1.053 -9.694 1.00 98.00 190 LEU A O 1
ATOM 1502 N N . ILE A 1 191 ? -3.936 -0.415 -8.930 1.00 95.81 191 ILE A N 1
ATOM 1503 C CA . ILE A 1 191 ? -4.755 -1.621 -9.114 1.00 95.81 191 ILE A CA 1
ATOM 1504 C C . ILE A 1 191 ? -6.040 -1.531 -8.283 1.00 95.81 191 ILE A C 1
ATOM 1506 O O . ILE A 1 191 ? -7.138 -1.562 -8.839 1.00 95.81 191 ILE A O 1
ATOM 1510 N N . HIS A 1 192 ? -5.910 -1.344 -6.969 1.00 96.56 192 HIS A N 1
ATOM 1511 C CA . HIS A 1 192 ? -7.046 -1.223 -6.049 1.00 96.56 192 HIS A CA 1
ATOM 1512 C C . HIS A 1 192 ? -7.858 0.061 -6.283 1.00 96.56 192 HIS A C 1
ATOM 1514 O O . HIS A 1 192 ? -9.057 0.120 -6.019 1.00 96.56 192 HIS A O 1
ATOM 1520 N N . GLY A 1 193 ? -7.223 1.088 -6.850 1.00 96.00 193 GLY A N 1
ATOM 1521 C CA . GLY A 1 193 ? -7.873 2.306 -7.321 1.00 96.00 193 GLY A CA 1
ATOM 1522 C C . GLY A 1 193 ? -8.655 2.146 -8.628 1.00 96.00 193 GLY A C 1
ATOM 1523 O O . GLY A 1 193 ? -9.190 3.139 -9.116 1.00 96.00 193 GLY A O 1
ATOM 1524 N N . ARG A 1 194 ? -8.723 0.937 -9.207 1.00 92.06 194 ARG A N 1
ATOM 1525 C CA . ARG A 1 194 ? -9.366 0.636 -10.501 1.00 92.06 194 ARG A CA 1
ATOM 1526 C C . ARG A 1 194 ? -8.842 1.472 -11.664 1.00 92.06 194 ARG A C 1
ATOM 1528 O O . ARG A 1 194 ? -9.556 1.762 -12.621 1.00 92.06 194 ARG A O 1
ATOM 1535 N N . GLN A 1 195 ? -7.562 1.835 -11.615 1.00 91.69 195 GLN A N 1
ATOM 1536 C CA . GLN A 1 195 ? -6.943 2.596 -12.693 1.00 91.69 195 GLN A CA 1
ATOM 1537 C C . GLN A 1 195 ? -6.907 1.797 -14.007 1.00 91.69 195 GLN A C 1
ATOM 1539 O O . GLN A 1 195 ? -6.979 2.393 -15.077 1.00 91.69 195 GLN A O 1
ATOM 1544 N N . CYS A 1 196 ? -6.872 0.460 -13.938 1.00 87.44 196 CYS A N 1
ATOM 1545 C CA . CYS A 1 196 ? -6.895 -0.421 -15.109 1.00 87.44 196 CYS A CA 1
ATOM 1546 C C . CYS A 1 196 ? -8.140 -0.228 -15.993 1.00 87.44 196 CYS A C 1
ATOM 1548 O O . CYS A 1 196 ? -8.026 -0.298 -17.212 1.00 87.44 196 CYS A O 1
ATOM 1550 N N . ASP A 1 197 ? -9.300 0.062 -15.394 1.00 86.44 197 ASP A N 1
ATOM 1551 C CA . ASP A 1 197 ? -10.561 0.279 -16.120 1.00 86.44 197 ASP A CA 1
ATOM 1552 C C . ASP A 1 197 ? -10.564 1.610 -16.898 1.00 86.44 197 ASP A C 1
ATOM 1554 O O . ASP A 1 197 ? -11.430 1.849 -17.740 1.00 86.44 197 ASP A O 1
ATOM 1558 N N . ARG A 1 198 ? -9.607 2.498 -16.595 1.00 88.94 198 ARG A N 1
ATOM 1559 C CA . ARG A 1 198 ? -9.495 3.853 -17.151 1.00 88.94 198 ARG A CA 1
ATOM 1560 C C . ARG A 1 198 ? -8.341 3.949 -18.139 1.00 88.94 198 ARG A C 1
ATOM 1562 O O . ARG A 1 198 ? -8.540 4.284 -19.300 1.00 88.94 198 ARG A O 1
ATOM 1569 N N . ASP A 1 199 ? -7.138 3.678 -17.649 1.00 84.56 199 ASP A N 1
ATOM 1570 C CA . ASP A 1 199 ? -5.908 3.623 -18.427 1.00 84.56 199 ASP A CA 1
ATOM 1571 C C . ASP A 1 199 ? -4.928 2.666 -17.728 1.00 84.56 199 ASP A C 1
ATOM 1573 O O . ASP A 1 199 ? -4.405 3.003 -16.658 1.00 84.56 199 ASP A O 1
ATOM 1577 N N . PRO A 1 200 ? -4.660 1.482 -18.307 1.00 84.50 200 PRO A N 1
ATOM 1578 C CA . PRO A 1 200 ? -3.752 0.505 -17.721 1.00 84.50 200 PRO A CA 1
ATOM 1579 C C . PRO A 1 200 ? -2.267 0.856 -17.926 1.00 84.50 200 PRO A C 1
ATOM 1581 O O . PRO A 1 200 ? -1.403 0.236 -17.303 1.00 84.50 200 PRO A O 1
ATOM 1584 N N . THR A 1 201 ? -1.933 1.863 -18.743 1.00 83.94 201 THR A N 1
ATOM 1585 C CA . THR A 1 201 ? -0.545 2.226 -19.091 1.00 83.94 201 THR A CA 1
ATOM 1586 C C . THR A 1 201 ? 0.356 2.487 -17.871 1.00 83.94 201 THR A C 1
ATOM 1588 O O . THR A 1 201 ? 1.478 1.970 -17.839 1.00 83.94 201 THR A O 1
ATOM 1591 N N . PRO A 1 202 ? -0.071 3.224 -16.828 1.00 90.50 202 PRO A N 1
ATOM 1592 C CA . PRO A 1 202 ? 0.745 3.442 -15.632 1.00 90.50 202 PRO A CA 1
ATOM 1593 C C . PRO A 1 202 ? 1.055 2.143 -14.874 1.00 90.50 202 PRO A C 1
ATOM 1595 O O . PRO A 1 202 ? 2.189 1.940 -14.441 1.00 90.50 202 PRO A O 1
ATOM 1598 N N . ILE A 1 203 ? 0.078 1.237 -14.765 1.00 89.44 203 ILE A N 1
ATOM 1599 C CA . ILE A 1 203 ? 0.213 -0.079 -14.114 1.00 89.44 203 ILE A CA 1
ATOM 1600 C C . ILE A 1 203 ? 1.226 -0.934 -14.885 1.00 89.44 203 ILE A C 1
ATOM 1602 O O . ILE A 1 203 ? 2.165 -1.490 -14.316 1.00 89.44 203 ILE A O 1
ATOM 1606 N N . HIS A 1 204 ? 1.068 -0.984 -16.202 1.00 85.31 204 HIS A N 1
ATOM 1607 C CA . HIS A 1 204 ? 1.940 -1.682 -17.134 1.00 85.31 204 HIS A CA 1
ATOM 1608 C C . HIS A 1 204 ? 3.405 -1.224 -17.061 1.00 85.31 204 HIS A C 1
ATOM 1610 O O . HIS A 1 204 ? 4.322 -2.044 -16.979 1.00 85.31 204 HIS A O 1
ATOM 1616 N N . ARG A 1 205 ? 3.640 0.094 -17.036 1.00 89.94 205 ARG A N 1
ATOM 1617 C CA . ARG A 1 205 ? 4.985 0.676 -16.896 1.00 89.94 205 ARG A CA 1
ATOM 1618 C C . ARG A 1 205 ? 5.643 0.287 -15.568 1.00 89.94 205 ARG A C 1
ATOM 1620 O O . ARG A 1 205 ? 6.822 -0.059 -15.559 1.00 89.94 205 ARG A O 1
ATOM 1627 N N . ALA A 1 206 ? 4.879 0.271 -14.479 1.00 93.88 206 ALA A N 1
ATOM 1628 C CA . ALA A 1 206 ? 5.369 -0.141 -13.167 1.00 93.88 206 ALA A CA 1
ATOM 1629 C C . ALA A 1 206 ? 5.708 -1.638 -13.115 1.00 93.88 206 ALA A C 1
ATOM 1631 O O . ALA A 1 206 ? 6.789 -2.018 -12.665 1.00 93.88 206 ALA A O 1
ATOM 1632 N N . ALA A 1 207 ? 4.820 -2.491 -13.635 1.00 87.94 207 ALA A N 1
ATOM 1633 C CA . ALA A 1 207 ? 5.054 -3.930 -13.713 1.00 87.94 207 ALA A CA 1
ATOM 1634 C C . ALA A 1 207 ? 6.290 -4.257 -14.567 1.00 87.94 207 ALA A C 1
ATOM 1636 O O . ALA A 1 207 ? 7.116 -5.073 -14.157 1.00 87.94 207 ALA A O 1
ATOM 1637 N N . LYS A 1 208 ? 6.465 -3.571 -15.708 1.00 83.44 208 LYS A N 1
ATOM 1638 C CA . LYS A 1 208 ? 7.666 -3.677 -16.552 1.00 83.44 208 LYS A CA 1
ATOM 1639 C C . LYS A 1 208 ? 8.940 -3.405 -15.766 1.00 83.44 208 LYS A C 1
ATOM 1641 O O . LYS A 1 208 ? 9.887 -4.183 -15.863 1.00 83.44 208 LYS A O 1
ATOM 1646 N N . LEU A 1 209 ? 8.964 -2.306 -15.011 1.00 87.12 209 LEU A N 1
ATOM 1647 C CA . LEU A 1 209 ? 10.123 -1.944 -14.207 1.00 87.12 209 LEU A CA 1
ATOM 1648 C C . LEU A 1 209 ? 10.447 -3.051 -13.197 1.00 87.12 209 LEU A C 1
ATOM 1650 O O . LEU A 1 209 ? 11.571 -3.539 -13.191 1.00 87.12 209 LEU A O 1
ATOM 1654 N N . LEU A 1 210 ? 9.459 -3.514 -12.422 1.00 89.50 210 LEU A N 1
ATOM 1655 C CA . LEU A 1 210 ? 9.660 -4.589 -11.444 1.00 89.50 210 LEU A CA 1
ATOM 1656 C C . LEU A 1 210 ? 10.205 -5.867 -12.101 1.00 89.50 210 LEU A C 1
ATOM 1658 O O . LEU A 1 210 ? 11.220 -6.397 -11.663 1.00 89.50 210 LEU A O 1
ATOM 1662 N N . ILE A 1 211 ? 9.590 -6.342 -13.185 1.00 85.00 211 ILE A N 1
ATOM 1663 C CA . ILE A 1 211 ? 10.026 -7.569 -13.876 1.00 85.00 211 ILE A CA 1
ATOM 1664 C C . ILE A 1 211 ? 11.467 -7.445 -14.375 1.00 85.00 211 ILE A C 1
ATOM 1666 O O . ILE A 1 211 ? 12.260 -8.378 -14.233 1.00 85.00 211 ILE A O 1
ATOM 1670 N N . ASN A 1 212 ? 11.822 -6.289 -14.934 1.00 83.25 212 ASN A N 1
ATOM 1671 C CA . ASN A 1 212 ? 13.157 -6.049 -15.471 1.00 83.25 212 ASN A CA 1
ATOM 1672 C C . ASN A 1 212 ? 14.217 -5.845 -14.381 1.00 83.25 212 ASN A C 1
ATOM 1674 O O . ASN A 1 212 ? 15.401 -6.023 -14.655 1.00 83.25 212 ASN A O 1
ATOM 1678 N N . SER A 1 213 ? 13.807 -5.495 -13.162 1.00 87.44 213 SER A N 1
ATOM 1679 C CA . SER A 1 213 ? 14.700 -5.332 -12.013 1.00 87.44 213 SER A CA 1
ATOM 1680 C C . SER A 1 213 ? 14.942 -6.620 -11.221 1.00 87.44 213 SER A C 1
ATOM 1682 O O . SER A 1 213 ? 15.766 -6.610 -10.307 1.00 87.44 213 SER A O 1
ATOM 1684 N N . GLN A 1 214 ? 14.259 -7.723 -11.548 1.00 86.44 214 GLN A N 1
ATOM 1685 C CA . GLN A 1 214 ? 14.490 -9.007 -10.889 1.00 86.44 214 GLN A CA 1
ATOM 1686 C C . GLN A 1 214 ? 15.852 -9.592 -11.294 1.00 86.44 214 GLN A C 1
ATOM 1688 O O . GLN A 1 214 ? 16.157 -9.743 -12.483 1.00 86.44 214 GLN A O 1
ATOM 1693 N N . LEU A 1 215 ? 16.652 -9.968 -10.296 1.00 82.12 215 LEU A N 1
ATOM 1694 C CA . LEU A 1 215 ? 17.957 -10.598 -10.481 1.00 82.12 215 LEU A CA 1
ATOM 1695 C C . LEU A 1 215 ? 17.808 -12.015 -11.058 1.00 82.12 215 LEU A C 1
ATOM 1697 O O . LEU A 1 215 ? 16.733 -12.618 -11.025 1.00 82.12 215 LEU A O 1
ATOM 1701 N N . GLU A 1 216 ? 18.903 -12.578 -11.570 1.00 76.44 216 GLU A N 1
ATOM 1702 C CA . GLU A 1 216 ? 18.928 -13.955 -12.096 1.00 76.44 216 GLU A CA 1
ATOM 1703 C C . GLU A 1 216 ? 18.580 -15.000 -11.027 1.00 76.44 216 GLU A C 1
ATOM 1705 O O . GLU A 1 216 ? 17.997 -16.034 -11.333 1.00 76.44 216 GLU A O 1
ATOM 1710 N N . THR A 1 217 ? 18.859 -14.697 -9.757 1.00 82.06 217 THR A N 1
ATOM 1711 C CA . THR A 1 217 ? 18.512 -15.539 -8.603 1.00 82.06 217 THR A CA 1
ATOM 1712 C C . THR A 1 217 ? 17.026 -15.506 -8.242 1.00 82.06 217 THR A C 1
ATOM 1714 O O . THR A 1 217 ? 16.591 -16.266 -7.380 1.00 82.06 217 THR A O 1
ATOM 1717 N N . GLY A 1 218 ? 16.250 -14.601 -8.844 1.00 79.81 218 GLY A N 1
ATOM 1718 C CA . GLY A 1 218 ? 14.870 -14.318 -8.459 1.00 79.81 218 GLY A CA 1
ATOM 1719 C C . GLY A 1 218 ? 14.713 -13.305 -7.315 1.00 79.81 218 GLY A C 1
ATOM 1720 O O . GLY A 1 218 ? 13.586 -12.863 -7.091 1.00 79.81 218 GLY A O 1
ATOM 1721 N N . ASP A 1 219 ? 15.801 -12.904 -6.638 1.00 87.62 219 ASP A N 1
ATOM 1722 C CA . ASP A 1 219 ? 15.802 -11.805 -5.651 1.00 87.62 219 ASP A CA 1
ATOM 1723 C C . ASP A 1 219 ? 15.677 -10.444 -6.364 1.00 87.62 219 ASP A C 1
ATOM 1725 O O . ASP A 1 219 ? 15.826 -10.323 -7.585 1.00 87.62 219 ASP A O 1
ATOM 1729 N N . PHE A 1 220 ? 15.435 -9.400 -5.584 1.00 92.88 220 PHE A N 1
ATOM 1730 C CA . PHE A 1 220 ? 15.466 -8.010 -6.017 1.00 92.88 220 PHE A CA 1
ATOM 1731 C C . PHE A 1 220 ? 16.642 -7.279 -5.360 1.00 92.88 220 PHE A C 1
ATOM 1733 O O . PHE A 1 220 ? 17.016 -7.601 -4.228 1.00 92.88 220 PHE A O 1
ATOM 1740 N N . PRO A 1 221 ? 17.245 -6.282 -6.031 1.00 94.25 221 PRO A N 1
ATOM 1741 C CA . PRO A 1 221 ? 18.359 -5.538 -5.461 1.00 94.25 221 PRO A CA 1
ATOM 1742 C C . PRO A 1 221 ? 17.930 -4.761 -4.210 1.00 94.25 221 PRO A C 1
ATOM 1744 O O . PRO A 1 221 ? 16.819 -4.235 -4.123 1.00 94.25 221 PRO A O 1
ATOM 1747 N N . GLN A 1 222 ? 18.838 -4.664 -3.238 1.00 95.56 222 GLN A N 1
ATOM 1748 C CA . GLN A 1 222 ? 18.638 -3.799 -2.083 1.00 95.56 222 GLN A CA 1
ATOM 1749 C C . GLN A 1 222 ? 18.772 -2.328 -2.497 1.00 95.56 222 GLN A C 1
ATOM 1751 O O . GLN A 1 222 ? 19.758 -1.947 -3.120 1.00 95.56 222 GLN A O 1
ATOM 1756 N N . GLN A 1 223 ? 17.797 -1.513 -2.102 1.00 95.19 223 GLN A N 1
ATOM 1757 C CA . GLN A 1 223 ? 17.771 -0.066 -2.327 1.00 95.19 223 GLN A CA 1
ATOM 1758 C C . GLN A 1 223 ? 17.629 0.679 -0.989 1.00 95.19 223 GLN A C 1
ATOM 1760 O O . GLN A 1 223 ? 17.983 0.134 0.064 1.00 95.19 223 GLN A O 1
ATOM 1765 N N . GLU A 1 224 ? 17.126 1.912 -1.014 1.00 94.31 224 GLU A N 1
ATOM 1766 C CA . GLU A 1 224 ? 16.929 2.755 0.163 1.00 94.31 224 GLU A CA 1
ATOM 1767 C C . GLU A 1 224 ? 16.035 2.089 1.219 1.00 94.31 224 GLU A C 1
ATOM 1769 O O . GLU A 1 224 ? 15.295 1.130 0.969 1.00 94.31 224 GLU A O 1
ATOM 1774 N N . LEU A 1 225 ? 16.121 2.619 2.440 1.00 93.62 225 LEU A N 1
ATOM 1775 C CA . LEU A 1 225 ? 15.275 2.213 3.554 1.00 93.62 225 LEU A CA 1
ATOM 1776 C C . LEU A 1 225 ? 13.798 2.437 3.220 1.00 93.62 225 LEU A C 1
ATOM 1778 O O . LEU A 1 225 ? 13.455 3.322 2.445 1.00 93.62 225 LEU A O 1
ATOM 1782 N N . MET A 1 226 ? 12.933 1.631 3.834 1.00 94.38 226 MET A N 1
ATOM 1783 C CA . MET A 1 226 ? 11.487 1.664 3.592 1.00 94.38 226 MET A CA 1
ATOM 1784 C C . MET A 1 226 ? 10.658 1.819 4.860 1.00 94.38 226 MET A C 1
ATOM 1786 O O . MET A 1 226 ? 9.488 2.180 4.776 1.00 94.38 226 MET A O 1
ATOM 1790 N N . GLY A 1 227 ? 11.239 1.531 6.023 1.00 93.38 227 GLY A N 1
ATOM 1791 C CA . GLY A 1 227 ? 10.576 1.697 7.305 1.00 93.38 227 GLY A CA 1
ATOM 1792 C C . GLY A 1 227 ? 10.828 3.078 7.886 1.00 93.38 227 GLY A C 1
ATOM 1793 O O . GLY A 1 227 ? 11.915 3.634 7.723 1.00 93.38 227 GLY A O 1
ATOM 1794 N N . ALA A 1 228 ? 9.845 3.587 8.615 1.00 91.88 228 ALA A N 1
ATOM 1795 C CA . ALA A 1 228 ? 9.979 4.788 9.424 1.00 91.88 228 ALA A CA 1
ATOM 1796 C C . ALA A 1 228 ? 9.248 4.578 10.753 1.00 91.88 228 ALA A C 1
ATOM 1798 O O . ALA A 1 228 ? 8.198 3.948 10.777 1.00 91.88 228 ALA A O 1
ATOM 1799 N N . LEU A 1 229 ? 9.800 5.091 11.850 1.00 88.62 229 LEU A N 1
ATOM 1800 C CA . LEU A 1 229 ? 9.090 5.288 13.113 1.00 88.62 229 LEU A CA 1
ATOM 1801 C C . LEU A 1 229 ? 9.384 6.674 13.649 1.00 88.62 229 LEU A C 1
ATOM 1803 O O . LEU A 1 229 ? 10.474 7.217 13.438 1.00 88.62 229 LEU A O 1
ATOM 1807 N N . PHE A 1 230 ? 8.416 7.210 14.395 1.00 88.56 230 PHE A N 1
ATOM 1808 C CA . PHE A 1 230 ? 8.558 8.473 15.123 1.00 88.56 230 PHE A CA 1
ATOM 1809 C C . PHE A 1 230 ? 9.119 9.591 14.230 1.00 88.56 230 PHE A C 1
ATOM 1811 O O . PHE A 1 230 ? 9.892 10.445 14.669 1.00 88.56 230 PHE A O 1
ATOM 1818 N N . ARG A 1 231 ? 8.757 9.521 12.938 1.00 84.56 231 ARG A N 1
ATOM 1819 C CA . ARG A 1 231 ? 9.098 10.419 11.823 1.00 84.56 231 ARG A CA 1
ATOM 1820 C C . ARG A 1 231 ? 10.567 10.489 11.411 1.00 84.56 231 ARG A C 1
ATOM 1822 O O . ARG A 1 231 ? 10.841 10.655 10.228 1.00 84.56 231 ARG A O 1
ATOM 1829 N N . ASN A 1 232 ? 11.497 10.334 12.347 1.00 87.12 232 ASN A N 1
ATOM 1830 C CA . ASN A 1 232 ? 12.926 10.571 12.127 1.00 87.12 232 ASN A CA 1
ATOM 1831 C C . ASN A 1 232 ? 13.788 9.308 12.266 1.00 87.12 232 ASN A C 1
ATOM 1833 O O . ASN A 1 232 ? 14.974 9.343 11.942 1.00 87.12 232 ASN A O 1
ATOM 1837 N N . CYS A 1 233 ? 13.220 8.183 12.712 1.00 91.12 233 CYS A N 1
ATOM 1838 C CA . CYS A 1 233 ? 13.942 6.920 12.836 1.00 91.12 233 CYS A CA 1
ATOM 1839 C C . CYS A 1 233 ? 13.662 6.030 11.621 1.00 91.12 233 CYS A C 1
ATOM 1841 O O . CYS A 1 233 ? 12.562 5.498 11.477 1.00 91.12 233 CYS A O 1
ATOM 1843 N N . MET A 1 234 ? 14.645 5.874 10.732 1.00 94.12 234 MET A N 1
ATOM 1844 C CA . MET A 1 234 ? 14.499 5.030 9.543 1.00 94.12 234 MET A CA 1
ATOM 1845 C C . MET A 1 234 ? 14.858 3.579 9.850 1.00 94.12 234 MET A C 1
ATOM 1847 O O . MET A 1 234 ? 15.847 3.294 10.524 1.00 94.12 234 MET A O 1
ATOM 1851 N N . GLN A 1 235 ? 14.059 2.655 9.324 1.00 93.12 235 GLN A N 1
ATOM 1852 C CA . GLN A 1 235 ? 14.204 1.225 9.557 1.00 93.12 235 GLN A CA 1
ATOM 1853 C C . GLN A 1 235 ? 14.412 0.439 8.271 1.00 93.12 235 GLN A C 1
ATOM 1855 O O . GLN A 1 235 ? 13.865 0.735 7.203 1.00 93.12 235 GLN A O 1
ATOM 1860 N N . HIS A 1 236 ? 15.184 -0.632 8.413 1.00 93.94 236 HIS A N 1
ATOM 1861 C CA . HIS A 1 236 ? 15.449 -1.572 7.346 1.00 93.94 236 HIS A CA 1
ATOM 1862 C C . HIS A 1 236 ? 14.533 -2.797 7.450 1.00 93.94 236 HIS A C 1
ATOM 1864 O O . HIS A 1 236 ? 14.713 -3.647 8.319 1.00 93.94 236 HIS A O 1
ATOM 1870 N N . TYR A 1 237 ? 13.587 -2.917 6.518 1.00 95.25 237 TYR A N 1
ATOM 1871 C CA . TYR A 1 237 ? 12.775 -4.120 6.334 1.00 95.25 237 TYR A CA 1
ATOM 1872 C C . TYR A 1 237 ? 13.346 -4.966 5.192 1.00 95.25 237 TYR A C 1
ATOM 1874 O O . TYR A 1 237 ? 12.928 -4.841 4.042 1.00 95.25 237 TYR A O 1
ATOM 1882 N N . ALA A 1 238 ? 14.303 -5.844 5.503 1.00 94.19 238 ALA A N 1
ATOM 1883 C CA . ALA A 1 238 ? 15.049 -6.616 4.500 1.00 94.19 238 ALA A CA 1
ATOM 1884 C C . ALA A 1 238 ? 14.152 -7.416 3.538 1.00 94.19 238 ALA A C 1
ATOM 1886 O O . ALA A 1 238 ? 14.435 -7.509 2.345 1.00 94.19 238 ALA A O 1
ATOM 1887 N N . ALA A 1 239 ? 13.048 -7.972 4.042 1.00 96.31 239 ALA A N 1
ATOM 1888 C CA . ALA A 1 239 ? 12.143 -8.799 3.250 1.00 96.31 239 ALA A CA 1
ATOM 1889 C C . ALA A 1 239 ? 11.267 -7.997 2.269 1.00 96.31 239 ALA A C 1
ATOM 1891 O O . ALA A 1 239 ? 10.728 -8.581 1.329 1.00 96.31 239 ALA A O 1
ATOM 1892 N N . TYR A 1 240 ? 11.127 -6.676 2.442 1.00 97.81 240 TYR A N 1
ATOM 1893 C CA . TYR A 1 240 ? 10.217 -5.858 1.629 1.00 97.81 240 TYR A CA 1
ATOM 1894 C C . TYR A 1 240 ? 10.579 -5.867 0.147 1.00 97.81 240 TYR A C 1
ATOM 1896 O O . TYR A 1 240 ? 9.676 -5.914 -0.686 1.00 97.81 240 TYR A O 1
ATOM 1904 N N . ARG A 1 241 ? 11.877 -5.908 -0.180 1.00 95.94 241 ARG A N 1
ATOM 1905 C CA . ARG A 1 241 ? 12.342 -5.982 -1.573 1.00 95.94 241 ARG A CA 1
ATOM 1906 C C . ARG A 1 241 ? 11.853 -7.236 -2.302 1.00 95.94 241 ARG A C 1
ATOM 1908 O O . ARG A 1 241 ? 11.766 -7.216 -3.515 1.00 95.94 241 ARG A O 1
ATOM 1915 N N . ASN A 1 242 ? 11.496 -8.297 -1.578 1.00 94.38 242 ASN A N 1
ATOM 1916 C CA . ASN A 1 242 ? 10.934 -9.514 -2.161 1.00 94.38 242 ASN A CA 1
ATOM 1917 C C . ASN A 1 242 ? 9.411 -9.550 -2.037 1.00 94.38 242 ASN A C 1
ATOM 1919 O O . ASN A 1 242 ? 8.717 -9.766 -3.026 1.00 94.38 242 ASN A O 1
ATOM 1923 N N . ILE A 1 243 ? 8.884 -9.306 -0.833 1.00 96.44 243 ILE A N 1
ATOM 1924 C CA . ILE A 1 243 ? 7.450 -9.426 -0.541 1.00 96.44 243 ILE A CA 1
ATOM 1925 C C . ILE A 1 243 ? 6.627 -8.503 -1.441 1.00 96.44 243 ILE A C 1
ATOM 1927 O O . ILE A 1 243 ? 5.673 -8.958 -2.067 1.00 96.44 243 ILE A O 1
ATOM 1931 N N . PHE A 1 244 ? 6.991 -7.221 -1.526 1.00 98.19 244 PHE A N 1
ATOM 1932 C CA . PHE A 1 244 ? 6.165 -6.239 -2.222 1.00 98.19 244 PHE A CA 1
ATOM 1933 C C . PHE A 1 244 ? 6.202 -6.390 -3.743 1.00 98.19 244 PHE A C 1
ATOM 1935 O O . PHE A 1 244 ? 5.122 -6.468 -4.327 1.00 98.19 244 PHE A O 1
ATOM 1942 N N . PRO A 1 245 ? 7.371 -6.498 -4.406 1.00 96.75 245 PRO A N 1
ATOM 1943 C CA . PRO A 1 245 ? 7.401 -6.756 -5.842 1.00 96.75 245 PRO A CA 1
ATOM 1944 C C . PRO A 1 245 ? 6.678 -8.044 -6.239 1.00 96.75 245 PRO A C 1
ATOM 1946 O O . PRO A 1 245 ? 5.900 -8.024 -7.190 1.00 96.75 245 PRO A O 1
ATOM 1949 N N . LEU A 1 246 ? 6.854 -9.142 -5.491 1.00 93.81 246 LEU A N 1
ATOM 1950 C CA . LEU A 1 246 ? 6.142 -10.393 -5.773 1.00 93.81 246 LEU A CA 1
ATOM 1951 C C . LEU A 1 246 ? 4.629 -10.243 -5.606 1.00 93.81 246 LEU A C 1
ATOM 1953 O O . LEU A 1 246 ? 3.873 -10.706 -6.459 1.00 93.81 246 LEU A O 1
ATOM 1957 N N . TRP A 1 247 ? 4.180 -9.580 -4.540 1.00 96.12 247 TRP A N 1
ATOM 1958 C CA . TRP A 1 247 ? 2.759 -9.344 -4.300 1.00 96.12 247 TRP A CA 1
ATOM 1959 C C . TRP A 1 247 ? 2.148 -8.466 -5.400 1.00 96.12 247 TRP A C 1
ATOM 1961 O O . TRP A 1 247 ? 1.150 -8.851 -6.008 1.00 96.12 247 TRP A O 1
ATOM 1971 N N . ALA A 1 248 ? 2.787 -7.347 -5.737 1.00 96.38 248 ALA A N 1
ATOM 1972 C CA . ALA A 1 248 ? 2.299 -6.444 -6.772 1.00 96.38 248 ALA A CA 1
ATOM 1973 C C . ALA A 1 248 ? 2.238 -7.120 -8.150 1.00 96.38 248 ALA A C 1
ATOM 1975 O O . ALA A 1 248 ? 1.255 -6.959 -8.871 1.00 96.38 248 ALA A O 1
ATOM 1976 N N . LEU A 1 249 ? 3.240 -7.935 -8.501 1.00 89.69 249 LEU A N 1
ATOM 1977 C CA . LEU A 1 249 ? 3.234 -8.712 -9.744 1.00 89.69 249 LEU A CA 1
ATOM 1978 C C . LEU A 1 249 ? 2.179 -9.828 -9.742 1.00 89.69 249 LEU A C 1
ATOM 1980 O O . LEU A 1 249 ? 1.608 -10.124 -10.792 1.00 89.69 249 LEU A O 1
ATOM 1984 N N . ALA A 1 250 ? 1.886 -10.432 -8.588 1.00 86.62 250 ALA A N 1
ATOM 1985 C CA . ALA A 1 250 ? 0.812 -11.414 -8.461 1.00 86.62 250 ALA A CA 1
ATOM 1986 C C . ALA A 1 250 ? -0.573 -10.773 -8.644 1.00 86.62 250 ALA A C 1
ATOM 1988 O O . ALA A 1 250 ? -1.403 -11.316 -9.373 1.00 86.62 250 ALA A O 1
ATOM 1989 N N . GLU A 1 251 ? -0.818 -9.609 -8.037 1.00 90.19 251 GLU A N 1
ATOM 1990 C CA . GLU A 1 251 ? -2.060 -8.854 -8.247 1.00 90.19 251 GLU A CA 1
ATOM 1991 C C . GLU A 1 251 ? -2.181 -8.384 -9.700 1.00 90.19 251 GLU A C 1
ATOM 1993 O O . GLU A 1 251 ? -3.214 -8.599 -10.330 1.00 90.19 251 GLU A O 1
ATOM 1998 N N . TYR A 1 252 ? -1.097 -7.858 -10.272 1.00 86.88 252 TYR A N 1
ATOM 1999 C CA . TYR A 1 252 ? -1.034 -7.480 -11.680 1.00 86.88 252 TYR A CA 1
ATOM 2000 C C . TYR A 1 252 ? -1.372 -8.646 -12.620 1.00 86.88 252 TYR A C 1
ATOM 2002 O O . TYR A 1 252 ? -2.192 -8.498 -13.524 1.00 86.88 252 TYR A O 1
ATOM 2010 N N . ARG A 1 253 ? -0.803 -9.834 -12.375 1.00 81.31 253 ARG A N 1
ATOM 2011 C CA . ARG A 1 253 ? -1.106 -11.047 -13.149 1.00 81.31 253 ARG A CA 1
ATOM 2012 C C . ARG A 1 253 ? -2.593 -11.407 -13.107 1.00 81.31 253 ARG A C 1
ATOM 2014 O O . ARG A 1 253 ? -3.100 -11.907 -14.103 1.00 81.31 253 ARG A O 1
ATOM 2021 N N . ASN A 1 254 ? -3.276 -11.186 -11.985 1.00 76.06 254 ASN A N 1
ATOM 2022 C CA . ASN A 1 254 ? -4.698 -11.511 -11.848 1.00 76.06 254 ASN A CA 1
ATOM 2023 C C . ASN A 1 254 ? -5.618 -10.530 -12.591 1.00 76.06 254 ASN A C 1
ATOM 2025 O O . ASN A 1 254 ? -6.741 -10.900 -12.922 1.00 76.06 254 ASN A O 1
ATOM 2029 N N . LEU A 1 255 ? -5.158 -9.305 -12.863 1.00 71.69 255 LEU A N 1
ATOM 2030 C CA . LEU A 1 255 ? -5.913 -8.313 -13.640 1.00 71.69 255 LEU A CA 1
ATOM 2031 C C . LEU A 1 255 ? -5.870 -8.564 -15.142 1.00 71.69 255 LEU A C 1
ATOM 2033 O O . LEU A 1 255 ? -6.746 -8.099 -15.862 1.00 71.69 255 LEU A O 1
ATOM 2037 N N . ILE A 1 256 ? -4.840 -9.263 -15.613 1.00 60.94 256 ILE A N 1
ATOM 2038 C CA . ILE A 1 256 ? -4.628 -9.549 -17.026 1.00 60.94 256 ILE A CA 1
ATOM 2039 C C . ILE A 1 256 ? -5.174 -10.954 -17.316 1.00 60.94 256 ILE A C 1
ATOM 2041 O O . ILE A 1 256 ? -4.485 -11.942 -17.038 1.00 60.94 256 ILE A O 1
ATOM 2045 N N . PRO A 1 257 ? -6.406 -11.093 -17.845 1.00 43.91 257 PRO A N 1
ATOM 2046 C CA . PRO A 1 257 ? -6.942 -12.400 -18.191 1.00 43.91 257 PRO A CA 1
ATOM 2047 C C . PRO A 1 257 ? -6.077 -13.067 -19.267 1.00 43.91 257 PRO A C 1
ATOM 2049 O O . PRO A 1 257 ? -5.717 -12.455 -20.268 1.00 43.91 257 PRO A O 1
ATOM 2052 N N . PHE A 1 258 ? -5.767 -14.349 -19.066 1.00 36.84 258 PHE A N 1
ATOM 2053 C CA . PHE A 1 258 ? -5.217 -15.204 -20.114 1.00 36.84 258 PHE A CA 1
ATOM 2054 C C . PHE A 1 258 ? -6.288 -15.457 -21.182 1.00 36.84 258 PHE A C 1
ATOM 2056 O O . PHE A 1 258 ? -7.346 -15.992 -20.847 1.00 36.84 258 PHE A O 1
ATOM 2063 N N . PRO A 1 259 ? -6.013 -15.207 -22.467 1.00 35.31 259 PRO A N 1
ATOM 2064 C CA . PRO A 1 259 ? -6.806 -15.778 -23.542 1.00 35.31 259 PRO A CA 1
ATOM 2065 C C . PRO A 1 259 ? -6.251 -17.159 -23.920 1.00 35.31 259 PRO A C 1
ATOM 2067 O O . PRO A 1 259 ? -5.548 -17.316 -24.913 1.00 35.31 259 PRO A O 1
ATOM 2070 N N . CYS A 1 260 ? -6.534 -18.192 -23.132 1.00 28.28 260 CYS A N 1
ATOM 2071 C CA . CYS A 1 260 ? -6.315 -19.559 -23.602 1.00 28.28 260 CYS A CA 1
ATOM 2072 C C . CYS A 1 260 ? -7.474 -19.957 -24.536 1.00 28.28 260 CYS A C 1
ATOM 2074 O O . CYS A 1 260 ? -8.610 -20.086 -24.086 1.00 28.28 260 CYS A O 1
ATOM 2076 N N . GLY A 1 261 ? -7.190 -20.141 -25.836 1.00 29.36 261 GLY A N 1
ATOM 2077 C CA . GLY A 1 261 ? -8.114 -20.812 -26.769 1.00 29.36 261 GLY A CA 1
ATOM 2078 C C . GLY A 1 261 ? -8.505 -20.095 -28.068 1.00 29.36 261 GLY A C 1
ATOM 2079 O O . GLY A 1 261 ? -9.534 -20.451 -28.639 1.00 29.36 261 GLY A O 1
ATOM 2080 N N . PHE A 1 262 ? -7.736 -19.128 -28.576 1.00 34.06 262 PHE A N 1
ATOM 2081 C CA . PHE A 1 262 ? -8.041 -18.525 -29.880 1.00 34.06 262 PHE A CA 1
ATOM 2082 C C . PHE A 1 262 ? -7.263 -19.175 -31.035 1.00 34.06 262 PHE A C 1
ATOM 2084 O O . PHE A 1 262 ? -6.074 -19.457 -30.910 1.00 34.06 262 PHE A O 1
ATOM 2091 N N . ARG A 1 263 ? -7.944 -19.378 -32.174 1.00 32.12 263 ARG A N 1
ATOM 2092 C CA . ARG A 1 263 ? -7.323 -19.672 -33.484 1.00 32.12 263 ARG A CA 1
ATOM 2093 C C . ARG A 1 263 ? -6.709 -18.429 -34.147 1.00 32.12 263 ARG A C 1
ATOM 2095 O O . ARG A 1 263 ? -5.902 -18.576 -35.044 1.00 32.12 263 ARG A O 1
ATOM 2102 N N . GLU A 1 264 ? -7.086 -17.234 -33.700 1.00 35.09 264 GLU A N 1
ATOM 2103 C CA . GLU A 1 264 ? -6.557 -15.940 -34.148 1.00 35.09 264 GLU A CA 1
ATOM 2104 C C . GLU A 1 264 ? -6.497 -15.012 -32.931 1.00 35.09 264 GLU A C 1
ATOM 2106 O O . GLU A 1 264 ? -7.501 -14.865 -32.235 1.00 35.09 264 GLU A O 1
ATOM 2111 N N . VAL A 1 265 ? -5.345 -14.400 -32.637 1.00 40.88 265 VAL A N 1
ATOM 2112 C CA . VAL A 1 265 ? -5.196 -13.492 -31.486 1.00 40.88 265 VAL A CA 1
ATOM 2113 C C . VAL A 1 265 ? -5.858 -12.138 -31.815 1.00 40.88 265 VAL A C 1
ATOM 2115 O O . VAL A 1 265 ? -5.389 -11.433 -32.711 1.00 40.88 265 VAL A O 1
ATOM 2118 N N . PRO A 1 266 ? -6.939 -11.729 -31.121 1.00 34.72 266 PRO A N 1
ATOM 2119 C CA . PRO A 1 266 ? -7.624 -10.460 -31.378 1.00 34.72 266 PRO A CA 1
ATOM 2120 C C . PRO A 1 266 ? -6.734 -9.236 -31.109 1.00 34.72 266 PRO A C 1
ATOM 2122 O O . PRO A 1 266 ? -6.019 -9.200 -30.110 1.00 34.72 266 PRO A O 1
ATOM 2125 N N . HIS A 1 267 ? -6.873 -8.184 -31.929 1.00 39.50 267 HIS A N 1
ATOM 2126 C CA . HIS A 1 267 ? -6.163 -6.883 -31.850 1.00 39.50 267 HIS A CA 1
ATOM 2127 C C . HIS A 1 267 ? -6.129 -6.228 -30.450 1.00 39.50 267 HIS A C 1
ATOM 2129 O O . HIS A 1 267 ? -5.210 -5.484 -30.129 1.00 39.50 267 HIS A O 1
ATOM 2135 N N . GLY A 1 268 ? -7.087 -6.541 -29.572 1.00 38.50 268 GLY A N 1
ATOM 2136 C CA . GLY A 1 268 ? -7.138 -6.021 -28.197 1.00 38.50 268 GLY A CA 1
ATOM 2137 C C . GLY A 1 268 ? -6.385 -6.842 -27.142 1.00 38.50 268 GLY A C 1
ATOM 2138 O O . GLY A 1 268 ? -6.246 -6.382 -26.013 1.00 38.50 268 GLY A O 1
ATOM 2139 N N . LEU A 1 269 ? -5.915 -8.050 -27.469 1.00 38.47 269 LEU A N 1
ATOM 2140 C CA . LEU A 1 269 ? -5.228 -8.933 -26.519 1.00 38.47 269 LEU A CA 1
ATOM 2141 C C . LEU A 1 269 ? -3.720 -8.682 -26.451 1.00 38.47 269 LEU A C 1
ATOM 2143 O O . LEU A 1 269 ? -3.095 -9.042 -25.457 1.00 38.47 269 LEU A O 1
ATOM 2147 N N . TYR A 1 270 ? -3.135 -8.006 -27.440 1.00 43.34 270 TYR A N 1
ATOM 2148 C CA . TYR A 1 270 ? -1.697 -7.732 -27.493 1.00 43.34 270 TYR A CA 1
ATOM 2149 C C . TYR A 1 270 ? -1.197 -6.895 -26.311 1.00 43.34 270 TYR A C 1
ATOM 2151 O O . TYR A 1 270 ? -0.147 -7.211 -25.763 1.00 43.34 270 TYR A O 1
ATOM 2159 N N . THR A 1 271 ? -1.982 -5.925 -25.828 1.00 38.81 271 THR A N 1
ATOM 2160 C CA . THR A 1 271 ? -1.654 -5.093 -24.649 1.00 38.81 271 THR A CA 1
ATOM 2161 C C . THR A 1 271 ? -1.521 -5.899 -23.355 1.00 38.81 271 THR A C 1
ATOM 2163 O O . THR A 1 271 ? -0.727 -5.553 -22.481 1.00 38.81 271 THR A O 1
ATOM 2166 N N . SER A 1 272 ? -2.235 -7.024 -23.263 1.00 39.94 272 SER A N 1
ATOM 2167 C CA . SER A 1 272 ? -2.226 -7.940 -22.118 1.00 39.94 272 SER A CA 1
ATOM 2168 C C . SER A 1 272 ? -0.934 -8.781 -22.039 1.00 39.94 272 SER A C 1
ATOM 2170 O O . SER A 1 272 ? -0.482 -9.145 -20.952 1.00 39.94 272 SER A O 1
ATOM 2172 N N . PHE A 1 273 ? -0.281 -9.037 -23.181 1.00 39.00 273 PHE A N 1
ATOM 2173 C CA . PHE A 1 273 ? 0.904 -9.899 -23.292 1.00 39.00 273 PHE A CA 1
ATOM 2174 C C . PHE A 1 273 ? 2.249 -9.168 -23.168 1.00 39.00 273 PHE A C 1
ATOM 2176 O O . PHE A 1 273 ? 3.264 -9.822 -22.920 1.00 39.00 273 PHE A O 1
ATOM 2183 N N . ILE A 1 274 ? 2.269 -7.832 -23.285 1.00 44.00 274 ILE A N 1
ATOM 2184 C CA . ILE A 1 274 ? 3.483 -6.985 -23.368 1.00 44.00 274 ILE A CA 1
ATOM 2185 C C . ILE A 1 274 ? 4.466 -7.202 -22.195 1.00 44.00 274 ILE A C 1
ATOM 2187 O O . ILE A 1 274 ? 5.660 -6.930 -22.314 1.00 44.00 274 ILE A O 1
ATOM 2191 N N . TYR A 1 275 ? 3.996 -7.725 -21.060 1.00 43.41 275 TYR A N 1
ATOM 2192 C CA . TYR A 1 275 ? 4.738 -7.715 -19.797 1.00 43.41 275 TYR A CA 1
ATOM 2193 C C . TYR A 1 275 ? 5.026 -9.100 -19.219 1.00 43.41 275 TYR A C 1
ATOM 2195 O O . TYR A 1 275 ? 5.261 -9.209 -18.019 1.00 43.41 275 TYR A O 1
ATOM 2203 N N . ARG A 1 276 ? 4.995 -10.175 -20.016 1.00 42.03 276 ARG A N 1
ATOM 2204 C CA . ARG A 1 276 ? 5.273 -11.524 -19.497 1.00 42.03 276 ARG A CA 1
ATOM 2205 C C . ARG A 1 276 ? 6.699 -11.993 -19.800 1.00 42.03 276 ARG A C 1
ATOM 2207 O O . ARG A 1 276 ? 7.160 -11.898 -20.930 1.00 42.03 276 ARG A O 1
ATOM 2214 N N . ARG A 1 277 ? 7.364 -12.551 -18.777 1.00 37.62 277 ARG A N 1
ATOM 2215 C CA . ARG A 1 277 ? 8.711 -13.152 -18.865 1.00 37.62 277 ARG A CA 1
ATOM 2216 C C . ARG A 1 277 ? 8.710 -14.500 -19.613 1.00 37.62 277 ARG A C 1
ATOM 2218 O O . ARG A 1 277 ? 9.691 -14.801 -20.282 1.00 37.62 277 ARG A O 1
ATOM 2225 N N . GLU A 1 278 ? 7.597 -15.240 -19.517 1.00 45.88 278 GLU A N 1
ATOM 2226 C CA . GLU A 1 278 ? 7.354 -16.590 -20.064 1.00 45.88 278 GLU A CA 1
ATOM 2227 C C . GLU A 1 278 ? 5.912 -16.727 -20.620 1.00 45.88 278 GLU A C 1
ATOM 2229 O O . GLU A 1 278 ? 5.027 -17.255 -19.940 1.00 45.88 278 GLU A O 1
ATOM 2234 N N . PRO A 1 279 ? 5.567 -16.182 -21.797 1.00 47.03 279 PRO A N 1
ATOM 2235 C CA . PRO A 1 279 ? 4.336 -16.575 -22.478 1.00 47.03 279 PRO A CA 1
ATOM 2236 C C . PRO A 1 279 ? 4.440 -18.021 -22.995 1.00 47.03 279 PRO A C 1
ATOM 2238 O O . PRO A 1 279 ? 5.256 -18.323 -23.861 1.00 47.03 279 PRO A O 1
ATOM 2241 N N . ASP A 1 280 ? 3.588 -18.898 -22.462 1.00 46.84 280 ASP A N 1
ATOM 2242 C CA . ASP A 1 280 ? 3.316 -20.227 -23.015 1.00 46.84 280 ASP A CA 1
ATOM 2243 C C . ASP A 1 280 ? 2.208 -20.103 -24.072 1.00 46.84 280 ASP A C 1
ATOM 2245 O O . ASP A 1 280 ? 1.059 -19.784 -23.744 1.00 46.84 280 ASP A O 1
ATOM 2249 N N . LEU A 1 281 ? 2.584 -20.280 -25.340 1.00 52.31 281 LEU A N 1
ATOM 2250 C CA . LEU A 1 281 ? 1.696 -20.323 -26.504 1.00 52.31 281 LEU A CA 1
ATOM 2251 C C . LEU A 1 281 ? 1.647 -21.742 -27.102 1.00 52.31 281 LEU A C 1
ATOM 2253 O O . LEU A 1 281 ? 1.329 -21.906 -28.285 1.00 52.31 281 LEU A O 1
ATOM 2257 N N . SER A 1 282 ? 1.984 -22.771 -26.317 1.00 46.31 282 SER A N 1
ATOM 2258 C CA . SER A 1 282 ? 1.998 -24.153 -26.793 1.00 46.31 282 SER A CA 1
ATOM 2259 C C . SER A 1 282 ? 0.620 -24.581 -27.315 1.00 46.31 282 SER A C 1
ATOM 2261 O O . SER A 1 282 ? -0.424 -24.347 -26.702 1.00 46.31 282 SER A O 1
ATOM 2263 N N . GLY A 1 283 ? 0.599 -25.169 -28.514 1.00 41.41 283 GLY A N 1
ATOM 2264 C CA . GLY A 1 283 ? -0.639 -25.582 -29.184 1.00 41.41 283 GLY A CA 1
ATOM 2265 C C . GLY A 1 283 ? -1.533 -24.441 -29.700 1.00 41.41 283 GLY A C 1
ATOM 2266 O O . GLY A 1 283 ? -2.639 -24.712 -30.179 1.00 41.41 283 GLY A O 1
ATOM 2267 N N . CYS A 1 284 ? -1.095 -23.176 -29.648 1.00 45.69 284 CYS A N 1
ATOM 2268 C CA . CYS A 1 284 ? -1.796 -22.085 -30.323 1.00 45.69 284 CYS A CA 1
ATOM 2269 C C . CYS A 1 284 ? -1.639 -22.216 -31.847 1.00 45.69 284 CYS A C 1
ATOM 2271 O O . CYS A 1 284 ? -0.530 -22.275 -32.379 1.00 45.69 284 CYS A O 1
ATOM 2273 N N . GLY A 1 285 ? -2.761 -22.227 -32.572 1.00 41.78 285 GLY A N 1
ATOM 2274 C CA . GLY A 1 285 ? -2.767 -22.089 -34.028 1.00 41.78 285 GLY A CA 1
ATOM 2275 C C . GLY A 1 285 ? -2.461 -20.643 -34.399 1.00 41.78 285 GLY A C 1
ATOM 2276 O O . GLY A 1 285 ? -3.380 -19.875 -34.631 1.00 41.78 285 GLY A O 1
ATOM 2277 N N . LEU A 1 286 ? -1.189 -20.244 -34.367 1.00 46.50 286 LEU A N 1
ATOM 2278 C CA . LEU A 1 286 ? -0.762 -18.889 -34.718 1.00 46.50 286 LEU A CA 1
ATOM 2279 C C . LEU A 1 286 ? -0.793 -18.701 -36.244 1.00 46.50 286 LEU A C 1
ATOM 2281 O O . LEU A 1 286 ? 0.243 -18.717 -36.900 1.00 46.50 286 LEU A O 1
ATOM 2285 N N . GLU A 1 287 ? -1.978 -18.511 -36.818 1.00 40.34 287 GLU A N 1
ATOM 2286 C CA . GLU A 1 287 ? -2.130 -17.874 -38.131 1.00 40.34 287 GLU A CA 1
ATOM 2287 C C . GLU A 1 287 ? -2.413 -16.387 -37.892 1.00 40.34 287 GLU A C 1
ATOM 2289 O O . GLU A 1 287 ? -3.556 -15.950 -37.843 1.00 40.34 287 GLU A O 1
ATOM 2294 N N . VAL A 1 288 ? -1.366 -15.597 -37.642 1.00 37.84 288 VAL A N 1
ATOM 2295 C CA . VAL A 1 288 ? -1.491 -14.142 -37.469 1.00 37.84 288 VAL A CA 1
ATOM 2296 C C . VAL A 1 288 ? -0.546 -13.461 -38.450 1.00 37.84 288 VAL A C 1
ATOM 2298 O O . VAL A 1 288 ? 0.636 -13.779 -38.510 1.00 37.84 288 VAL A O 1
ATOM 2301 N N . SER A 1 289 ? -1.084 -12.547 -39.251 1.00 37.59 289 SER A N 1
ATOM 2302 C CA . SER A 1 289 ? -0.398 -11.859 -40.346 1.00 37.59 289 SER A CA 1
ATOM 2303 C C . SER A 1 289 ? 0.048 -10.437 -39.983 1.00 37.59 289 SER A C 1
ATOM 2305 O O . SER A 1 289 ? 0.014 -9.574 -40.856 1.00 37.59 289 SER A O 1
ATOM 2307 N N . ASP A 1 290 ? 0.379 -10.152 -38.719 1.00 41.31 290 ASP A N 1
ATOM 2308 C CA . ASP A 1 290 ? 0.611 -8.771 -38.268 1.00 41.31 290 ASP A CA 1
ATOM 2309 C C . ASP A 1 290 ? 1.968 -8.589 -37.567 1.00 41.31 290 ASP A C 1
ATOM 2311 O O . ASP A 1 290 ? 2.355 -9.374 -36.697 1.00 41.31 290 ASP A O 1
ATOM 2315 N N . ASP A 1 291 ? 2.676 -7.521 -37.946 1.00 43.03 291 ASP A N 1
ATOM 2316 C CA . ASP A 1 291 ? 4.066 -7.213 -37.577 1.00 43.03 291 ASP A CA 1
ATOM 2317 C C . ASP A 1 291 ? 4.234 -6.745 -36.110 1.00 43.03 291 ASP A C 1
ATOM 2319 O O . ASP A 1 291 ? 5.347 -6.499 -35.640 1.00 43.03 291 ASP A O 1
ATOM 2323 N N . SER A 1 292 ? 3.135 -6.645 -35.354 1.00 40.91 292 SER A N 1
ATOM 2324 C CA . SER A 1 292 ? 3.057 -6.000 -34.030 1.00 40.91 292 SER A CA 1
ATOM 2325 C C . SER A 1 292 ? 3.608 -6.830 -32.859 1.00 40.91 292 SER A C 1
ATOM 2327 O O . SER A 1 292 ? 3.679 -6.347 -31.731 1.00 40.91 292 SER A O 1
ATOM 2329 N N . ILE A 1 293 ? 4.001 -8.087 -33.091 1.00 48.41 293 ILE A N 1
ATOM 2330 C CA . ILE A 1 293 ? 4.581 -8.966 -32.054 1.00 48.41 293 ILE A CA 1
ATOM 2331 C C . ILE A 1 293 ? 6.010 -8.536 -31.678 1.00 48.41 293 ILE A C 1
ATOM 2333 O O . ILE A 1 293 ? 6.460 -8.807 -30.564 1.00 48.41 293 ILE A O 1
ATOM 2337 N N . GLY A 1 294 ? 6.698 -7.808 -32.567 1.00 41.34 294 GLY A N 1
ATOM 2338 C CA . GLY A 1 294 ? 8.064 -7.317 -32.349 1.00 41.34 294 GLY A CA 1
ATOM 2339 C C . GLY A 1 294 ? 8.206 -6.281 -31.224 1.00 41.34 294 GLY A C 1
ATOM 2340 O O . GLY A 1 294 ? 9.314 -6.067 -30.740 1.00 41.34 294 GLY A O 1
ATOM 2341 N N . ASP A 1 295 ? 7.105 -5.688 -30.754 1.00 43.62 295 ASP A N 1
ATOM 2342 C CA . ASP A 1 295 ? 7.108 -4.661 -29.698 1.00 43.62 295 ASP A CA 1
ATOM 2343 C C . ASP A 1 295 ? 7.063 -5.238 -28.269 1.00 43.62 295 ASP A C 1
ATOM 2345 O O . ASP A 1 295 ? 7.001 -4.501 -27.277 1.00 43.62 295 ASP A O 1
ATOM 2349 N N . ILE A 1 296 ? 7.098 -6.563 -28.112 1.00 50.69 296 ILE A N 1
ATOM 2350 C CA . ILE A 1 296 ? 7.083 -7.218 -26.800 1.00 50.69 296 ILE A CA 1
ATOM 2351 C C . ILE A 1 296 ? 8.510 -7.169 -26.196 1.00 50.69 296 ILE A C 1
ATOM 2353 O O . ILE A 1 296 ? 9.322 -8.084 -26.305 1.00 50.69 296 ILE A O 1
ATOM 2357 N N . VAL A 1 297 ? 8.819 -6.057 -25.519 1.00 44.75 297 VAL A N 1
ATOM 2358 C CA . VAL A 1 297 ? 10.163 -5.707 -24.997 1.00 44.75 297 VAL A CA 1
ATOM 2359 C C . VAL A 1 297 ? 10.649 -6.585 -23.818 1.00 44.75 297 VAL A C 1
ATOM 2361 O O . VAL A 1 297 ? 11.819 -6.523 -23.451 1.00 44.75 297 VAL A O 1
ATOM 2364 N N . CYS A 1 298 ? 9.790 -7.401 -23.195 1.00 44.91 298 CYS A N 1
ATOM 2365 C CA . CYS A 1 298 ? 10.084 -8.085 -21.918 1.00 44.91 298 CYS A CA 1
ATOM 2366 C C . CYS A 1 298 ? 10.220 -9.613 -21.996 1.00 44.91 298 CYS A C 1
ATOM 2368 O O . CYS A 1 298 ? 10.296 -10.282 -20.961 1.00 44.91 298 CYS A O 1
ATOM 2370 N N . LEU A 1 299 ? 10.244 -10.173 -23.201 1.00 52.62 299 LEU A N 1
ATOM 2371 C CA . LEU A 1 299 ? 10.220 -11.613 -23.388 1.00 52.62 299 LEU A CA 1
ATOM 2372 C C . LEU A 1 299 ? 11.628 -12.196 -23.221 1.00 52.62 299 LEU A C 1
ATOM 2374 O O . LEU A 1 299 ? 12.514 -11.881 -24.006 1.00 52.62 299 LEU A O 1
ATOM 2378 N N . ARG A 1 300 ? 11.837 -13.025 -22.187 1.00 53.38 300 ARG A N 1
ATOM 2379 C CA . ARG A 1 300 ? 13.085 -13.790 -21.989 1.00 53.38 300 ARG A CA 1
ATOM 2380 C C . ARG A 1 300 ? 12.946 -15.253 -22.402 1.00 53.38 300 ARG A C 1
ATOM 2382 O O . ARG A 1 300 ? 13.953 -15.875 -22.712 1.00 53.38 300 ARG A O 1
ATOM 2389 N N . TYR A 1 301 ? 11.730 -15.786 -22.403 1.00 54.09 301 TYR A N 1
ATOM 2390 C CA . TYR A 1 301 ? 11.422 -17.166 -22.753 1.00 54.09 301 TYR A CA 1
ATOM 2391 C C . TYR A 1 301 ? 10.165 -17.200 -23.628 1.00 54.09 301 TYR A C 1
ATOM 2393 O O . TYR A 1 301 ? 9.125 -16.705 -23.198 1.00 54.09 301 TYR A O 1
ATOM 2401 N N . LEU A 1 302 ? 10.255 -17.747 -24.842 1.00 65.19 302 LEU A N 1
ATOM 2402 C CA . LEU A 1 302 ? 9.124 -17.947 -25.757 1.00 65.19 302 LEU A CA 1
ATOM 2403 C C . LEU A 1 302 ? 8.893 -19.444 -25.943 1.00 65.19 302 LEU A C 1
ATOM 2405 O O . LEU A 1 302 ? 9.785 -20.115 -26.456 1.00 65.19 302 LEU A O 1
ATOM 2409 N N . ASP A 1 303 ? 7.711 -19.953 -25.600 1.00 60.56 303 ASP A N 1
ATOM 2410 C CA . ASP A 1 303 ? 7.315 -21.323 -25.937 1.00 60.56 303 ASP A CA 1
ATOM 2411 C C . ASP A 1 303 ? 6.190 -21.313 -26.967 1.00 60.56 303 ASP A C 1
ATOM 2413 O O . ASP A 1 303 ? 5.082 -20.850 -26.702 1.00 60.56 303 ASP A O 1
ATOM 2417 N N . VAL A 1 304 ? 6.506 -21.808 -28.157 1.00 64.81 304 VAL A N 1
ATOM 2418 C CA . VAL A 1 304 ? 5.591 -22.019 -29.285 1.00 64.81 304 VAL A CA 1
ATOM 2419 C C . VAL A 1 304 ? 5.598 -23.493 -29.698 1.00 64.81 304 VAL A C 1
ATOM 2421 O O . VAL A 1 304 ? 5.372 -23.823 -30.861 1.00 64.81 304 VAL A O 1
ATOM 2424 N N . SER A 1 305 ? 5.909 -24.395 -28.763 1.00 64.81 305 SER A N 1
ATOM 2425 C CA . SER A 1 305 ? 5.914 -25.834 -29.015 1.00 64.81 305 SER A CA 1
ATOM 2426 C C . SER A 1 305 ? 4.568 -26.328 -29.557 1.00 64.81 305 SER A C 1
ATOM 2428 O O . SER A 1 305 ? 3.496 -25.821 -29.219 1.00 64.81 305 SER A O 1
ATOM 2430 N N . GLN A 1 306 ? 4.621 -27.342 -30.422 1.00 62.50 306 GLN A N 1
ATOM 2431 C CA . GLN A 1 306 ? 3.445 -27.943 -31.069 1.00 62.50 306 GLN A CA 1
ATOM 2432 C C . GLN A 1 306 ? 2.603 -26.965 -31.912 1.00 62.50 306 GLN A C 1
ATOM 2434 O O . GLN A 1 306 ? 1.439 -27.247 -32.207 1.00 62.50 306 GLN A O 1
ATOM 2439 N N . ALA A 1 307 ? 3.168 -25.827 -32.324 1.00 60.59 307 ALA A N 1
ATOM 2440 C CA . ALA A 1 307 ? 2.513 -24.936 -33.272 1.00 60.59 307 ALA A CA 1
ATOM 2441 C C . ALA A 1 307 ? 2.335 -25.629 -34.635 1.00 60.59 307 ALA A C 1
ATOM 2443 O O . ALA A 1 307 ? 3.225 -26.319 -35.140 1.00 60.59 307 ALA A O 1
ATOM 2444 N N . TYR A 1 308 ? 1.171 -25.424 -35.256 1.00 62.97 308 TYR A N 1
ATOM 2445 C CA . TYR A 1 308 ? 0.817 -26.017 -36.551 1.00 62.97 308 TYR A CA 1
ATOM 2446 C C . TYR A 1 308 ? 1.141 -25.072 -37.720 1.00 62.97 308 TYR A C 1
ATOM 2448 O O . TYR A 1 308 ? 0.329 -24.886 -38.621 1.00 62.97 308 TYR A O 1
ATOM 2456 N N . THR A 1 309 ? 2.311 -24.429 -37.701 1.00 64.12 309 THR A N 1
ATOM 2457 C CA . THR A 1 309 ? 2.710 -23.444 -38.721 1.00 64.12 309 THR A CA 1
ATOM 2458 C C . THR A 1 309 ? 3.911 -23.932 -39.529 1.00 64.12 309 THR A C 1
ATOM 2460 O O . THR A 1 309 ? 4.721 -24.721 -39.047 1.00 64.12 309 THR A O 1
ATOM 2463 N N . LYS A 1 310 ? 4.021 -23.467 -40.782 1.00 62.97 310 LYS A N 1
ATOM 2464 C CA . LYS A 1 310 ? 5.172 -23.752 -41.659 1.00 62.97 310 LYS A CA 1
ATOM 2465 C C . LYS A 1 310 ? 6.350 -22.810 -41.444 1.00 62.97 310 LYS A C 1
ATOM 2467 O O . LYS A 1 310 ? 7.492 -23.184 -41.684 1.00 62.97 310 LYS A O 1
ATOM 2472 N N . VAL A 1 311 ? 6.073 -21.582 -41.024 1.00 61.81 311 VAL A N 1
ATOM 2473 C CA . VAL A 1 311 ? 7.063 -20.527 -40.799 1.00 61.81 311 VAL A CA 1
ATOM 2474 C C . VAL A 1 311 ? 6.653 -19.792 -39.529 1.00 61.81 311 VAL A C 1
ATOM 2476 O O . VAL A 1 311 ? 5.475 -19.485 -39.340 1.00 61.81 311 VAL A O 1
ATOM 2479 N N . LEU A 1 312 ? 7.614 -19.548 -38.644 1.00 62.69 312 LEU A N 1
ATOM 2480 C CA . LEU A 1 312 ? 7.416 -18.712 -37.461 1.00 62.69 312 LEU A CA 1
ATOM 2481 C C . LEU A 1 312 ? 7.369 -17.229 -37.866 1.00 62.69 312 LEU A C 1
ATOM 2483 O O . LEU A 1 312 ? 7.987 -16.828 -38.847 1.00 62.69 312 LEU A O 1
ATOM 2487 N N . LEU A 1 313 ? 6.624 -16.413 -37.119 1.00 61.91 313 LEU A N 1
ATOM 2488 C CA . LEU A 1 313 ? 6.439 -14.982 -37.396 1.00 61.91 313 LEU A CA 1
ATOM 2489 C C . LEU A 1 313 ? 7.779 -14.252 -37.586 1.00 61.91 313 LEU A C 1
ATOM 2491 O O . LEU A 1 313 ? 8.657 -14.343 -36.728 1.00 61.91 313 LEU A O 1
ATOM 2495 N N . HIS A 1 314 ? 7.901 -13.463 -38.658 1.00 58.56 314 HIS A N 1
ATOM 2496 C CA . HIS A 1 314 ? 9.107 -12.676 -38.948 1.00 58.56 314 HIS A CA 1
ATOM 2497 C C . HIS A 1 314 ? 9.431 -11.688 -37.811 1.00 58.56 314 HIS A C 1
ATOM 2499 O O . HIS A 1 314 ? 10.593 -11.462 -37.490 1.00 58.56 314 HIS A O 1
ATOM 2505 N N . SER A 1 315 ? 8.408 -11.183 -37.113 1.00 53.28 315 SER A N 1
ATOM 2506 C CA . SER A 1 315 ? 8.549 -10.285 -35.961 1.00 53.28 315 SER A CA 1
ATOM 2507 C C . SER A 1 315 ? 9.256 -10.918 -34.755 1.00 53.28 315 SER A C 1
ATOM 2509 O O . SER A 1 315 ? 9.740 -10.179 -33.900 1.00 53.28 315 SER A O 1
ATOM 2511 N N . ILE A 1 316 ? 9.361 -12.258 -34.682 1.00 59.00 316 ILE A N 1
ATOM 2512 C CA . ILE A 1 316 ? 10.128 -12.941 -33.624 1.00 59.00 316 ILE A CA 1
ATOM 2513 C C . ILE A 1 316 ? 11.623 -12.590 -33.709 1.00 59.00 316 ILE A C 1
ATOM 2515 O O . ILE A 1 316 ? 12.343 -12.590 -32.713 1.00 59.00 316 ILE A O 1
ATOM 2519 N N . GLU A 1 317 ? 12.095 -12.212 -34.891 1.00 60.94 317 GLU A N 1
ATOM 2520 C CA . GLU A 1 317 ? 13.484 -11.810 -35.113 1.00 60.94 317 GLU A CA 1
ATOM 2521 C C . GLU A 1 317 ? 13.848 -10.501 -34.405 1.00 60.94 317 GLU A C 1
ATOM 2523 O O . GLU A 1 317 ? 15.020 -10.269 -34.122 1.00 60.94 317 GLU A O 1
ATOM 2528 N N . ASN A 1 318 ? 12.855 -9.673 -34.064 1.00 57.19 318 ASN A N 1
ATOM 2529 C CA . ASN A 1 318 ? 13.050 -8.389 -33.387 1.00 57.19 318 ASN A CA 1
ATOM 2530 C C . ASN A 1 318 ? 13.073 -8.516 -31.851 1.00 57.19 318 ASN A C 1
ATOM 2532 O O . ASN A 1 318 ? 13.193 -7.519 -31.139 1.00 57.19 318 ASN A O 1
ATOM 2536 N N . PHE A 1 319 ? 12.993 -9.736 -31.303 1.00 59.91 319 PHE A N 1
ATOM 2537 C CA . PHE A 1 319 ? 13.105 -9.980 -29.864 1.00 59.91 319 PHE A CA 1
ATOM 2538 C C . PHE A 1 319 ? 14.550 -9.854 -29.367 1.00 59.91 319 PHE A C 1
ATOM 2540 O O . PHE A 1 319 ? 15.217 -10.841 -29.056 1.00 59.91 319 PHE A O 1
ATOM 2547 N N . HIS A 1 320 ? 15.025 -8.619 -29.217 1.00 54.28 320 HIS A N 1
ATOM 2548 C CA . HIS A 1 320 ? 16.410 -8.321 -28.835 1.00 54.28 320 HIS A CA 1
ATOM 2549 C C . HIS A 1 320 ? 16.831 -8.849 -27.447 1.00 54.28 320 HIS A C 1
ATOM 2551 O O . HIS A 1 320 ? 18.028 -8.929 -27.170 1.00 54.28 320 HIS A O 1
ATOM 2557 N N . PHE A 1 321 ? 15.880 -9.224 -26.580 1.00 52.94 321 PHE A N 1
ATOM 2558 C CA . PHE A 1 321 ? 16.128 -9.635 -25.187 1.00 52.94 321 PHE A CA 1
ATOM 2559 C C . PHE A 1 321 ? 15.726 -11.084 -24.856 1.00 52.94 321 PHE A C 1
ATOM 2561 O O . PHE A 1 321 ? 15.875 -11.499 -23.702 1.00 52.94 321 PHE A O 1
ATOM 2568 N N . SER A 1 322 ? 15.237 -11.858 -25.834 1.00 56.25 322 SER A N 1
ATOM 2569 C CA . SER A 1 322 ? 14.859 -13.257 -25.597 1.00 56.25 322 SER A CA 1
ATOM 2570 C C . SER A 1 322 ? 16.090 -14.122 -25.354 1.00 56.25 322 SER A C 1
ATOM 2572 O O . SER A 1 322 ? 17.038 -14.079 -26.132 1.00 56.25 322 SER A O 1
ATOM 2574 N N . GLN A 1 323 ? 16.077 -14.892 -24.265 1.00 64.12 323 GLN A N 1
ATOM 2575 C CA . GLN A 1 323 ? 17.158 -15.789 -23.849 1.00 64.12 323 GLN A CA 1
ATOM 2576 C C . GLN A 1 323 ? 16.858 -17.251 -24.191 1.00 64.12 323 GLN A C 1
ATOM 2578 O O . GLN A 1 323 ? 17.794 -18.016 -24.418 1.00 64.12 323 GLN A O 1
ATOM 2583 N N . SER A 1 324 ? 15.582 -17.628 -24.282 1.00 64.69 324 SER A N 1
ATOM 2584 C CA . SER A 1 324 ? 15.148 -18.998 -24.547 1.00 64.69 324 SER A CA 1
ATOM 2585 C C . SER A 1 324 ? 13.999 -19.042 -25.555 1.00 64.69 324 SER A C 1
ATOM 2587 O O . SER A 1 324 ? 12.997 -18.351 -25.388 1.00 64.69 324 SER A O 1
ATOM 2589 N N . LEU A 1 325 ? 14.114 -19.888 -26.576 1.00 73.38 325 LEU A N 1
ATOM 2590 C CA . LEU A 1 325 ? 13.085 -20.146 -27.582 1.00 73.38 325 LEU A CA 1
ATOM 2591 C C . LEU A 1 325 ? 12.802 -21.650 -27.648 1.00 73.38 325 LEU A C 1
ATOM 2593 O O . LEU A 1 325 ? 13.683 -22.447 -27.963 1.00 73.38 325 LEU A O 1
ATOM 2597 N N . HIS A 1 326 ? 11.572 -22.051 -27.351 1.00 72.06 326 HIS A N 1
ATOM 2598 C CA . HIS A 1 326 ? 11.106 -23.430 -27.424 1.00 72.06 326 HIS A CA 1
ATOM 2599 C C . HIS A 1 326 ? 10.122 -23.578 -28.584 1.00 72.06 326 HIS A C 1
ATOM 2601 O O . HIS A 1 326 ? 9.047 -22.988 -28.586 1.00 72.06 326 HIS A O 1
ATOM 2607 N N . VAL A 1 327 ? 10.499 -24.382 -29.575 1.00 70.31 327 VAL A N 1
ATOM 2608 C CA . VAL A 1 327 ? 9.710 -24.695 -30.777 1.00 70.31 327 VAL A CA 1
ATOM 2609 C C . VAL A 1 327 ? 9.482 -26.208 -30.903 1.00 70.31 327 VAL A C 1
ATOM 2611 O O . VAL A 1 327 ? 9.189 -26.707 -31.980 1.00 70.31 327 VAL A O 1
ATOM 2614 N N . SER A 1 328 ? 9.639 -26.974 -29.818 1.00 71.69 328 SER A N 1
ATOM 2615 C CA . SER A 1 328 ? 9.636 -28.438 -29.892 1.00 71.69 328 SER A CA 1
ATOM 2616 C C . SER A 1 328 ? 8.298 -29.015 -30.373 1.00 71.69 328 SER A C 1
ATOM 2618 O O . SER A 1 328 ? 7.235 -28.565 -29.947 1.00 71.69 328 SER A O 1
ATOM 2620 N N . GLY A 1 329 ? 8.327 -30.059 -31.200 1.00 64.19 329 GLY A N 1
ATOM 2621 C CA . GLY A 1 329 ? 7.125 -30.738 -31.699 1.00 64.19 329 GLY A CA 1
ATOM 2622 C C . GLY A 1 329 ? 6.342 -29.951 -32.752 1.00 64.19 329 GLY A C 1
ATOM 2623 O O . GLY A 1 329 ? 5.186 -30.278 -33.013 1.00 64.19 329 GLY A O 1
ATOM 2624 N N . CYS A 1 330 ? 6.933 -28.917 -33.356 1.00 70.12 330 CYS A N 1
ATOM 2625 C CA . CYS A 1 330 ? 6.360 -28.214 -34.502 1.00 70.12 330 CYS A CA 1
ATOM 2626 C C . CYS A 1 330 ? 6.596 -29.021 -35.790 1.00 70.12 330 CYS A C 1
ATOM 2628 O O . CYS A 1 330 ? 7.491 -28.724 -36.578 1.00 70.12 330 CYS A O 1
ATOM 2630 N N . TYR A 1 331 ? 5.793 -30.068 -36.005 1.00 72.81 331 TYR A N 1
ATOM 2631 C CA . TYR A 1 331 ? 6.006 -31.048 -37.083 1.00 72.81 331 TYR A CA 1
ATOM 2632 C C . TYR A 1 331 ? 6.012 -30.451 -38.498 1.00 72.81 331 TYR A C 1
ATOM 2634 O O . TYR A 1 331 ? 6.702 -30.980 -39.363 1.00 72.81 331 TYR A O 1
ATOM 2642 N N . ASN A 1 332 ? 5.273 -29.360 -38.730 1.00 69.12 332 ASN A N 1
ATOM 2643 C CA . ASN A 1 332 ? 5.146 -28.705 -40.038 1.00 69.12 332 ASN A CA 1
ATOM 2644 C C . ASN A 1 332 ? 6.131 -27.548 -40.254 1.00 69.12 332 ASN A C 1
ATOM 2646 O O . ASN A 1 332 ? 6.116 -26.960 -41.332 1.00 69.12 332 ASN A O 1
ATOM 2650 N N . LEU A 1 333 ? 6.937 -27.188 -39.250 1.00 72.12 333 LEU A N 1
ATOM 2651 C CA . LEU A 1 333 ? 7.811 -26.021 -39.312 1.00 72.12 333 LEU A CA 1
ATOM 2652 C C . LEU A 1 333 ? 8.960 -26.275 -40.291 1.00 72.12 333 LEU A C 1
ATOM 2654 O O . LEU A 1 333 ? 9.822 -27.104 -40.029 1.00 72.12 333 LEU A O 1
ATOM 2658 N N . GLU A 1 334 ? 8.974 -25.548 -41.407 1.00 71.69 334 GLU A N 1
ATOM 2659 C CA . GLU A 1 334 ? 9.980 -25.682 -42.465 1.00 71.69 334 GLU A CA 1
ATOM 2660 C C . GLU A 1 334 ? 11.203 -24.788 -42.200 1.00 71.69 334 GLU A C 1
ATOM 2662 O O . GLU A 1 334 ? 12.321 -25.133 -42.589 1.00 71.69 334 GLU A O 1
ATOM 2667 N N . ARG A 1 335 ? 11.011 -23.629 -41.541 1.00 69.75 335 ARG A N 1
ATOM 2668 C CA . ARG A 1 335 ? 12.070 -22.631 -41.294 1.00 69.75 335 ARG A CA 1
ATOM 2669 C C . ARG A 1 335 ? 11.967 -21.956 -39.929 1.00 69.75 335 ARG A C 1
ATOM 2671 O O . ARG A 1 335 ? 10.889 -21.516 -39.528 1.00 69.75 335 ARG A O 1
ATOM 2678 N N . LEU A 1 336 ? 13.118 -21.798 -39.278 1.00 70.06 336 LEU A N 1
ATOM 2679 C CA . LEU A 1 336 ? 13.292 -20.962 -38.089 1.00 70.06 336 LEU A CA 1
ATOM 2680 C C . LEU A 1 336 ? 13.324 -19.462 -38.454 1.00 70.06 336 LEU A C 1
ATOM 2682 O O . LEU A 1 336 ? 13.636 -19.121 -39.600 1.00 70.06 336 LEU A O 1
ATOM 2686 N N . PRO A 1 337 ? 13.018 -18.559 -37.499 1.00 70.25 337 PRO A N 1
ATOM 2687 C CA . PRO A 1 337 ? 13.268 -17.124 -37.664 1.00 70.25 337 PRO A CA 1
ATOM 2688 C C . PRO A 1 337 ? 14.770 -16.859 -37.860 1.00 70.25 337 PRO A C 1
ATOM 2690 O O . PRO A 1 337 ? 15.593 -17.682 -37.458 1.00 70.25 337 PRO A O 1
ATOM 2693 N N . LYS A 1 338 ? 15.159 -15.716 -38.446 1.00 70.25 338 LYS A N 1
ATOM 2694 C CA . LYS A 1 338 ? 16.580 -15.317 -38.546 1.00 70.25 338 LYS A CA 1
ATOM 2695 C C . LYS A 1 338 ? 17.222 -15.178 -37.163 1.00 70.25 338 LYS A C 1
ATOM 2697 O O . LYS A 1 338 ? 17.204 -14.116 -36.541 1.00 70.25 338 LYS A O 1
ATOM 2702 N N . LEU A 1 339 ? 17.848 -16.260 -36.713 1.00 68.62 339 LEU A N 1
ATOM 2703 C CA . LEU A 1 339 ? 18.488 -16.356 -35.403 1.00 68.62 339 LEU A CA 1
ATOM 2704 C C . LEU A 1 339 ? 19.621 -15.333 -35.222 1.00 68.62 339 LEU A C 1
ATOM 2706 O O . LEU A 1 339 ? 19.875 -14.886 -34.109 1.00 68.62 339 LEU A O 1
ATOM 2710 N N . THR A 1 340 ? 20.244 -14.888 -36.318 1.00 63.81 340 THR A N 1
ATOM 2711 C CA . THR A 1 340 ? 21.279 -13.840 -36.334 1.00 63.81 340 THR A CA 1
ATOM 2712 C C . THR A 1 340 ? 20.815 -12.508 -35.740 1.00 63.81 340 THR A C 1
ATOM 2714 O O . THR A 1 340 ? 21.641 -11.755 -35.232 1.00 63.81 340 THR A O 1
ATOM 2717 N N . ASN A 1 341 ? 19.510 -12.218 -35.766 1.00 65.44 341 ASN A N 1
ATOM 2718 C CA . ASN A 1 341 ? 18.941 -10.988 -35.206 1.00 65.44 341 ASN A CA 1
ATOM 2719 C C . ASN A 1 341 ? 18.667 -11.097 -33.690 1.00 65.44 341 ASN A C 1
ATOM 2721 O O . ASN A 1 341 ? 18.497 -10.086 -33.004 1.00 65.44 341 ASN A O 1
ATOM 2725 N N . MET A 1 342 ? 18.676 -12.315 -33.137 1.00 68.00 342 MET A N 1
ATOM 2726 C CA . MET A 1 342 ? 18.345 -12.611 -31.741 1.00 68.00 342 MET A CA 1
ATOM 2727 C C . MET A 1 342 ? 19.600 -12.634 -30.851 1.00 68.00 342 MET A C 1
ATOM 2729 O O . MET A 1 342 ? 19.963 -13.658 -30.276 1.00 68.00 342 MET A O 1
ATOM 2733 N N . LEU A 1 343 ? 20.249 -11.475 -30.701 1.00 66.94 343 LEU A N 1
ATOM 2734 C CA . LEU A 1 343 ? 21.553 -11.293 -30.030 1.00 66.94 343 LEU A CA 1
ATOM 2735 C C . LEU A 1 343 ? 21.611 -11.657 -28.529 1.00 66.94 343 LEU A C 1
ATOM 2737 O O . LEU A 1 343 ? 22.671 -11.562 -27.922 1.00 66.94 343 LEU A O 1
ATOM 2741 N N . SER A 1 344 ? 20.488 -12.004 -27.898 1.00 67.56 344 SER A N 1
ATOM 2742 C CA . SER A 1 344 ? 20.439 -12.412 -26.483 1.00 67.56 344 SER A CA 1
ATOM 2743 C C . SER A 1 344 ? 20.118 -13.899 -26.293 1.00 67.56 344 SER A C 1
ATOM 2745 O O . SER A 1 344 ? 20.069 -14.357 -25.145 1.00 67.56 344 SER A O 1
ATOM 2747 N N . LEU A 1 345 ? 19.886 -14.644 -27.383 1.00 67.69 345 LEU A N 1
ATOM 2748 C CA . LEU A 1 345 ? 19.396 -16.019 -27.342 1.00 67.69 345 LEU A CA 1
ATOM 2749 C C . LEU A 1 345 ? 20.495 -16.979 -26.870 1.00 67.69 345 LEU A C 1
ATOM 2751 O O . LEU A 1 345 ? 21.565 -17.069 -27.463 1.00 67.69 345 LEU A O 1
ATOM 2755 N N . ARG A 1 346 ? 20.207 -17.726 -25.802 1.00 72.88 346 ARG A N 1
ATOM 2756 C CA . ARG A 1 346 ? 21.114 -18.704 -25.178 1.00 72.88 346 ARG A CA 1
ATOM 2757 C C . ARG A 1 346 ? 20.607 -20.133 -25.305 1.00 72.88 346 ARG A C 1
ATOM 2759 O O . ARG A 1 346 ? 21.413 -21.060 -25.338 1.00 72.88 346 ARG A O 1
ATOM 2766 N N . HIS A 1 347 ? 19.295 -20.322 -25.389 1.00 74.25 347 HIS A N 1
ATOM 2767 C CA . HIS A 1 347 ? 18.675 -21.640 -25.415 1.00 74.25 347 HIS A CA 1
ATOM 2768 C C . HIS A 1 347 ? 17.676 -21.739 -26.568 1.00 74.25 347 HIS A C 1
ATOM 2770 O O . HIS A 1 347 ? 16.704 -20.990 -26.611 1.00 74.25 347 HIS A O 1
ATOM 2776 N N . LEU A 1 348 ? 17.887 -22.679 -27.485 1.00 78.75 348 LEU A N 1
ATOM 2777 C CA . LEU A 1 348 ? 16.924 -23.034 -28.526 1.00 78.75 348 LEU A CA 1
ATOM 2778 C C . LEU A 1 348 ? 16.557 -24.510 -28.355 1.00 78.75 348 LEU A C 1
ATOM 2780 O O . LEU A 1 348 ? 17.441 -25.355 -28.268 1.00 78.75 348 LEU A O 1
ATOM 2784 N N . ASN A 1 349 ? 15.266 -24.825 -28.262 1.00 75.06 349 ASN A N 1
ATOM 2785 C CA . ASN A 1 349 ? 14.770 -26.200 -28.194 1.00 75.06 349 ASN A CA 1
ATOM 2786 C C . ASN A 1 349 ? 13.859 -26.487 -29.385 1.00 75.06 349 ASN A C 1
ATOM 2788 O O . ASN A 1 349 ? 12.684 -26.126 -29.382 1.00 75.06 349 ASN A O 1
ATOM 2792 N N . ASP A 1 350 ? 14.410 -27.170 -30.373 1.00 70.69 350 ASP A N 1
ATOM 2793 C CA . ASP A 1 350 ? 13.805 -27.523 -31.656 1.00 70.69 350 ASP A CA 1
ATOM 2794 C C . ASP A 1 350 ? 13.593 -29.036 -31.823 1.00 70.69 350 ASP A C 1
ATOM 2796 O O . ASP A 1 350 ? 13.417 -29.560 -32.922 1.00 70.69 350 ASP A O 1
ATOM 2800 N N . ASN A 1 351 ? 13.565 -29.761 -30.704 1.00 75.31 351 ASN A N 1
ATOM 2801 C CA . ASN A 1 351 ? 13.318 -31.196 -30.703 1.00 75.31 351 ASN A CA 1
ATOM 2802 C C . ASN A 1 351 ? 12.010 -31.556 -31.417 1.00 75.31 351 ASN A C 1
ATOM 2804 O O . ASN A 1 351 ? 10.966 -30.970 -31.143 1.00 75.31 351 ASN A O 1
ATOM 2808 N N . ARG A 1 352 ? 12.035 -32.624 -32.224 1.00 71.88 352 ARG A N 1
ATOM 2809 C CA . ARG A 1 352 ? 10.856 -33.161 -32.936 1.00 71.88 352 ARG A CA 1
ATOM 2810 C C . ARG A 1 352 ? 10.233 -32.186 -33.953 1.00 71.88 352 ARG A C 1
ATOM 2812 O O . ARG A 1 352 ? 9.030 -32.242 -34.197 1.00 71.88 352 ARG A O 1
ATOM 2819 N N . CYS A 1 353 ? 11.039 -31.310 -34.550 1.00 72.44 353 CYS A N 1
ATOM 2820 C CA . CYS A 1 353 ? 10.662 -30.522 -35.724 1.00 72.44 353 CYS A CA 1
ATOM 2821 C C . CYS A 1 353 ? 11.066 -31.257 -37.011 1.00 72.44 353 CYS A C 1
ATOM 2823 O O . CYS A 1 353 ? 12.156 -31.058 -37.534 1.00 72.44 353 CYS A O 1
ATOM 2825 N N . GLU A 1 354 ? 10.208 -32.153 -37.502 1.00 74.62 354 GLU A N 1
ATOM 2826 C CA . GLU A 1 354 ? 10.569 -33.099 -38.575 1.00 74.62 354 GLU A CA 1
ATOM 2827 C C . GLU A 1 354 ? 10.630 -32.480 -39.983 1.00 74.62 354 GLU A C 1
ATOM 2829 O O . GLU A 1 354 ? 11.366 -32.979 -40.828 1.00 74.62 354 GLU A O 1
ATOM 2834 N N . SER A 1 355 ? 9.891 -31.395 -40.244 1.00 75.69 355 SER A N 1
ATOM 2835 C CA . SER A 1 355 ? 9.867 -30.726 -41.562 1.00 75.69 355 SER A CA 1
ATOM 2836 C C . SER A 1 355 ? 10.940 -29.648 -41.738 1.00 75.69 355 SER A C 1
ATOM 2838 O O . SER A 1 355 ? 10.967 -28.971 -42.766 1.00 75.69 355 SER A O 1
ATOM 2840 N N . LEU A 1 356 ? 11.790 -29.445 -40.735 1.00 73.50 356 LEU A N 1
ATOM 2841 C CA . LEU A 1 356 ? 12.709 -28.317 -40.658 1.00 73.50 356 LEU A CA 1
ATOM 2842 C C . LEU A 1 356 ? 13.939 -28.628 -41.528 1.00 73.50 356 LEU A C 1
ATOM 2844 O O . LEU A 1 356 ? 14.534 -29.693 -41.399 1.00 73.50 356 LEU A O 1
ATOM 2848 N N . THR A 1 357 ? 14.283 -27.745 -42.472 1.00 71.62 357 THR A N 1
ATOM 2849 C CA . THR A 1 357 ? 15.261 -28.086 -43.532 1.00 71.62 357 THR A CA 1
ATOM 2850 C C . THR A 1 357 ? 16.626 -27.413 -43.400 1.00 71.62 357 THR A C 1
ATOM 2852 O O . THR A 1 357 ? 17.579 -27.870 -44.021 1.00 71.62 357 THR A O 1
ATOM 2855 N N . THR A 1 358 ? 16.725 -26.311 -42.653 1.00 69.50 358 THR A N 1
ATOM 2856 C CA . THR A 1 358 ? 17.932 -25.463 -42.559 1.00 69.50 358 THR A CA 1
ATOM 2857 C C . THR A 1 358 ? 17.968 -24.735 -41.211 1.00 69.50 358 THR A C 1
ATOM 2859 O O . THR A 1 358 ? 16.902 -24.339 -40.728 1.00 69.50 358 THR A O 1
ATOM 2862 N N . MET A 1 359 ? 19.152 -24.467 -40.649 1.00 70.12 359 MET A N 1
ATOM 2863 C CA . MET A 1 359 ? 19.280 -23.660 -39.419 1.00 70.12 359 MET A CA 1
ATOM 2864 C C . MET A 1 359 ? 19.224 -22.157 -39.702 1.00 70.12 359 MET A C 1
ATOM 2866 O O . MET A 1 359 ? 18.505 -21.422 -39.022 1.00 70.12 359 MET A O 1
ATOM 2870 N N . LEU A 1 360 ? 19.936 -21.693 -40.729 1.00 65.50 360 LEU A N 1
ATOM 2871 C CA . LEU A 1 360 ? 19.862 -20.321 -41.214 1.00 65.50 360 LEU A CA 1
ATOM 2872 C C . LEU A 1 360 ? 18.900 -20.257 -42.405 1.00 65.50 360 LEU A C 1
ATOM 2874 O O . LEU A 1 360 ? 19.131 -20.922 -43.417 1.00 65.50 360 LEU A O 1
ATOM 2878 N N . PRO A 1 361 ? 17.826 -19.447 -42.349 1.00 57.03 361 PRO A N 1
ATOM 2879 C CA . PRO A 1 361 ? 16.982 -19.215 -43.510 1.00 57.03 361 PRO A CA 1
ATOM 2880 C C . PRO A 1 361 ? 17.743 -18.327 -44.505 1.00 57.03 361 PRO A C 1
ATOM 2882 O O . PRO A 1 361 ? 17.495 -17.125 -44.607 1.00 57.03 361 PRO A O 1
ATOM 2885 N N . LEU A 1 362 ? 18.686 -18.902 -45.253 1.00 47.56 362 LEU A N 1
ATOM 2886 C CA . LEU A 1 362 ? 19.266 -18.227 -46.403 1.00 47.56 362 LEU A CA 1
ATOM 2887 C C . LEU A 1 362 ? 18.149 -18.033 -47.427 1.00 47.56 362 LEU A C 1
ATOM 2889 O O . LEU A 1 362 ? 17.507 -18.984 -47.889 1.00 47.56 362 LEU A O 1
ATOM 2893 N N . ALA A 1 363 ? 17.885 -16.772 -47.775 1.00 38.66 363 ALA A N 1
ATOM 2894 C CA . ALA A 1 363 ? 17.130 -16.481 -48.979 1.00 38.66 363 ALA A CA 1
ATOM 2895 C C . ALA A 1 363 ? 17.811 -17.249 -50.114 1.00 38.66 363 ALA A C 1
ATOM 2897 O O . ALA A 1 363 ? 19.032 -17.205 -50.225 1.00 38.66 363 ALA A O 1
ATOM 2898 N N . LYS A 1 364 ? 17.039 -17.981 -50.923 1.00 34.62 364 LYS A N 1
ATOM 2899 C CA . LYS A 1 364 ? 17.533 -18.627 -52.141 1.00 34.62 364 LYS A CA 1
ATOM 2900 C C . LYS A 1 364 ? 18.099 -17.548 -53.072 1.00 34.62 364 LYS A C 1
ATOM 2902 O O . LYS A 1 364 ? 17.400 -17.086 -53.970 1.00 34.62 364 LYS A O 1
ATOM 2907 N N . THR A 1 365 ? 19.325 -17.100 -52.849 1.00 31.52 365 THR A N 1
ATOM 2908 C CA . THR A 1 365 ? 20.059 -16.270 -53.786 1.00 31.52 365 THR A CA 1
ATOM 2909 C C . THR A 1 365 ? 20.749 -17.221 -54.749 1.00 31.52 365 THR A C 1
ATOM 2911 O O . THR A 1 365 ? 21.316 -18.248 -54.386 1.00 31.52 365 THR A O 1
ATOM 2914 N N . SER A 1 366 ? 20.528 -16.943 -56.027 1.00 30.64 366 SER A N 1
ATOM 2915 C CA . SER A 1 366 ? 20.962 -17.748 -57.161 1.00 30.64 366 SER A CA 1
ATOM 2916 C C . SER A 1 366 ? 22.434 -18.143 -57.066 1.00 30.64 366 SER A C 1
ATOM 2918 O O . SER A 1 366 ? 23.245 -17.347 -56.604 1.00 30.64 366 SER A O 1
ATOM 2920 N N . TRP A 1 367 ? 22.770 -19.302 -57.634 1.00 35.00 367 TRP A N 1
ATOM 2921 C CA . TRP A 1 367 ? 24.092 -19.943 -57.695 1.00 35.00 367 TRP A CA 1
ATOM 2922 C C . TRP A 1 367 ? 25.183 -19.143 -58.457 1.00 35.00 367 TRP A C 1
ATOM 2924 O O . TRP A 1 367 ? 26.094 -19.730 -59.031 1.00 35.00 367 TRP A O 1
ATOM 2934 N N . PHE A 1 368 ? 25.082 -17.812 -58.540 1.00 28.08 368 PHE A N 1
ATOM 2935 C CA . PHE A 1 368 ? 25.862 -16.973 -59.453 1.00 28.08 368 PHE A CA 1
ATOM 2936 C C . PHE A 1 368 ? 26.433 -15.674 -58.868 1.00 28.08 368 PHE A C 1
ATOM 2938 O O . PHE A 1 368 ? 27.010 -14.899 -59.627 1.00 28.08 368 PHE A O 1
ATOM 2945 N N . PHE A 1 369 ? 26.357 -15.431 -57.557 1.00 26.11 369 PHE A N 1
ATOM 2946 C CA . PHE A 1 369 ? 27.058 -14.293 -56.950 1.00 26.11 369 PHE A CA 1
ATOM 2947 C C . PHE A 1 369 ? 27.897 -14.735 -55.747 1.00 26.11 369 PHE A C 1
ATOM 2949 O O . PHE A 1 369 ? 27.373 -15.453 -54.895 1.00 26.11 369 PHE A O 1
ATOM 2956 N N . PRO A 1 370 ? 29.184 -14.341 -55.671 1.00 27.78 370 PRO A N 1
ATOM 2957 C CA . PRO A 1 370 ? 29.997 -14.598 -54.496 1.00 27.78 370 PRO A CA 1
ATOM 2958 C C . PRO A 1 370 ? 29.408 -13.811 -53.325 1.00 27.78 370 PRO A C 1
ATOM 2960 O O . PRO A 1 370 ? 29.074 -12.632 -53.459 1.00 27.78 370 PRO A O 1
ATOM 2963 N N . ILE A 1 371 ? 29.235 -14.497 -52.200 1.00 35.31 371 ILE A N 1
ATOM 2964 C CA . ILE A 1 371 ? 28.831 -13.909 -50.926 1.00 35.31 371 ILE A CA 1
ATOM 2965 C C . ILE A 1 371 ? 29.881 -12.838 -50.601 1.00 35.31 371 ILE A C 1
ATOM 2967 O O . ILE A 1 371 ? 31.071 -13.144 -50.566 1.00 35.31 371 ILE A O 1
ATOM 2971 N N . ASN A 1 372 ? 29.466 -11.578 -50.442 1.00 28.39 372 ASN A N 1
ATOM 2972 C CA . ASN A 1 372 ? 30.372 -10.542 -49.953 1.00 28.39 372 ASN A CA 1
ATOM 2973 C C . ASN A 1 372 ? 30.864 -10.967 -48.565 1.00 28.39 372 ASN A C 1
ATOM 2975 O O . ASN A 1 372 ? 30.048 -11.195 -47.674 1.00 28.39 372 ASN A O 1
ATOM 2979 N N . GLU A 1 373 ? 32.182 -11.014 -48.382 1.00 33.41 373 GLU A N 1
ATOM 2980 C CA . GLU A 1 373 ? 32.881 -11.364 -47.133 1.00 33.41 373 GLU A CA 1
ATOM 2981 C C . GLU A 1 373 ? 32.594 -10.404 -45.948 1.00 33.41 373 GLU A C 1
ATOM 2983 O O . GLU A 1 373 ? 33.188 -10.548 -44.884 1.00 33.41 373 GLU A O 1
ATOM 2988 N N . ASP A 1 374 ? 31.655 -9.459 -46.090 1.00 32.28 374 ASP A N 1
ATOM 2989 C CA . ASP A 1 374 ? 31.309 -8.442 -45.087 1.00 32.28 374 ASP A CA 1
ATOM 2990 C C . ASP A 1 374 ? 30.004 -8.721 -44.306 1.00 32.28 374 ASP A C 1
ATOM 2992 O O . ASP A 1 374 ? 29.741 -8.046 -43.308 1.00 32.28 374 ASP A O 1
ATOM 2996 N N . GLU A 1 375 ? 29.198 -9.734 -44.664 1.00 42.22 375 GLU A N 1
ATOM 2997 C CA . GLU A 1 375 ? 28.172 -10.274 -43.747 1.00 42.22 375 GLU A CA 1
ATOM 2998 C C . GLU A 1 375 ? 28.836 -11.263 -42.790 1.00 42.22 375 GLU A C 1
ATOM 3000 O O . GLU A 1 375 ? 28.673 -12.480 -42.859 1.00 42.22 375 GLU A O 1
ATOM 3005 N N . ALA A 1 376 ? 29.665 -10.712 -41.910 1.00 39.06 376 ALA A N 1
ATOM 3006 C CA . ALA A 1 376 ? 30.324 -11.475 -40.878 1.00 39.06 376 ALA A CA 1
ATOM 3007 C C . ALA A 1 376 ? 29.268 -12.282 -40.094 1.00 39.06 376 ALA A C 1
ATOM 3009 O O . ALA A 1 376 ? 28.252 -11.750 -39.634 1.00 39.06 376 ALA A O 1
ATOM 3010 N N . LEU A 1 377 ? 29.567 -13.557 -39.861 1.00 48.53 377 LEU A N 1
ATOM 3011 C CA . LEU A 1 377 ? 28.756 -14.517 -39.114 1.00 48.53 377 LEU A CA 1
ATOM 3012 C C . LEU A 1 377 ? 29.175 -14.661 -37.618 1.00 48.53 377 LEU A C 1
ATOM 3014 O O . LEU A 1 377 ? 29.037 -15.767 -37.102 1.00 48.53 377 LEU A O 1
ATOM 3018 N N . PRO A 1 378 ? 29.709 -13.674 -36.837 1.00 43.31 378 PRO A N 1
ATOM 3019 C CA . PRO A 1 378 ? 30.528 -14.023 -35.670 1.00 43.31 378 PRO A CA 1
ATOM 3020 C C . PRO A 1 378 ? 29.859 -13.791 -34.301 1.00 43.31 378 PRO A C 1
ATOM 3022 O O . PRO A 1 378 ? 30.515 -13.996 -33.282 1.00 43.31 378 PRO A O 1
ATOM 3025 N N . ALA A 1 379 ? 28.594 -13.361 -34.215 1.00 47.88 379 ALA A N 1
ATOM 3026 C CA . ALA A 1 379 ? 27.979 -13.045 -32.914 1.00 47.88 379 ALA A CA 1
ATOM 3027 C C . ALA A 1 379 ? 27.072 -14.156 -32.357 1.00 47.88 379 ALA A C 1
ATOM 3029 O O . ALA A 1 379 ? 27.093 -14.410 -31.154 1.00 47.88 379 ALA A O 1
ATOM 3030 N N . PHE A 1 380 ? 26.302 -14.834 -33.215 1.00 54.03 380 PHE A N 1
ATOM 3031 C CA . PHE A 1 380 ? 25.271 -15.781 -32.777 1.00 54.03 380 PHE A CA 1
ATOM 3032 C C . PHE A 1 380 ? 25.850 -17.105 -32.243 1.00 54.03 380 PHE A C 1
ATOM 3034 O O . PHE A 1 380 ? 25.479 -17.544 -31.154 1.00 54.03 380 PHE A O 1
ATOM 3041 N N . GLY A 1 381 ? 26.803 -17.718 -32.961 1.00 53.91 381 GLY A N 1
ATOM 3042 C CA . GLY A 1 381 ? 27.338 -19.045 -32.613 1.00 53.91 381 GLY A CA 1
ATOM 3043 C C . GLY A 1 381 ? 27.974 -19.120 -31.217 1.00 53.91 381 GLY A C 1
ATOM 3044 O O . GLY A 1 381 ? 27.740 -20.065 -30.466 1.00 53.91 381 GLY A O 1
ATOM 3045 N N . ASN A 1 382 ? 28.690 -18.069 -30.812 1.00 55.53 382 ASN A N 1
ATOM 3046 C CA . ASN A 1 382 ? 29.416 -18.035 -29.538 1.00 55.53 382 ASN A CA 1
ATOM 3047 C C . ASN A 1 382 ? 28.521 -17.849 -28.296 1.00 55.53 382 ASN A C 1
ATOM 3049 O O . ASN A 1 382 ? 29.007 -17.973 -27.173 1.00 55.53 382 ASN A O 1
ATOM 3053 N N . GLN A 1 383 ? 27.241 -17.501 -28.463 1.00 63.75 383 GLN A N 1
ATOM 3054 C CA . GLN A 1 383 ? 26.345 -17.154 -27.349 1.00 63.75 383 GLN A CA 1
ATOM 3055 C C . GLN A 1 383 ? 25.310 -18.243 -27.031 1.00 63.75 383 GLN A C 1
ATOM 3057 O O . GLN A 1 383 ? 24.774 -18.268 -25.917 1.00 63.75 383 GLN A O 1
ATOM 3062 N N . LEU A 1 384 ? 25.053 -19.159 -27.972 1.00 68.62 384 LEU A N 1
ATOM 3063 C CA . LEU A 1 384 ? 24.093 -20.247 -27.811 1.00 68.62 384 LEU A CA 1
ATOM 3064 C C . LEU A 1 384 ? 24.684 -21.376 -26.951 1.00 68.62 384 LEU A C 1
ATOM 3066 O O . LEU A 1 384 ? 25.670 -22.009 -27.312 1.00 68.62 384 LEU A O 1
ATOM 3070 N N . GLN A 1 385 ? 24.061 -21.647 -25.805 1.00 72.81 385 GLN A N 1
ATOM 3071 C CA . GLN A 1 385 ? 24.536 -22.610 -24.808 1.00 72.81 385 GLN A CA 1
ATOM 3072 C C . GLN A 1 385 ? 23.899 -23.994 -24.960 1.00 72.81 385 GLN A C 1
ATOM 3074 O O . GLN A 1 385 ? 24.523 -25.002 -24.605 1.00 72.81 385 GLN A O 1
ATOM 3079 N N . THR A 1 386 ? 22.654 -24.055 -25.448 1.00 71.31 386 THR A N 1
ATOM 3080 C CA . THR A 1 386 ? 21.918 -25.311 -25.650 1.00 71.31 386 THR A CA 1
ATOM 3081 C C . THR A 1 386 ? 21.134 -25.302 -26.956 1.00 71.31 386 THR A C 1
ATOM 3083 O O . THR A 1 386 ? 20.330 -24.395 -27.184 1.00 71.31 386 THR A O 1
ATOM 3086 N N . LEU A 1 387 ? 21.324 -26.360 -27.741 1.00 78.31 387 LEU A N 1
ATOM 3087 C CA . LEU A 1 387 ? 20.618 -26.649 -28.982 1.00 78.31 387 LEU A CA 1
ATOM 3088 C C . LEU A 1 387 ? 20.562 -28.178 -29.142 1.00 78.31 387 LEU A C 1
ATOM 3090 O O . LEU A 1 387 ? 21.623 -28.794 -29.197 1.00 78.31 387 LEU A O 1
ATOM 3094 N N . PRO A 1 388 ? 19.386 -28.823 -29.117 1.00 71.19 388 PRO A N 1
ATOM 3095 C CA . PRO A 1 388 ? 19.310 -30.278 -29.166 1.00 71.19 388 PRO A CA 1
ATOM 3096 C C . PRO A 1 388 ? 19.353 -30.850 -30.592 1.00 71.19 388 PRO A C 1
ATOM 3098 O O . PRO A 1 388 ? 19.857 -31.962 -30.758 1.00 71.19 388 PRO A O 1
ATOM 3101 N N . LEU A 1 389 ? 18.874 -30.123 -31.607 1.00 71.81 389 LEU A N 1
ATOM 3102 C CA . LEU A 1 389 ? 18.906 -30.534 -33.012 1.00 71.81 389 LEU A CA 1
ATOM 3103 C C . LEU A 1 389 ? 19.629 -29.470 -33.862 1.00 71.81 389 LEU A C 1
ATOM 3105 O O . LEU A 1 389 ? 19.478 -28.274 -33.657 1.00 71.81 389 LEU A O 1
ATOM 3109 N N . PHE A 1 390 ? 20.462 -29.908 -34.803 1.00 73.31 390 PHE A N 1
ATOM 3110 C CA . PHE A 1 390 ? 21.113 -29.060 -35.800 1.00 73.31 390 PHE A CA 1
ATOM 3111 C C . PHE A 1 390 ? 20.850 -29.634 -37.188 1.00 73.31 390 PHE A C 1
ATOM 3113 O O . PHE A 1 390 ? 21.021 -30.837 -37.408 1.00 73.31 390 PHE A O 1
ATOM 3120 N N . ILE A 1 391 ? 20.440 -28.790 -38.130 1.00 72.38 391 ILE A N 1
ATOM 3121 C CA . ILE A 1 391 ? 20.058 -29.212 -39.48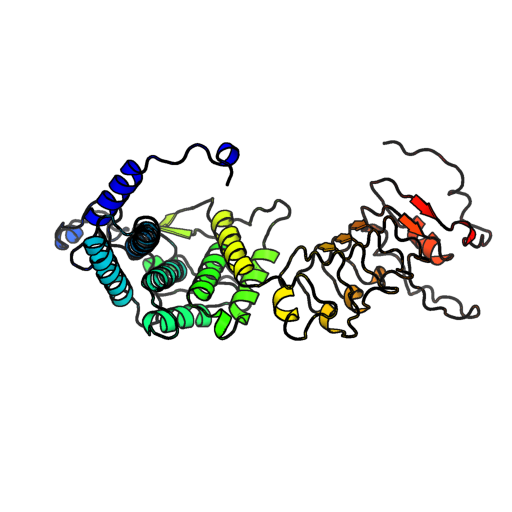1 1.00 72.38 391 ILE A CA 1
ATOM 3122 C C . ILE A 1 391 ? 20.969 -28.548 -40.503 1.00 72.38 391 ILE A C 1
ATOM 3124 O O . ILE A 1 391 ? 21.013 -27.325 -40.605 1.00 72.38 391 ILE A O 1
ATOM 3128 N N . VAL A 1 392 ? 21.692 -29.360 -41.272 1.00 72.88 392 VAL A N 1
ATOM 3129 C CA . VAL A 1 392 ? 22.596 -28.861 -42.309 1.00 72.88 392 VAL A CA 1
ATOM 3130 C C . VAL A 1 392 ? 21.812 -28.650 -43.606 1.00 72.88 392 VAL A C 1
ATOM 3132 O O . VAL A 1 392 ? 21.429 -29.601 -44.286 1.00 72.88 392 VAL A O 1
ATOM 3135 N N . GLY A 1 393 ? 21.554 -27.387 -43.942 1.00 67.44 393 GLY A N 1
ATOM 3136 C CA . GLY A 1 393 ? 20.894 -26.963 -45.176 1.00 67.44 393 GLY A CA 1
ATOM 3137 C C . GLY A 1 393 ? 21.839 -26.631 -46.333 1.00 67.44 393 GLY A C 1
ATOM 3138 O O . GLY A 1 393 ? 21.404 -26.571 -47.483 1.00 67.44 393 GLY A O 1
ATOM 3139 N N . GLY A 1 394 ? 23.118 -26.396 -46.029 1.00 70.44 394 GLY A N 1
ATOM 3140 C CA . GLY A 1 394 ? 24.176 -26.026 -46.971 1.00 70.44 394 GLY A CA 1
ATOM 3141 C C . GLY A 1 394 ? 25.419 -25.497 -46.245 1.00 70.44 394 GLY A C 1
ATOM 3142 O O . GLY A 1 394 ? 25.493 -25.544 -45.017 1.00 70.44 394 GLY A O 1
ATOM 3143 N N . ASP A 1 395 ? 26.386 -24.965 -46.994 1.00 63.97 395 ASP A N 1
ATOM 3144 C CA . ASP A 1 395 ? 27.724 -24.639 -46.468 1.00 63.97 395 ASP A CA 1
ATOM 3145 C C . ASP A 1 395 ? 27.719 -23.569 -45.356 1.00 63.97 395 ASP A C 1
ATOM 3147 O O . ASP A 1 395 ? 28.480 -23.673 -44.398 1.00 63.97 395 ASP A O 1
ATOM 3151 N N . ALA A 1 396 ? 26.795 -22.604 -45.389 1.00 64.44 396 ALA A N 1
ATOM 3152 C CA . ALA A 1 396 ? 26.678 -21.593 -44.331 1.00 64.44 396 ALA A CA 1
ATOM 3153 C C . ALA A 1 396 ? 26.220 -22.163 -42.973 1.00 64.44 396 ALA A C 1
ATOM 3155 O O . ALA A 1 396 ? 26.598 -21.642 -41.924 1.00 64.44 396 ALA A O 1
ATOM 3156 N N . ASP A 1 397 ? 25.423 -23.240 -42.972 1.00 66.00 397 ASP A N 1
ATOM 3157 C CA . ASP A 1 397 ? 25.048 -23.926 -41.731 1.00 66.00 397 ASP A CA 1
ATOM 3158 C C . ASP A 1 397 ? 26.259 -24.684 -41.150 1.00 66.00 397 ASP A C 1
ATOM 3160 O O . ASP A 1 397 ? 26.389 -24.797 -39.933 1.00 66.00 397 ASP A O 1
ATOM 3164 N N . LEU A 1 398 ? 27.194 -25.154 -41.987 1.00 67.50 398 LEU A N 1
ATOM 3165 C CA . LEU A 1 398 ? 28.444 -25.773 -41.522 1.00 67.50 398 LEU A CA 1
ATOM 3166 C C . LEU A 1 398 ? 29.396 -24.748 -40.899 1.00 67.50 398 LEU A C 1
ATOM 3168 O O . LEU A 1 398 ? 30.018 -25.032 -39.873 1.00 67.50 398 LEU A O 1
ATOM 3172 N N . ASP A 1 399 ? 29.482 -23.552 -41.479 1.00 65.94 399 ASP A N 1
ATOM 3173 C CA . ASP A 1 399 ? 30.253 -22.454 -40.895 1.00 65.94 399 ASP A CA 1
ATOM 3174 C C . ASP A 1 399 ? 29.675 -22.034 -39.539 1.00 65.94 399 ASP A C 1
ATOM 3176 O O . ASP A 1 399 ? 30.426 -21.846 -38.580 1.00 65.94 399 ASP A O 1
ATOM 3180 N N . LEU A 1 400 ? 28.343 -21.978 -39.410 1.00 67.25 400 LEU A N 1
ATOM 3181 C CA . LEU A 1 400 ? 27.688 -21.743 -38.123 1.00 67.25 400 LEU A CA 1
ATOM 3182 C C . LEU A 1 400 ? 27.985 -22.863 -37.114 1.00 67.25 400 LEU A C 1
ATOM 3184 O O . LEU A 1 400 ? 28.263 -22.567 -35.952 1.00 67.25 400 LEU A O 1
ATOM 3188 N N . LEU A 1 401 ? 27.955 -24.129 -37.543 1.00 67.88 401 LEU A N 1
ATOM 3189 C CA . LEU A 1 401 ? 28.258 -25.276 -36.685 1.00 67.88 401 LEU A CA 1
ATOM 3190 C C . LEU A 1 401 ? 29.664 -25.182 -36.073 1.00 67.88 401 LEU A C 1
ATOM 3192 O O . LEU A 1 401 ? 29.830 -25.466 -34.888 1.00 67.88 401 LEU A O 1
ATOM 3196 N N . ASN A 1 402 ? 30.654 -24.722 -36.844 1.00 66.75 402 ASN A N 1
ATOM 3197 C CA . ASN A 1 402 ? 32.029 -24.520 -36.368 1.00 66.75 402 ASN A CA 1
ATOM 3198 C C . ASN A 1 402 ? 32.167 -23.401 -35.321 1.00 66.75 402 ASN A C 1
ATOM 3200 O O . ASN A 1 402 ? 33.159 -23.360 -34.594 1.00 66.75 402 ASN A O 1
ATOM 3204 N N . LEU A 1 403 ? 31.195 -22.491 -35.247 1.00 65.19 403 LEU A N 1
ATOM 3205 C CA . LEU A 1 403 ? 31.183 -21.360 -34.317 1.00 65.19 403 LEU A CA 1
ATOM 3206 C C . LEU A 1 403 ? 30.366 -21.640 -33.047 1.00 65.19 403 LEU A C 1
ATOM 3208 O O . LEU A 1 403 ? 30.320 -20.792 -32.157 1.00 65.19 403 LEU A O 1
ATOM 3212 N N . LEU A 1 404 ? 29.703 -22.796 -32.948 1.00 67.38 404 LEU A N 1
ATOM 3213 C CA . LEU A 1 404 ? 28.864 -23.146 -31.804 1.00 67.38 404 LEU A CA 1
ATOM 3214 C C . LEU A 1 404 ? 29.687 -23.710 -30.639 1.00 67.38 404 LEU A C 1
ATOM 3216 O O . LEU A 1 404 ? 30.439 -24.669 -30.785 1.00 67.38 404 LEU A O 1
ATOM 3220 N N . SER A 1 405 ? 29.478 -23.152 -29.444 1.00 66.50 405 SER A N 1
ATOM 3221 C CA . SER A 1 405 ? 30.060 -23.638 -28.182 1.00 66.50 405 SER A CA 1
ATOM 3222 C C . SER A 1 405 ? 28.972 -24.236 -27.280 1.00 66.50 405 SER A C 1
ATOM 3224 O O . SER A 1 405 ? 28.559 -23.630 -26.291 1.00 66.50 405 SER A O 1
ATOM 3226 N N . ILE A 1 406 ? 28.466 -25.421 -27.637 1.00 68.50 406 ILE A N 1
ATOM 3227 C CA . ILE A 1 406 ? 27.315 -26.046 -26.963 1.00 68.50 406 ILE A CA 1
ATOM 3228 C C . ILE A 1 406 ? 27.761 -26.882 -25.753 1.00 68.50 406 ILE A C 1
ATOM 3230 O O . ILE A 1 406 ? 28.692 -27.676 -25.826 1.00 68.50 406 ILE A O 1
ATOM 3234 N N . SER A 1 407 ? 27.047 -26.734 -24.634 1.00 61.34 407 SER A N 1
ATOM 3235 C CA . SER A 1 407 ? 27.356 -27.380 -23.343 1.00 61.34 407 SER A CA 1
ATOM 3236 C C . SER A 1 407 ? 26.645 -28.725 -23.101 1.00 61.34 407 SER A C 1
ATOM 3238 O O . SER A 1 407 ? 26.747 -29.302 -22.019 1.00 61.34 407 SER A O 1
ATOM 3240 N N . ARG A 1 408 ? 25.861 -29.208 -24.075 1.00 68.19 408 ARG A N 1
ATOM 3241 C CA . ARG A 1 408 ? 25.008 -30.410 -23.992 1.00 68.19 408 ARG A CA 1
ATOM 3242 C C . ARG A 1 408 ? 25.036 -31.214 -25.299 1.00 68.19 408 ARG A C 1
ATOM 3244 O O . ARG A 1 408 ? 25.585 -30.763 -26.295 1.00 68.19 408 ARG A O 1
ATOM 3251 N N . SER A 1 409 ? 24.427 -32.402 -25.302 1.00 66.50 409 SER A N 1
ATOM 3252 C CA . SER A 1 409 ? 24.334 -33.267 -26.487 1.00 66.50 409 SER A CA 1
ATOM 3253 C C . SER A 1 409 ? 23.641 -32.573 -27.668 1.00 66.50 409 SER A C 1
ATOM 3255 O O . SER A 1 409 ? 22.510 -32.106 -27.515 1.00 66.50 409 SER A O 1
ATOM 3257 N N . LEU A 1 410 ? 24.296 -32.579 -28.831 1.00 75.06 410 LEU A N 1
ATOM 3258 C CA . LEU A 1 410 ? 23.806 -32.040 -30.101 1.00 75.06 410 LEU A CA 1
ATOM 3259 C C . LEU A 1 410 ? 23.542 -33.185 -31.085 1.00 75.06 410 LEU A C 1
ATOM 3261 O O . LEU A 1 410 ? 24.440 -33.986 -31.346 1.00 75.06 410 LEU A O 1
ATOM 3265 N N . ASN A 1 411 ? 22.337 -33.258 -31.649 1.00 74.50 411 ASN A N 1
ATOM 3266 C CA . ASN A 1 411 ? 22.021 -34.186 -32.733 1.00 74.50 411 ASN A CA 1
ATOM 3267 C C . ASN A 1 411 ? 22.092 -33.456 -34.081 1.00 74.50 411 ASN A C 1
ATOM 3269 O O . ASN A 1 411 ? 21.382 -32.475 -34.272 1.00 74.50 411 ASN A O 1
ATOM 3273 N N . ILE A 1 412 ? 22.925 -33.922 -35.012 1.00 74.62 412 ILE A N 1
ATOM 3274 C CA . ILE A 1 412 ? 23.115 -33.285 -36.323 1.00 74.62 412 ILE A CA 1
ATOM 3275 C C . ILE A 1 412 ? 22.419 -34.129 -37.393 1.00 74.62 412 ILE A C 1
ATOM 3277 O O . ILE A 1 412 ? 22.640 -35.337 -37.479 1.00 74.62 412 ILE A O 1
ATOM 3281 N N . THR A 1 413 ? 21.598 -33.495 -38.229 1.00 71.81 413 THR A N 1
ATOM 3282 C CA . THR A 1 413 ? 20.851 -34.146 -39.316 1.00 71.81 413 THR A CA 1
ATOM 3283 C C . THR A 1 413 ? 21.116 -33.474 -40.661 1.00 71.81 413 THR A C 1
ATOM 3285 O O . THR A 1 413 ? 21.575 -32.331 -40.711 1.00 71.81 413 THR A O 1
ATOM 3288 N N . HIS A 1 414 ? 20.816 -34.187 -41.749 1.00 69.12 414 HIS A N 1
ATOM 3289 C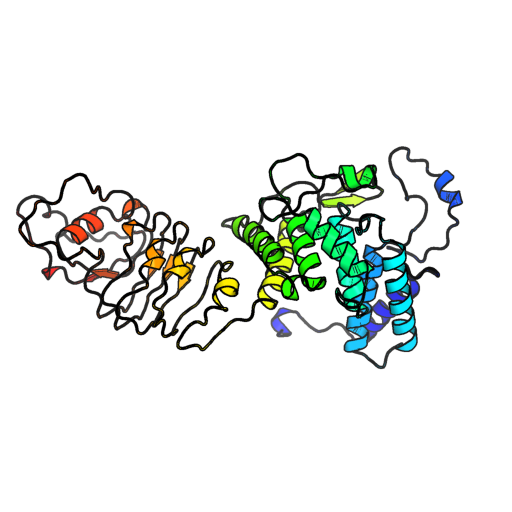 CA . HIS A 1 414 ? 20.957 -33.709 -43.127 1.00 69.12 414 HIS A CA 1
ATOM 3290 C C . HIS A 1 414 ? 22.403 -33.381 -43.559 1.00 69.12 414 HIS A C 1
ATOM 3292 O O . HIS A 1 414 ? 22.639 -32.534 -44.418 1.00 69.12 414 HIS A O 1
ATOM 3298 N N . LEU A 1 415 ? 23.392 -34.083 -42.987 1.00 65.81 415 LEU A N 1
ATOM 3299 C CA . LEU A 1 415 ? 24.818 -33.947 -43.332 1.00 65.81 415 LEU A CA 1
ATOM 3300 C C . LEU A 1 415 ? 25.116 -34.222 -44.814 1.00 65.81 415 LEU A C 1
ATOM 3302 O O . LEU A 1 415 ? 26.123 -33.750 -45.333 1.00 65.81 415 LEU A O 1
ATOM 3306 N N . GLU A 1 416 ? 24.251 -34.958 -45.508 1.00 64.81 416 GLU A N 1
ATOM 3307 C CA . GLU A 1 416 ? 24.326 -35.190 -46.950 1.00 64.81 416 GLU A CA 1
ATOM 3308 C C . GLU A 1 416 ? 24.230 -33.907 -47.795 1.00 64.81 416 GLU A C 1
ATOM 3310 O O . GLU A 1 416 ? 24.656 -33.915 -48.950 1.00 64.81 416 GLU A O 1
ATOM 3315 N N . ASN A 1 417 ? 23.727 -32.807 -47.224 1.00 62.62 417 ASN A N 1
ATOM 3316 C CA . ASN A 1 417 ? 23.664 -31.494 -47.871 1.00 62.62 417 ASN A CA 1
ATOM 3317 C C . ASN A 1 417 ? 24.982 -30.706 -47.777 1.00 62.62 417 ASN A C 1
ATOM 3319 O O . ASN A 1 417 ? 25.076 -29.609 -48.325 1.00 62.62 417 ASN A O 1
ATOM 3323 N N . ALA A 1 418 ? 25.997 -31.237 -47.088 1.00 59.12 418 ALA A N 1
ATOM 3324 C CA . ALA A 1 418 ? 27.323 -30.639 -47.037 1.00 59.12 418 ALA A CA 1
ATOM 3325 C C . ALA A 1 418 ? 28.013 -30.767 -48.403 1.00 59.12 418 ALA A C 1
ATOM 3327 O O . ALA A 1 418 ? 28.414 -31.865 -48.812 1.00 59.12 418 ALA A O 1
ATOM 3328 N N . HIS A 1 419 ? 28.201 -29.653 -49.112 1.00 58.75 419 HIS A N 1
ATOM 3329 C CA . HIS A 1 419 ? 29.041 -29.661 -50.296 1.00 58.75 419 HIS A CA 1
ATOM 3330 C C . HIS A 1 419 ? 30.497 -29.574 -49.838 1.00 58.75 419 HIS A C 1
ATOM 3332 O O . HIS A 1 419 ? 30.984 -28.547 -49.381 1.00 58.75 419 HIS A O 1
ATOM 3338 N N . LEU A 1 420 ? 31.218 -30.694 -49.940 1.00 47.81 420 LEU A N 1
ATOM 3339 C CA . LEU A 1 420 ? 32.659 -30.750 -49.696 1.00 47.81 420 LEU A CA 1
ATOM 3340 C C . LEU A 1 420 ? 33.395 -29.906 -50.749 1.00 47.81 420 LEU A C 1
ATOM 3342 O O . LEU A 1 420 ? 33.944 -30.434 -51.719 1.00 47.81 420 LEU A O 1
ATOM 3346 N N . HIS A 1 421 ? 33.441 -28.589 -50.562 1.00 42.56 421 HIS A N 1
ATOM 3347 C CA . HIS A 1 421 ? 34.433 -27.758 -51.217 1.00 42.56 421 HIS A CA 1
ATOM 3348 C C . HIS A 1 421 ? 35.798 -28.092 -50.600 1.00 42.56 421 HIS A C 1
ATOM 3350 O O . HIS A 1 421 ? 36.084 -27.864 -49.427 1.00 42.56 421 HIS A O 1
ATOM 3356 N N . CYS A 1 422 ? 36.610 -28.758 -51.416 1.00 36.78 422 CYS A N 1
ATOM 3357 C CA . CYS A 1 422 ? 37.937 -29.268 -51.108 1.00 36.78 422 CYS A CA 1
ATOM 3358 C C . CYS A 1 422 ? 38.803 -28.218 -50.381 1.00 36.78 422 CYS A C 1
ATOM 3360 O O . CYS A 1 422 ? 39.216 -27.241 -51.001 1.00 36.78 422 CYS A O 1
ATOM 3362 N N . GLY A 1 423 ? 39.122 -28.431 -49.096 1.00 39.69 423 GLY A N 1
ATOM 3363 C CA . GLY A 1 423 ? 40.159 -27.635 -48.428 1.00 39.69 423 GLY A CA 1
ATOM 3364 C C . GLY A 1 423 ? 40.242 -27.688 -46.901 1.00 39.69 423 GLY A C 1
ATOM 3365 O O . GLY A 1 423 ? 41.348 -27.826 -46.387 1.00 39.69 423 GLY A O 1
ATOM 3366 N N . SER A 1 424 ? 39.132 -27.592 -46.159 1.00 35.38 424 SER A N 1
ATOM 3367 C CA . SER A 1 424 ? 39.210 -27.272 -44.714 1.00 35.38 424 SER A CA 1
ATOM 3368 C C . SER A 1 424 ? 38.427 -28.180 -43.755 1.00 35.38 424 SER A C 1
ATOM 3370 O O . SER A 1 424 ? 38.682 -28.131 -42.556 1.00 35.38 424 SER A O 1
ATOM 3372 N N . ALA A 1 425 ? 37.550 -29.070 -44.226 1.00 37.38 425 ALA A N 1
ATOM 3373 C CA . ALA A 1 425 ? 36.647 -29.838 -43.353 1.00 37.38 425 ALA A CA 1
ATOM 3374 C C . ALA A 1 425 ? 37.076 -31.298 -43.081 1.00 37.38 425 ALA A C 1
ATOM 3376 O O . ALA A 1 425 ? 36.237 -32.188 -42.964 1.00 37.38 425 ALA A O 1
ATOM 3377 N N . TYR A 1 426 ? 38.379 -31.585 -42.972 1.00 33.84 426 TYR A N 1
ATOM 3378 C CA . TYR A 1 426 ? 38.852 -32.943 -42.631 1.00 33.84 426 TYR A CA 1
ATOM 3379 C C . TYR A 1 426 ? 38.878 -33.242 -41.118 1.00 33.84 426 TYR A C 1
ATOM 3381 O O . TYR A 1 426 ? 39.188 -34.367 -40.725 1.00 33.84 426 TYR A O 1
ATOM 3389 N N . SER A 1 427 ? 38.548 -32.271 -40.261 1.00 39.75 427 SER A N 1
ATOM 3390 C CA . SER A 1 427 ? 38.570 -32.423 -38.797 1.00 39.75 427 SER A CA 1
ATOM 3391 C C . SER A 1 427 ? 37.263 -32.952 -38.190 1.00 39.75 427 SER A C 1
ATOM 3393 O O . SER A 1 427 ? 37.310 -33.523 -37.108 1.00 39.75 427 SER A O 1
ATOM 3395 N N . LEU A 1 428 ? 36.118 -32.838 -38.875 1.00 41.56 428 LEU A N 1
ATOM 3396 C CA . LEU A 1 428 ? 34.799 -33.208 -38.323 1.00 41.56 428 LEU A CA 1
ATOM 3397 C C . LEU A 1 428 ? 34.441 -34.704 -38.439 1.00 41.56 428 LEU A C 1
ATOM 3399 O O . LEU A 1 428 ? 33.495 -35.157 -37.805 1.00 41.56 428 LEU A O 1
ATOM 3403 N N . LEU A 1 429 ? 35.188 -35.492 -39.222 1.00 38.03 429 LEU A N 1
ATOM 3404 C CA . LEU A 1 429 ? 34.871 -36.908 -39.489 1.00 38.03 429 LEU A CA 1
ATOM 3405 C C . LEU A 1 429 ? 35.647 -37.919 -38.629 1.00 38.03 429 LEU A C 1
ATOM 3407 O O . LEU A 1 429 ? 35.465 -39.127 -38.796 1.00 38.03 429 LEU A O 1
ATOM 3411 N N . LYS A 1 430 ? 36.492 -37.473 -37.693 1.00 30.83 430 LYS A N 1
ATOM 3412 C CA . LYS A 1 430 ? 37.062 -38.365 -36.674 1.00 30.83 430 LYS A CA 1
ATOM 3413 C C . LYS A 1 430 ? 36.306 -38.183 -35.368 1.00 30.83 430 LYS A C 1
ATOM 3415 O O . LYS A 1 430 ? 36.519 -37.217 -34.649 1.00 30.83 430 LYS A O 1
ATOM 3420 N N . GLY A 1 431 ? 35.410 -39.130 -35.106 1.00 35.00 431 GLY A N 1
ATOM 3421 C CA . GLY A 1 431 ? 34.717 -39.266 -33.836 1.00 35.00 431 GLY A CA 1
ATOM 3422 C C . GLY A 1 431 ? 35.688 -39.580 -32.707 1.00 35.00 431 GLY A C 1
ATOM 3423 O O . GLY A 1 431 ? 35.924 -40.748 -32.413 1.00 35.00 431 GLY A O 1
ATOM 3424 N N . ASP A 1 432 ? 36.194 -38.535 -32.065 1.00 28.11 432 ASP A N 1
ATOM 3425 C CA . ASP A 1 432 ? 36.675 -38.623 -30.697 1.00 28.11 432 ASP A CA 1
ATOM 3426 C C . ASP A 1 432 ? 35.549 -38.129 -29.784 1.00 28.11 432 ASP A C 1
ATOM 3428 O O . ASP A 1 432 ? 35.119 -36.976 -29.816 1.00 28.11 432 ASP A O 1
ATOM 3432 N N . SER A 1 433 ? 35.018 -39.075 -29.017 1.00 29.38 433 SER A N 1
ATOM 3433 C CA . SER A 1 433 ? 34.060 -38.880 -27.939 1.00 29.38 433 SER A CA 1
ATOM 3434 C C . SER A 1 433 ? 34.557 -37.821 -26.953 1.00 29.38 433 SER A C 1
ATOM 3436 O O . SER A 1 433 ? 35.555 -38.043 -26.265 1.00 29.38 433 SER A O 1
ATOM 3438 N N . LEU A 1 434 ? 33.836 -36.707 -26.845 1.00 29.72 434 LEU A N 1
ATOM 3439 C CA . LEU A 1 434 ? 33.950 -35.793 -25.713 1.00 29.72 434 LEU A CA 1
ATOM 3440 C C . LEU A 1 434 ? 32.956 -36.236 -24.626 1.00 29.72 434 LEU A C 1
ATOM 3442 O O . LEU A 1 434 ? 31.768 -35.936 -24.694 1.00 29.72 434 LEU A O 1
ATOM 3446 N N . GLU A 1 435 ? 33.461 -36.975 -23.640 1.00 24.42 435 GLU A N 1
ATOM 3447 C CA . GLU A 1 435 ? 32.929 -37.040 -22.271 1.00 24.42 435 GLU A CA 1
ATOM 3448 C C . GLU A 1 435 ? 34.054 -36.607 -21.312 1.00 24.42 435 GLU A C 1
ATOM 3450 O O . GLU A 1 435 ? 35.213 -36.952 -21.565 1.00 24.42 435 GLU A O 1
ATOM 3455 N N . PRO A 1 436 ? 33.731 -36.083 -20.120 1.00 36.09 436 PRO A N 1
ATOM 3456 C CA . PRO A 1 436 ? 32.910 -34.917 -19.794 1.00 36.09 436 PRO A CA 1
ATOM 3457 C C . PRO A 1 436 ? 33.736 -33.623 -19.665 1.00 36.09 436 PRO A C 1
ATOM 3459 O O . PRO A 1 436 ? 34.942 -33.701 -19.329 1.00 36.09 436 PRO A O 1
#

Radius of gyration: 29.39 Å; chains: 1; bounding box: 64×58×88 Å

Foldseek 3Di:
DDCVVVPDDDDPVVVLVVLVVLLQQQDPQLFGWDPHHFDDDPCQQVVVPDPQFADPRTIDGFLLSLLVSLLSLLVVCVVVVPRPVVSNLVSLVSSLSSLLVQADPQLFHFPAWWQTRLQSLLSSLNSNLSSVDECVRDPSLVSSLVSLVVQQDPQLFHAFDLVCLVVVHTDGDPDPDHDLLSLLSSLSSCLSNVVVVPPCVSNLSSLQSLLVQQDPVRFGDDDDFITHHSSRDTDHPPCSSNVRSVVSNVSLLVVQDDPPDDLEDDPVNQSSQLRDQEDACAPHQPPYDDLPNLNSQRYQEYAHALHQDQEDDLSVLSNQRHAEYHHAQNQNHQEYHQLLSNLNYAYYHHHNNNNHAADHPDDCDDPPDDDPPPVDPARRQQRHADDAEQHHNEDVSVVSVVSHDYPDHHHYPPCVRYDCPPDDPPPPPDDDDDDD

pLDDT: mean 77.68, std 22.17, range [24.42, 98.88]

Secondary structure (DSSP, 8-state):
--HHHH-SPPPHHHHHHHHHHHHHTB-TTS-EESSS---S-GGGGGG---TT--S-SSPPEEHHHHHHHHHHHHHHHHH-TTSSHHHHHHHHHHHHHHHHHT--TTS----SSBSSHHHHHHHHHHHHHHTT--TTT-HHHHHHHHHHHHH--TTS-B-B-THHHHHTS--B-SSSSPBHHHHHHHHHHHHHTTGGGT--HHHHHHHHHHHHH--TTS-----S--EEETTTEEE--TTHHHHHHHHHHHHHHHHS---TT-SS--TTTHHHHTT-S--B-TT-------GGGGG-TT-SEEE-TT---SB--GGGGG-TT--EEE-TT-TT--B---GGG-TT--EEE-TT-TT---SS------TTSPPPTTS---SSTTT--B-SEEE--SHHHHHHHHT---SS--EEE-GGG----TTS-SSTTS------

Sequence (436 aa):
MSPELVGKPIELERLYDAVNVILTLQAKNGGVSAWEPTGAPGWLDWLNPVDFLEDLVIGYEYLECTSSSLQALVLFKKLFPGHRTKEIDNFITKAAKYIEDKQMPDGSWYGNWGICFLYGTWFAIKGLEAAGKSYDNSEAVRRGVEFLLNTQRKDGGWAESYKSCTNKVYTPFEGDHSNLVQTALGLMGLIHGRQCDRDPTPIHRAAKLLINSQLETGDFPQQELMGALFRNCMQHYAAYRNIFPLWALAEYRNLIPFPCGFREVPHGLYTSFIYRREPDLSGCGLEVSDDSIGDIVCLRYLDVSQAYTKVLLHSIENFHFSQSLHVSGCYNLERLPKLTNMLSLRHLNDNRCESLTTMLPLAKTSWFFPINEDEALPAFGNQLQTLPLFIVGGDADLDLLNLLSISRSLNITHLENAHLHCGSAYSLLKGDSLEP